Protein AF-A0A945IA53-F1 (afdb_monomer_lite)

Radius of gyration: 30.41 Å; chains: 1; bounding box: 84×56×76 Å

Foldseek 3Di:
DLQVLLQVLVVVLLVLLVVCLVVFVVLLVLLQPDFFKEKEAEPVQSWIKIWTRDRSDIDMDTGDDPRGQKYKYAPDSNLSNQQRPPPHDPLSVLVCVVVVRIDMDHDPVVSVSVVVSSVCSVPVPDDAADDPPPQWGWHWDAWQFGIWIFIDHPNAGPAIDWDADDPVDDAFDWFDAPNDIDTAHSTAFGAPVRRCVSCVVVPPPDDPADKDFPQDDLVDGRPPVCVVPTDIDGDHPVVVCCSVVVVLVVCCVPPNQAVAEDDDDPDDTDDLCPGCLAPVLLVCLVSFYAYADEDPQQFQLQQVAQCVFPNCNLVSNFDDQAQVLNLQRHFAQEEEAALAACQNCVLTSLHCSLVSSLVVCVVSNHAYEYEDLDCHPSCVSNPHHYDRWDQLLLLLLLLQLVLLCVVVVLFDPVLCVPPGDCVVVVNCVCCCVVPVDNSHLVVSCVSTVTHSVVSNVVSVVVSVTLYAYQYYHFQGGGGPCLNDPNNNSNSNSVVVSLSRHPEPPRSRHTGDSSDHPPDDPVDDDDDSQLSQANLECPRGSNDPVCSSVHSYDHGGRPDPHYHHNVCVVVCVPVVDDDDDD

Sequence (581 aa):
MGSLKFSIILFGLRLLIWMQALRYQAFRDRLKEKNFTAQMKTKDNSVGRWFTFKDGSVSSGNGVKADADIVLTFKTSEIAVRLLMPPIDQLEQINAMKDFLLSLEGPDELTSWFTQTVMQTQTVGWKYGVDMGGGVTRFCNMTNGGPVFLYVKDNKLIRITPIDFDDSDPETWTIKARGKTFTPPRKTTLAPHGMNWKSMLNSPDRLLYPMKRVDFDPNGDRNPQNRGSSGYERISWEEALDIVAGEIKRIKKEHGPGAIANSHGSHHTWGNVGYYLSADFKFINAVGMTRVLHNPDSWEGWYWGAAHHWGGSLRVGQTETYGTVEDLLKEAEMVVFWASNPEGTSGAYGSLEGTVRRKWLKDLDIDLVHIDPYYNDTAQFLGGKWLAPKPTSSPALAVAIANVWMNEDLYDKDFVENRTTGFDKWQAYVMGEEDGVPKTPEWAEEETGLQAKEIRALARKWGNKKVYLAAGGWGNGHGGACRNATGIQWARTLVCLMAMQGLGKPGVNMGNLQWGTPVDTNFYFPGYAEGGMSGDLHHTAMSVELYQRMPQLPSMNTVEQTIPRLWLPEAIMEGKAEGYA

pLDDT: mean 94.27, std 5.55, range [51.97, 98.94]

Structure (mmCIF, N/CA/C/O backbone):
data_AF-A0A945IA53-F1
#
_entry.id   AF-A0A945IA53-F1
#
loop_
_atom_site.group_PDB
_atom_site.id
_atom_site.type_symbol
_atom_site.label_atom_id
_atom_site.label_alt_id
_atom_site.label_comp_id
_atom_site.label_asym_id
_atom_site.label_entity_id
_atom_site.label_seq_id
_atom_site.pdbx_PDB_ins_code
_atom_site.Cartn_x
_atom_site.Cartn_y
_atom_site.Cartn_z
_atom_site.occupancy
_atom_site.B_iso_or_equiv
_atom_site.auth_seq_id
_atom_site.auth_comp_id
_atom_site.auth_asym_id
_atom_site.auth_atom_id
_atom_site.pdbx_PDB_model_num
ATOM 1 N N . MET A 1 1 ? 50.194 8.726 -13.595 1.00 70.38 1 MET A N 1
ATOM 2 C CA . MET A 1 1 ? 49.892 7.269 -13.586 1.00 70.38 1 MET A CA 1
ATOM 3 C C . MET A 1 1 ? 48.472 6.939 -14.055 1.00 70.38 1 MET A C 1
ATOM 5 O O . MET A 1 1 ? 48.291 5.834 -14.558 1.00 70.38 1 MET A O 1
ATOM 9 N N . GLY A 1 2 ? 47.485 7.843 -13.926 1.00 83.00 2 GLY A N 1
ATOM 10 C CA . GLY A 1 2 ? 46.100 7.588 -14.347 1.00 83.00 2 GLY A CA 1
ATOM 11 C C . GLY A 1 2 ? 45.960 7.195 -15.819 1.00 83.00 2 GLY A C 1
ATOM 12 O O . GLY A 1 2 ? 45.315 6.194 -16.106 1.00 83.00 2 GLY A O 1
ATOM 13 N N . SER A 1 3 ? 46.637 7.892 -16.737 1.00 90.06 3 SER A N 1
ATOM 14 C CA . SER A 1 3 ? 46.536 7.629 -18.184 1.00 90.06 3 SER A CA 1
ATOM 15 C C . SER A 1 3 ? 46.951 6.211 -18.591 1.00 90.06 3 SER A C 1
ATOM 17 O O . SER A 1 3 ? 46.249 5.548 -19.353 1.00 90.06 3 SER A O 1
ATOM 19 N N . LEU A 1 4 ? 48.063 5.709 -18.037 1.00 92.81 4 LEU A N 1
ATOM 20 C CA . LEU A 1 4 ? 48.524 4.339 -18.285 1.00 92.81 4 LEU A CA 1
ATOM 21 C C . LEU A 1 4 ? 47.528 3.316 -17.726 1.00 92.81 4 LEU A C 1
ATOM 23 O O . LEU A 1 4 ? 47.158 2.377 -18.425 1.00 92.81 4 LEU A O 1
ATOM 27 N N . LYS A 1 5 ? 47.059 3.520 -16.487 1.00 93.75 5 LYS A N 1
ATOM 28 C CA . LYS A 1 5 ? 46.063 2.642 -15.857 1.00 93.75 5 LYS A CA 1
ATOM 29 C C . LYS A 1 5 ? 44.769 2.598 -16.669 1.00 93.75 5 LYS A C 1
ATOM 31 O O . LYS A 1 5 ? 44.277 1.511 -16.946 1.00 93.75 5 LYS A O 1
ATOM 36 N N . PHE A 1 6 ? 44.255 3.748 -17.104 1.00 95.50 6 PHE A N 1
ATOM 37 C CA . PHE A 1 6 ? 43.035 3.804 -17.904 1.00 95.50 6 PHE A CA 1
ATOM 38 C C . PHE A 1 6 ? 43.204 3.094 -19.254 1.00 95.50 6 PHE A C 1
ATOM 40 O O . PHE A 1 6 ? 42.368 2.275 -19.625 1.00 95.50 6 PHE A O 1
ATOM 47 N N . SER A 1 7 ? 44.325 3.315 -19.947 1.00 94.81 7 SER A N 1
ATOM 48 C CA . SER A 1 7 ? 44.634 2.613 -21.201 1.00 94.81 7 SER A CA 1
ATOM 49 C C . SER A 1 7 ? 44.680 1.085 -21.027 1.00 94.81 7 SER A C 1
ATOM 51 O O . SER A 1 7 ? 44.111 0.348 -21.839 1.00 94.81 7 SER A O 1
ATOM 53 N N . ILE A 1 8 ? 45.275 0.604 -19.926 1.00 94.75 8 ILE A N 1
ATOM 54 C CA . ILE A 1 8 ? 45.297 -0.822 -19.566 1.00 94.75 8 ILE A CA 1
ATOM 55 C C . ILE A 1 8 ? 43.879 -1.348 -19.305 1.00 94.75 8 ILE A C 1
ATOM 57 O O . ILE A 1 8 ? 43.540 -2.411 -19.819 1.00 94.75 8 ILE A O 1
ATOM 61 N N . ILE A 1 9 ? 43.037 -0.612 -18.569 1.00 94.50 9 ILE A N 1
ATOM 62 C CA . ILE A 1 9 ? 41.635 -0.994 -18.312 1.00 94.50 9 ILE A CA 1
ATOM 63 C C . ILE A 1 9 ? 40.868 -1.153 -19.625 1.00 94.50 9 ILE A C 1
ATOM 65 O O . ILE A 1 9 ? 40.209 -2.169 -19.830 1.00 94.50 9 ILE A O 1
ATOM 69 N N . LEU A 1 10 ? 40.981 -0.189 -20.542 1.00 95.31 10 LEU A N 1
ATOM 70 C CA . LEU A 1 10 ? 40.284 -0.241 -21.830 1.00 95.31 10 LEU A CA 1
ATOM 71 C C . LEU A 1 10 ? 40.745 -1.428 -22.688 1.00 95.31 10 LEU A C 1
ATOM 73 O O . LEU A 1 10 ? 39.933 -2.088 -23.340 1.00 95.31 10 LEU A O 1
ATOM 77 N N . PHE A 1 11 ? 42.046 -1.726 -22.692 1.00 95.50 11 PHE A N 1
ATOM 78 C CA . PHE A 1 11 ? 42.560 -2.927 -23.350 1.00 95.50 11 PHE A CA 1
ATOM 79 C C . PHE A 1 11 ? 42.048 -4.208 -22.673 1.00 95.50 11 PHE A C 1
ATOM 81 O O . PHE A 1 11 ? 41.583 -5.124 -23.353 1.00 95.50 11 PHE A O 1
ATOM 88 N N . GLY A 1 12 ? 42.049 -4.239 -21.340 1.00 94.62 12 GLY A N 1
ATOM 89 C CA . GLY A 1 12 ? 41.492 -5.321 -20.536 1.00 94.62 12 GLY A CA 1
ATOM 90 C C . GLY A 1 12 ? 40.013 -5.569 -20.826 1.00 94.62 12 GLY A C 1
ATOM 91 O O . GLY A 1 12 ? 39.619 -6.720 -20.974 1.00 94.62 12 GLY A O 1
ATOM 92 N N . LEU A 1 13 ? 39.207 -4.519 -21.020 1.00 94.06 13 LEU A N 1
ATOM 93 C CA . LEU A 1 13 ? 37.796 -4.640 -21.393 1.00 94.06 13 LEU A CA 1
ATOM 94 C C . LEU A 1 13 ? 37.618 -5.367 -22.733 1.00 94.06 13 LEU A C 1
ATOM 96 O O . LEU A 1 13 ? 36.768 -6.248 -22.845 1.00 94.06 13 LEU A O 1
ATOM 100 N N . ARG A 1 14 ? 38.453 -5.072 -23.742 1.00 94.31 14 ARG A N 1
ATOM 101 C CA . ARG A 1 14 ? 38.428 -5.811 -25.019 1.00 94.31 14 ARG A CA 1
ATOM 102 C C . ARG A 1 14 ? 38.689 -7.300 -24.798 1.00 94.31 14 ARG A C 1
ATOM 104 O O . ARG A 1 14 ? 37.989 -8.124 -25.394 1.00 94.31 14 ARG A O 1
ATOM 111 N N . LEU A 1 15 ? 39.711 -7.627 -24.006 1.00 95.12 15 LEU A N 1
ATOM 112 C CA . LEU A 1 15 ? 40.065 -9.011 -23.687 1.00 95.12 15 LEU A CA 1
ATOM 113 C C . LEU A 1 15 ? 38.947 -9.693 -22.898 1.00 95.12 15 LEU A C 1
ATOM 115 O O . LEU A 1 15 ? 38.605 -10.830 -23.194 1.00 95.12 15 LEU A O 1
ATOM 119 N N . LEU A 1 16 ? 38.328 -8.992 -21.951 1.00 93.94 16 LEU A N 1
ATOM 120 C CA . LEU A 1 16 ? 37.206 -9.501 -21.174 1.00 93.94 16 LEU A CA 1
ATOM 121 C C . LEU A 1 16 ? 36.017 -9.840 -22.078 1.00 93.94 16 LEU A C 1
ATOM 123 O O . LEU A 1 16 ? 35.545 -10.970 -22.052 1.00 93.94 16 LEU A O 1
ATOM 127 N N . ILE A 1 17 ? 35.593 -8.913 -22.940 1.00 95.25 17 ILE A N 1
ATOM 128 C CA . ILE A 1 17 ? 34.518 -9.141 -23.920 1.00 95.25 17 ILE A CA 1
ATOM 129 C C . ILE A 1 17 ? 34.835 -10.356 -24.804 1.00 95.25 17 ILE A C 1
ATOM 131 O O . ILE A 1 17 ? 33.971 -11.200 -25.036 1.00 95.25 17 ILE A O 1
ATOM 135 N N . TRP A 1 18 ? 36.086 -10.484 -25.261 1.00 93.88 18 TRP A N 1
ATOM 136 C CA . TRP A 1 18 ? 36.530 -11.648 -26.030 1.00 93.88 18 TRP A CA 1
ATOM 137 C C . TRP A 1 18 ? 36.383 -12.955 -25.248 1.00 93.88 18 TRP A C 1
ATOM 139 O O . TRP A 1 18 ? 35.783 -13.907 -25.742 1.00 93.88 18 TRP A O 1
ATOM 149 N N . MET A 1 19 ? 36.923 -12.995 -24.027 1.00 94.56 19 MET A N 1
ATOM 150 C CA . MET A 1 19 ? 36.907 -14.179 -23.173 1.00 94.56 19 MET A CA 1
ATOM 151 C C . MET A 1 19 ? 35.474 -14.603 -22.848 1.00 94.56 19 MET A C 1
ATOM 153 O O . MET A 1 19 ? 35.163 -15.791 -22.912 1.00 94.56 19 MET A O 1
ATOM 157 N N . GLN A 1 20 ? 34.580 -13.648 -22.575 1.00 95.62 20 GLN A N 1
ATOM 158 C CA . GLN A 1 20 ? 33.176 -13.950 -22.305 1.00 95.62 20 GLN A CA 1
ATOM 159 C C . GLN A 1 20 ? 32.457 -14.498 -23.544 1.00 95.62 20 GLN A C 1
ATOM 161 O O . GLN A 1 20 ? 31.704 -15.459 -23.416 1.00 95.62 20 GLN A O 1
ATOM 166 N N . ALA A 1 21 ? 32.741 -13.987 -24.747 1.00 94.38 21 ALA A N 1
ATOM 167 C CA . ALA A 1 21 ? 32.186 -14.518 -26.000 1.00 94.38 21 ALA A CA 1
ATOM 168 C C . ALA A 1 21 ? 32.718 -15.918 -26.364 1.00 94.38 21 ALA A C 1
ATOM 170 O O . ALA A 1 21 ? 32.034 -16.714 -27.021 1.00 94.38 21 ALA A O 1
ATOM 171 N N . LEU A 1 22 ? 33.950 -16.234 -25.953 1.00 93.94 22 LEU A N 1
ATOM 172 C CA . LEU A 1 22 ? 34.499 -17.584 -26.066 1.00 93.94 22 LEU A CA 1
ATOM 173 C C . LEU A 1 22 ? 33.823 -18.544 -25.089 1.00 93.94 22 LEU A C 1
ATOM 175 O O . LEU A 1 22 ? 33.481 -19.659 -25.476 1.00 93.94 22 LEU A O 1
ATOM 179 N N . ARG A 1 23 ? 33.626 -18.105 -23.843 1.00 94.81 23 ARG A N 1
ATOM 180 C CA . ARG A 1 23 ? 33.145 -18.943 -22.743 1.00 94.81 23 ARG A CA 1
ATOM 181 C C . ARG A 1 23 ? 31.632 -19.153 -22.740 1.00 94.81 23 ARG A C 1
ATOM 183 O O . ARG A 1 23 ? 31.180 -20.223 -22.343 1.00 94.81 23 ARG A O 1
ATOM 190 N N . TYR A 1 24 ? 30.853 -18.155 -23.154 1.00 94.81 24 TYR A N 1
ATOM 191 C CA . TYR A 1 24 ? 29.397 -18.162 -23.037 1.00 94.81 24 TYR A CA 1
ATOM 192 C C . TYR A 1 24 ? 28.731 -17.904 -24.386 1.00 94.81 24 TYR A C 1
ATOM 194 O O . TYR A 1 24 ? 28.836 -16.817 -24.956 1.00 94.81 24 TYR A O 1
ATOM 202 N N . GLN A 1 25 ? 27.978 -18.896 -24.867 1.00 93.19 25 GLN A N 1
ATOM 203 C CA . GLN A 1 25 ? 27.239 -18.803 -26.128 1.00 93.19 25 GLN A CA 1
ATOM 204 C C . GLN A 1 25 ? 26.251 -17.626 -26.126 1.00 93.19 25 GLN A C 1
ATOM 206 O O . GLN A 1 25 ? 26.233 -16.852 -27.075 1.00 93.19 25 GLN A O 1
ATOM 211 N N . ALA A 1 26 ? 25.530 -17.414 -25.021 1.00 91.75 26 ALA A N 1
ATOM 212 C CA . ALA A 1 26 ? 24.612 -16.284 -24.873 1.00 91.75 26 ALA A CA 1
ATOM 213 C C . ALA A 1 26 ? 25.309 -14.920 -25.042 1.00 91.75 26 ALA A C 1
ATOM 215 O O . ALA A 1 26 ? 24.749 -14.013 -25.651 1.00 91.75 26 ALA A O 1
ATOM 216 N N . PHE A 1 27 ? 26.550 -14.777 -24.558 1.00 95.25 27 PHE A N 1
ATOM 217 C CA . PHE A 1 27 ? 27.318 -13.546 -24.757 1.00 95.25 27 PHE A CA 1
ATOM 218 C C . PHE A 1 27 ? 27.734 -13.376 -26.222 1.00 95.25 27 PHE A C 1
ATOM 220 O O . PHE A 1 27 ? 27.707 -12.274 -26.756 1.00 95.25 27 PHE A O 1
ATOM 227 N N . ARG A 1 28 ? 28.092 -14.469 -26.903 1.00 94.31 28 ARG A N 1
ATOM 228 C CA . ARG A 1 28 ? 28.399 -14.440 -28.339 1.00 94.31 28 ARG A CA 1
ATOM 229 C C . ARG A 1 28 ? 27.188 -14.037 -29.173 1.00 94.31 28 ARG A C 1
ATOM 231 O O . ARG A 1 28 ? 27.347 -13.281 -30.125 1.00 94.31 28 ARG A O 1
ATOM 238 N N . ASP A 1 29 ? 26.009 -14.542 -28.830 1.00 94.69 29 ASP A N 1
ATOM 239 C CA . ASP A 1 29 ? 24.774 -14.195 -29.528 1.00 94.69 29 ASP A CA 1
ATOM 240 C C . ASP A 1 29 ? 24.385 -12.738 -29.276 1.00 94.69 29 ASP A C 1
ATOM 242 O O . ASP A 1 29 ? 24.071 -12.047 -30.242 1.00 94.69 29 ASP A O 1
ATOM 246 N N . ARG A 1 30 ? 24.575 -12.228 -28.047 1.00 95.44 30 ARG A N 1
ATOM 247 C CA . ARG A 1 30 ? 24.459 -10.792 -27.751 1.00 95.44 30 ARG A CA 1
ATOM 248 C C . ARG A 1 30 ? 25.283 -9.957 -28.727 1.00 95.44 30 ARG A C 1
ATOM 250 O O . ARG A 1 30 ? 24.740 -9.058 -29.353 1.00 95.44 30 ARG A O 1
ATOM 257 N N . LEU A 1 31 ? 26.564 -10.282 -28.928 1.00 96.00 31 LEU A N 1
ATOM 258 C CA . LEU A 1 31 ? 27.464 -9.528 -29.819 1.00 96.00 31 LEU A CA 1
ATOM 259 C C . LEU A 1 31 ? 27.061 -9.535 -31.307 1.00 96.00 31 LEU A C 1
ATOM 261 O O . LEU A 1 31 ? 27.620 -8.753 -32.074 1.00 96.00 31 LEU A O 1
ATOM 265 N N . LYS A 1 32 ? 26.147 -10.411 -31.742 1.00 96.19 32 LYS A N 1
ATOM 266 C CA . LYS A 1 32 ? 25.641 -10.438 -33.128 1.00 96.19 32 LYS A CA 1
ATOM 267 C C . LYS A 1 32 ? 24.477 -9.478 -33.356 1.00 96.19 32 LYS A C 1
ATOM 269 O O . LYS A 1 32 ? 24.131 -9.224 -34.502 1.00 96.19 32 LYS A O 1
ATOM 274 N N . GLU A 1 33 ? 23.860 -8.975 -32.290 1.00 95.50 33 GLU A N 1
ATOM 275 C CA . GLU A 1 33 ? 22.641 -8.167 -32.382 1.00 95.50 33 GLU A CA 1
ATOM 276 C C . GLU A 1 33 ? 22.872 -6.808 -33.052 1.00 95.50 33 GLU A C 1
ATOM 278 O O . GLU A 1 33 ? 21.948 -6.262 -33.654 1.00 95.50 33 GLU A O 1
ATOM 283 N N . LYS A 1 34 ? 24.078 -6.235 -32.924 1.00 95.94 34 LYS A N 1
ATOM 284 C CA . LYS A 1 34 ? 24.383 -4.869 -33.363 1.00 95.94 34 LYS A CA 1
ATOM 285 C C . LYS A 1 34 ? 25.763 -4.768 -34.005 1.00 95.94 34 LYS A C 1
ATOM 287 O O . LYS A 1 34 ? 26.736 -5.328 -33.505 1.00 95.94 34 LYS A O 1
ATOM 292 N N . ASN A 1 35 ? 25.835 -3.967 -35.068 1.00 96.81 35 ASN A N 1
ATOM 293 C CA . ASN A 1 35 ? 27.060 -3.640 -35.791 1.00 96.81 35 ASN A CA 1
ATOM 294 C C . ASN A 1 35 ? 27.311 -2.129 -35.699 1.00 96.81 35 ASN A C 1
ATOM 296 O O . ASN A 1 35 ? 26.561 -1.357 -36.289 1.00 96.81 35 ASN A O 1
ATOM 300 N N . PHE A 1 36 ? 28.324 -1.712 -34.936 1.00 97.56 36 PHE A N 1
ATOM 301 C CA . PHE A 1 36 ? 28.663 -0.300 -34.702 1.00 97.56 36 PHE A CA 1
ATOM 302 C C . PHE A 1 36 ? 30.036 -0.171 -34.022 1.00 97.56 36 PHE A C 1
ATOM 304 O O . PHE A 1 36 ? 30.631 -1.159 -33.578 1.00 97.56 36 PHE A O 1
ATOM 311 N N . THR A 1 37 ? 30.544 1.053 -33.915 1.00 97.75 37 THR A N 1
ATOM 312 C CA . THR A 1 37 ? 31.776 1.380 -33.199 1.00 97.75 37 THR A CA 1
ATOM 313 C C . THR A 1 37 ? 31.491 2.210 -31.953 1.00 97.75 37 THR A C 1
ATOM 315 O O . THR A 1 37 ? 31.005 3.334 -32.025 1.00 97.75 37 THR A O 1
ATOM 318 N N . ALA A 1 38 ? 31.868 1.670 -30.797 1.00 97.62 38 ALA A N 1
ATOM 319 C CA . ALA A 1 38 ? 31.884 2.384 -29.531 1.00 97.62 38 ALA A CA 1
ATOM 320 C C . ALA A 1 38 ? 33.258 2.979 -29.241 1.00 97.62 38 ALA A C 1
ATOM 322 O O . ALA A 1 38 ? 34.282 2.439 -29.654 1.00 97.62 38 ALA A O 1
ATOM 323 N N . GLN A 1 39 ? 33.302 4.044 -28.453 1.00 96.94 39 GLN A N 1
ATOM 324 C CA . GLN A 1 39 ? 34.542 4.645 -27.991 1.00 96.94 39 GLN A CA 1
ATOM 325 C C . GLN A 1 39 ? 34.464 5.023 -26.521 1.00 96.94 39 GLN A C 1
ATOM 327 O O . GLN A 1 39 ? 33.473 5.583 -26.070 1.00 96.94 39 GLN A O 1
ATOM 332 N N . MET A 1 40 ? 35.546 4.771 -25.788 1.00 97.38 40 MET A N 1
ATOM 333 C CA . MET A 1 40 ? 35.747 5.280 -24.433 1.00 97.38 40 MET A CA 1
ATOM 334 C C . MET A 1 40 ? 36.995 6.157 -24.418 1.00 97.38 40 MET A C 1
ATOM 336 O O . MET A 1 40 ? 38.045 5.720 -24.897 1.00 97.38 40 MET A O 1
ATOM 340 N N . LYS A 1 41 ? 36.901 7.380 -23.889 1.00 97.00 41 LYS A N 1
ATOM 341 C CA . LYS A 1 41 ? 38.015 8.342 -23.907 1.00 97.00 41 LYS A CA 1
ATOM 342 C C . LYS A 1 41 ? 38.012 9.319 -22.736 1.00 97.00 41 LYS A C 1
ATOM 344 O O . LYS A 1 41 ? 37.019 9.449 -22.027 1.00 97.00 41 LYS A O 1
ATOM 349 N N . THR A 1 42 ? 39.110 10.044 -22.559 1.00 97.12 42 THR A N 1
ATOM 350 C CA . THR A 1 42 ? 39.153 11.253 -21.731 1.00 97.12 42 THR A CA 1
ATOM 351 C C . THR A 1 42 ? 38.699 12.487 -22.513 1.00 97.12 42 THR A C 1
ATOM 353 O O . THR A 1 42 ? 38.813 12.543 -23.739 1.00 97.12 42 THR A O 1
ATOM 356 N N . LYS A 1 43 ? 38.193 13.503 -21.805 1.00 95.56 43 LYS A N 1
ATOM 357 C CA . LYS A 1 43 ? 37.696 14.755 -22.401 1.00 95.56 43 LYS A CA 1
ATOM 358 C C . LYS A 1 43 ? 38.769 15.526 -23.179 1.00 95.56 43 LYS A C 1
ATOM 360 O O . LYS A 1 43 ? 38.462 16.136 -24.196 1.00 95.56 43 LYS A O 1
ATOM 365 N N . ASP A 1 44 ? 40.016 15.469 -22.722 1.00 95.19 44 ASP A N 1
ATOM 366 C CA . ASP A 1 44 ? 41.189 16.060 -23.380 1.00 95.19 44 ASP A CA 1
ATOM 367 C C . ASP A 1 44 ? 41.734 15.210 -24.548 1.00 95.19 44 ASP A C 1
ATOM 369 O O . ASP A 1 44 ? 42.731 15.579 -25.161 1.00 95.19 44 ASP A O 1
ATOM 373 N N . ASN A 1 45 ? 41.097 14.070 -24.854 1.00 94.88 45 ASN A N 1
ATOM 374 C CA . ASN A 1 45 ? 41.523 13.082 -25.848 1.00 94.88 45 ASN A CA 1
ATOM 375 C C . ASN A 1 45 ? 42.924 12.479 -25.607 1.00 94.88 45 ASN A C 1
ATOM 377 O O . ASN A 1 45 ? 43.464 11.836 -26.507 1.00 94.88 45 ASN A O 1
ATOM 381 N N . SER A 1 46 ? 43.514 12.646 -24.417 1.00 94.38 46 SER A N 1
ATOM 382 C CA . SER A 1 46 ? 44.850 12.114 -24.107 1.00 94.38 46 SER A CA 1
ATOM 383 C C . SER A 1 46 ? 44.883 10.586 -24.006 1.00 94.38 46 SER A C 1
ATOM 385 O O . SER A 1 46 ? 45.914 9.969 -24.278 1.00 94.38 46 SER A O 1
ATOM 387 N N . VAL A 1 47 ? 43.758 9.956 -23.652 1.00 96.62 47 VAL A N 1
ATOM 388 C CA . VAL A 1 47 ? 43.593 8.498 -23.629 1.00 96.62 47 VAL A CA 1
ATOM 389 C C . VAL A 1 47 ? 42.264 8.125 -24.265 1.00 96.62 47 VAL A C 1
ATOM 391 O O . VAL A 1 47 ? 41.225 8.693 -23.935 1.00 96.62 47 VAL A O 1
ATOM 394 N N . GLY A 1 48 ? 42.276 7.122 -25.140 1.00 96.56 48 GLY A N 1
ATOM 395 C CA . GLY A 1 48 ? 41.061 6.570 -25.721 1.00 96.56 48 GLY A CA 1
ATOM 396 C C . GLY A 1 48 ? 41.276 5.193 -26.331 1.00 96.56 48 GLY A C 1
ATOM 397 O O . GLY A 1 48 ? 42.402 4.805 -26.651 1.00 96.56 48 GLY A O 1
ATOM 398 N N . ARG A 1 49 ? 40.184 4.445 -26.467 1.00 97.69 49 ARG A N 1
ATOM 399 C CA . ARG A 1 49 ? 40.116 3.202 -27.235 1.00 97.69 49 ARG A CA 1
ATOM 400 C C . ARG A 1 49 ? 38.737 3.087 -27.859 1.00 97.69 49 ARG A C 1
ATOM 402 O O . ARG A 1 49 ? 37.727 3.338 -27.201 1.00 97.69 49 ARG A O 1
ATOM 409 N N . TRP A 1 50 ? 38.709 2.654 -29.108 1.00 97.50 50 TRP A N 1
ATOM 410 C CA . TRP A 1 50 ? 37.482 2.304 -29.812 1.00 97.50 50 TRP A CA 1
ATOM 411 C C . TRP A 1 50 ? 37.289 0.787 -29.845 1.00 97.50 50 TRP A C 1
ATOM 413 O O . TRP A 1 50 ? 38.261 0.033 -29.798 1.00 97.50 50 TRP A O 1
ATOM 423 N N . PHE A 1 51 ? 36.037 0.347 -29.920 1.00 97.25 51 PHE A N 1
ATOM 424 C CA . PHE A 1 51 ? 35.596 -1.041 -29.974 1.00 97.25 51 PHE A CA 1
ATOM 425 C C . PHE A 1 51 ? 34.590 -1.177 -31.118 1.00 97.25 51 PHE A C 1
ATOM 427 O O . PHE A 1 51 ? 33.505 -0.609 -31.043 1.00 97.25 51 PHE A O 1
ATOM 434 N N . THR A 1 52 ? 34.934 -1.910 -32.172 1.00 97.00 52 THR A N 1
ATOM 435 C CA . THR A 1 52 ? 34.018 -2.164 -33.291 1.00 97.00 52 THR A CA 1
ATOM 436 C C . THR A 1 52 ? 33.394 -3.536 -33.121 1.00 97.00 52 THR A C 1
ATOM 438 O O . THR A 1 52 ? 34.102 -4.544 -33.098 1.00 97.00 52 THR A O 1
ATOM 441 N N . PHE A 1 53 ? 32.072 -3.556 -33.000 1.00 96.12 53 PHE A N 1
ATOM 442 C CA . PHE A 1 53 ? 31.244 -4.751 -32.964 1.00 96.12 53 PHE A CA 1
ATOM 443 C C . PHE A 1 53 ? 30.783 -5.046 -34.385 1.00 96.12 53 PHE A C 1
ATOM 445 O O . PHE A 1 53 ? 30.229 -4.170 -35.052 1.00 96.12 53 PHE A O 1
ATOM 452 N N . LYS A 1 54 ? 31.070 -6.253 -34.871 1.00 95.38 54 LYS A N 1
ATOM 453 C CA . LYS A 1 54 ? 30.667 -6.681 -36.207 1.00 95.38 54 LYS A CA 1
ATOM 454 C C . LYS A 1 54 ? 30.449 -8.184 -36.256 1.00 95.38 54 LYS A C 1
ATOM 456 O O . LYS A 1 54 ? 31.390 -8.947 -36.024 1.00 95.38 54 LYS A O 1
ATOM 461 N N . ASP A 1 55 ? 29.226 -8.591 -36.573 1.00 92.81 55 ASP A N 1
ATOM 462 C CA . ASP A 1 55 ? 28.834 -9.977 -36.845 1.00 92.81 55 ASP A CA 1
ATOM 463 C C . ASP A 1 55 ? 29.265 -10.950 -35.722 1.00 92.81 55 ASP A C 1
ATOM 465 O O . ASP A 1 55 ? 29.768 -12.048 -35.963 1.00 92.81 55 ASP A O 1
ATOM 469 N N . GLY A 1 56 ? 29.118 -10.527 -34.458 1.00 90.25 56 GLY A N 1
ATOM 470 C CA . GLY A 1 56 ? 29.500 -11.317 -33.279 1.00 90.25 56 GLY A CA 1
ATOM 471 C C . GLY A 1 56 ? 30.976 -11.233 -32.881 1.00 90.25 56 GLY A C 1
ATOM 472 O O . GLY A 1 56 ? 31.379 -11.829 -31.880 1.00 90.25 56 GLY A O 1
ATOM 473 N N . SER A 1 57 ? 31.792 -10.497 -33.636 1.00 90.25 57 SER A N 1
ATOM 474 C CA . SER A 1 57 ? 33.198 -10.242 -33.333 1.00 90.25 57 SER A CA 1
ATOM 475 C C . SER A 1 57 ? 33.408 -8.830 -32.793 1.00 90.25 57 SER A C 1
ATOM 477 O O . SER A 1 57 ? 32.628 -7.917 -33.060 1.00 90.25 57 SER A O 1
ATOM 479 N N . VAL A 1 58 ? 34.484 -8.653 -32.025 1.00 94.44 58 VAL A N 1
ATOM 480 C CA . VAL A 1 58 ? 34.895 -7.339 -31.523 1.00 94.44 58 VAL A CA 1
ATOM 481 C C . VAL A 1 58 ? 36.328 -7.081 -31.951 1.00 94.44 58 VAL A C 1
ATOM 483 O O . VAL A 1 58 ? 37.196 -7.934 -31.777 1.00 94.44 58 VAL A O 1
ATOM 486 N N . SER A 1 59 ? 36.613 -5.907 -32.488 1.00 94.69 59 SER A N 1
ATOM 487 C CA . SER A 1 59 ? 37.975 -5.407 -32.687 1.00 94.69 59 SER A CA 1
ATOM 488 C C . SER A 1 59 ? 38.163 -4.132 -31.869 1.00 94.69 59 SER A C 1
ATOM 490 O O . SER A 1 59 ? 37.190 -3.500 -31.466 1.00 94.69 59 SER A O 1
ATOM 492 N N . SER A 1 60 ? 39.401 -3.782 -31.522 1.00 96.44 60 SER A N 1
ATOM 493 C CA . SER A 1 60 ? 39.670 -2.517 -30.835 1.00 96.44 60 SER A CA 1
ATOM 494 C C . SER A 1 60 ? 41.036 -1.963 -31.200 1.00 96.44 60 SER A C 1
ATOM 496 O O . SER A 1 60 ? 41.959 -2.720 -31.506 1.00 96.44 60 SER A O 1
ATOM 498 N N . GLY A 1 61 ? 41.184 -0.646 -31.104 1.00 95.81 61 GLY A N 1
ATOM 499 C CA . GLY A 1 61 ? 42.447 0.043 -31.347 1.00 95.81 61 GLY A CA 1
ATOM 500 C C . GLY A 1 61 ? 42.662 1.198 -30.383 1.00 95.81 61 GLY A C 1
ATOM 501 O O . GLY A 1 61 ? 41.718 1.736 -29.810 1.00 95.81 61 GLY A O 1
ATOM 502 N N . ASN A 1 62 ? 43.930 1.537 -30.164 1.00 94.56 62 ASN A N 1
ATOM 503 C CA . ASN A 1 62 ? 44.315 2.650 -29.302 1.00 94.56 62 ASN A CA 1
ATOM 504 C C . ASN A 1 62 ? 44.021 3.997 -29.983 1.00 94.56 62 ASN A C 1
ATOM 506 O O . ASN A 1 62 ? 44.098 4.100 -31.207 1.00 94.56 62 ASN A O 1
ATOM 510 N N . GLY A 1 63 ? 43.757 5.024 -29.180 1.00 92.75 63 GLY A N 1
ATOM 511 C CA . GLY A 1 63 ? 43.505 6.386 -29.635 1.00 92.75 63 GLY A CA 1
ATOM 512 C C . GLY A 1 63 ? 42.023 6.716 -29.789 1.00 92.75 63 GLY A C 1
ATOM 513 O O . GLY A 1 63 ? 41.139 5.931 -29.440 1.00 92.75 63 GLY A O 1
ATOM 514 N N . VAL A 1 64 ? 41.774 7.920 -30.297 1.00 93.44 64 VAL A N 1
ATOM 515 C CA . VAL A 1 64 ? 40.436 8.479 -30.497 1.00 93.44 64 VAL A CA 1
ATOM 516 C C . VAL A 1 64 ? 40.091 8.445 -31.986 1.00 93.44 64 VAL A C 1
ATOM 518 O O . VAL A 1 64 ? 40.851 8.915 -32.827 1.00 93.44 64 VAL A O 1
ATOM 521 N N . LYS A 1 65 ? 38.936 7.873 -32.299 1.00 91.38 65 LYS A N 1
ATOM 522 C CA . LYS A 1 65 ? 38.308 7.753 -33.607 1.00 91.38 65 LYS A CA 1
ATOM 523 C C . LYS A 1 65 ? 37.205 8.811 -33.721 1.00 91.38 65 LYS A C 1
ATOM 525 O O . LYS A 1 65 ? 36.415 8.987 -32.790 1.00 91.38 65 LYS A O 1
ATOM 530 N N . ALA A 1 66 ? 37.205 9.551 -34.829 1.00 89.06 66 ALA A N 1
ATOM 531 C CA . ALA A 1 66 ? 36.269 10.653 -35.066 1.00 89.06 66 ALA A CA 1
ATOM 532 C C . ALA A 1 66 ? 34.871 10.163 -35.481 1.00 89.06 66 ALA A C 1
ATOM 534 O O . ALA A 1 66 ? 33.881 10.813 -35.181 1.00 89.06 66 ALA A O 1
ATOM 535 N N . ASP A 1 67 ? 34.801 9.004 -36.132 1.00 92.19 67 ASP A N 1
ATOM 536 C CA . ASP A 1 67 ? 33.599 8.361 -36.669 1.00 92.19 67 ASP A CA 1
ATOM 537 C C . ASP A 1 67 ? 33.088 7.224 -35.762 1.00 92.19 67 ASP A C 1
ATOM 539 O O . ASP A 1 67 ? 32.652 6.183 -36.245 1.00 92.19 67 ASP A O 1
ATOM 543 N N . ALA A 1 68 ? 33.207 7.367 -34.439 1.00 95.88 68 ALA A N 1
ATOM 544 C CA . ALA A 1 68 ? 32.583 6.428 -33.507 1.00 95.88 68 ALA A CA 1
ATOM 545 C C . ALA A 1 68 ? 31.084 6.741 -33.372 1.00 95.88 68 ALA A C 1
ATOM 547 O O . ALA A 1 68 ? 30.718 7.894 -33.154 1.00 95.88 68 ALA A O 1
ATOM 548 N N . ASP A 1 69 ? 30.235 5.718 -33.457 1.00 97.56 69 ASP A N 1
ATOM 549 C CA . ASP A 1 69 ? 28.777 5.859 -33.359 1.00 97.56 69 ASP A CA 1
ATOM 550 C C . ASP A 1 69 ? 28.328 6.234 -31.942 1.00 97.56 69 ASP A C 1
ATOM 552 O O . ASP A 1 69 ? 27.348 6.959 -31.765 1.00 97.56 69 ASP A O 1
ATOM 556 N N . ILE A 1 70 ? 29.050 5.737 -30.930 1.00 96.81 70 ILE A N 1
ATOM 557 C CA . ILE A 1 70 ? 28.846 6.120 -29.531 1.00 96.81 70 ILE A CA 1
ATOM 558 C C . ILE A 1 70 ? 30.163 6.498 -28.856 1.00 96.81 70 ILE A C 1
ATOM 560 O O . ILE A 1 70 ? 31.208 5.885 -29.101 1.00 96.81 70 ILE A O 1
ATOM 564 N N . VAL A 1 71 ? 30.110 7.474 -27.951 1.00 97.19 71 VAL A N 1
ATOM 565 C CA . VAL A 1 71 ? 31.286 7.989 -27.244 1.00 97.19 71 VAL A CA 1
ATOM 566 C C . VAL A 1 71 ? 30.986 8.156 -25.757 1.00 97.19 71 VAL A C 1
ATOM 568 O O . VAL A 1 71 ? 30.214 9.020 -25.357 1.00 97.19 71 VAL A O 1
ATOM 571 N N . LEU A 1 72 ? 31.642 7.345 -24.927 1.00 95.69 72 LEU A N 1
ATOM 572 C CA . LEU A 1 72 ? 31.678 7.486 -23.475 1.00 95.69 72 LEU A CA 1
ATOM 573 C C . LEU A 1 72 ? 32.922 8.291 -23.080 1.00 95.69 72 LEU A C 1
ATOM 575 O O . LEU A 1 72 ? 34.058 7.816 -23.190 1.00 95.69 72 LEU A O 1
ATOM 579 N N . THR A 1 73 ? 32.716 9.520 -22.626 1.00 96.31 73 THR A N 1
ATOM 580 C CA . THR A 1 73 ? 33.792 10.440 -22.252 1.00 96.31 73 THR A CA 1
ATOM 581 C C . THR A 1 73 ? 33.892 10.544 -20.739 1.00 96.31 73 THR A C 1
ATOM 583 O O . THR A 1 73 ? 32.900 10.800 -20.072 1.00 96.31 73 THR A O 1
ATOM 586 N N . PHE A 1 74 ? 35.099 10.419 -20.193 1.00 96.75 74 PHE A N 1
ATOM 587 C CA . PHE A 1 74 ? 35.409 10.691 -18.790 1.00 96.75 74 PHE A CA 1
ATOM 588 C C . PHE A 1 74 ? 36.149 12.022 -18.663 1.00 96.75 74 PHE A C 1
ATOM 590 O O . PHE A 1 74 ? 36.999 12.354 -19.491 1.00 96.75 74 PHE A O 1
ATOM 597 N N . LYS A 1 75 ? 35.880 12.786 -17.601 1.00 96.44 75 LYS A N 1
ATOM 598 C CA . LYS A 1 75 ? 36.529 14.085 -17.375 1.00 96.44 75 LYS A CA 1
ATOM 599 C C . LYS A 1 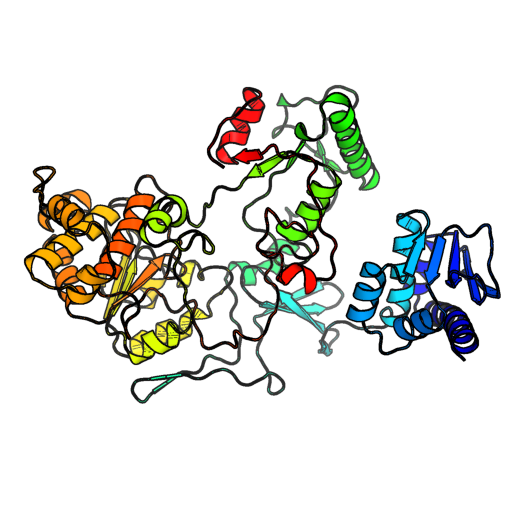75 ? 38.054 13.962 -17.269 1.00 96.44 75 LYS A C 1
ATOM 601 O O . LYS A 1 75 ? 38.756 14.773 -17.864 1.00 96.44 75 LYS A O 1
ATOM 606 N N . THR A 1 76 ? 38.557 12.947 -16.563 1.00 96.44 76 THR A N 1
ATOM 607 C CA . THR A 1 76 ? 39.994 12.632 -16.460 1.00 96.44 76 THR A CA 1
ATOM 608 C C . THR A 1 76 ? 40.234 11.122 -16.428 1.00 96.44 76 THR A C 1
ATOM 610 O O . THR A 1 76 ? 39.312 10.336 -16.197 1.00 96.44 76 THR A O 1
ATOM 613 N N . SER A 1 77 ? 41.490 10.708 -16.625 1.00 95.81 77 SER A N 1
ATOM 614 C CA . SER A 1 77 ? 41.878 9.297 -16.502 1.00 95.81 77 SER A CA 1
ATOM 615 C C . SER A 1 77 ? 41.727 8.780 -15.069 1.00 95.81 77 SER A C 1
ATOM 617 O O . SER A 1 77 ? 41.366 7.627 -14.871 1.00 95.81 77 SER A O 1
ATOM 619 N N . GLU A 1 78 ? 41.982 9.615 -14.060 1.00 95.19 78 GLU A N 1
ATOM 620 C CA . GLU A 1 78 ? 41.834 9.264 -12.643 1.00 95.19 78 GLU A CA 1
ATOM 621 C C . GLU A 1 78 ? 40.381 8.920 -12.308 1.00 95.19 78 GLU A C 1
ATOM 623 O O . GLU A 1 78 ? 40.128 7.902 -11.666 1.00 95.19 78 GLU A O 1
ATOM 628 N N . ILE A 1 79 ? 39.434 9.724 -12.804 1.00 94.25 79 ILE A N 1
ATOM 629 C CA . ILE A 1 79 ? 37.998 9.466 -12.657 1.00 94.25 79 ILE A CA 1
ATOM 630 C C . ILE A 1 79 ? 37.630 8.159 -13.361 1.00 94.25 79 ILE A C 1
ATOM 632 O O . ILE A 1 79 ? 36.981 7.309 -12.762 1.00 94.25 79 ILE A O 1
ATOM 636 N N . ALA A 1 80 ? 38.079 7.961 -14.603 1.00 93.81 80 ALA A N 1
ATOM 637 C CA . ALA A 1 80 ? 37.777 6.745 -15.353 1.00 93.81 80 ALA A CA 1
ATOM 638 C C . ALA A 1 80 ? 38.293 5.478 -14.651 1.00 93.81 80 ALA A C 1
ATOM 640 O O . ALA A 1 80 ? 37.572 4.490 -14.541 1.00 93.81 80 ALA A O 1
ATOM 641 N N . VAL A 1 81 ? 39.526 5.516 -14.135 1.00 93.94 81 VAL A N 1
ATOM 642 C CA . VAL A 1 81 ? 40.115 4.414 -13.360 1.00 93.94 81 VAL A CA 1
ATOM 643 C C . VAL A 1 81 ? 39.285 4.141 -12.115 1.00 93.94 81 VAL A C 1
ATOM 645 O O . VAL A 1 81 ? 38.938 2.994 -11.867 1.00 93.94 81 VAL A O 1
ATOM 648 N N . ARG A 1 82 ? 38.940 5.180 -11.352 1.00 92.56 82 ARG A N 1
ATOM 649 C CA . ARG A 1 82 ? 38.154 5.040 -10.124 1.00 92.56 82 ARG A CA 1
ATOM 650 C C . ARG A 1 82 ? 36.794 4.381 -10.379 1.00 92.56 82 ARG A C 1
ATOM 652 O O . ARG A 1 82 ? 36.431 3.465 -9.661 1.00 92.56 82 ARG A O 1
ATOM 659 N N . LEU A 1 83 ? 36.101 4.782 -11.446 1.00 91.19 83 LEU A N 1
ATOM 660 C CA . LEU A 1 83 ? 34.756 4.289 -11.766 1.00 91.19 83 LEU A CA 1
ATOM 661 C C . LEU A 1 83 ? 34.715 2.896 -12.411 1.00 91.19 83 LEU A C 1
ATOM 663 O O . LEU A 1 83 ? 33.677 2.237 -12.364 1.00 91.19 83 LEU A O 1
ATOM 667 N N . LEU A 1 84 ? 35.796 2.463 -13.067 1.00 89.50 84 LEU A N 1
ATOM 668 C CA . LEU A 1 84 ? 35.830 1.209 -13.834 1.00 89.50 84 LEU A CA 1
ATOM 669 C C . LEU A 1 84 ? 36.634 0.093 -13.155 1.00 89.50 84 LEU A C 1
ATOM 671 O O . LEU A 1 84 ? 36.538 -1.060 -13.578 1.00 89.50 84 LEU A O 1
ATOM 675 N N . MET A 1 85 ? 37.444 0.410 -12.142 1.00 86.81 85 MET A N 1
ATOM 676 C CA . MET A 1 85 ? 38.232 -0.588 -11.419 1.00 86.81 85 MET A CA 1
ATOM 677 C C . MET A 1 85 ? 37.369 -1.360 -10.411 1.00 86.81 85 MET A C 1
ATOM 679 O O . MET A 1 85 ? 36.715 -0.739 -9.581 1.00 86.81 85 MET A O 1
ATOM 683 N N . PRO A 1 86 ? 37.392 -2.706 -10.427 1.00 81.44 86 PRO A N 1
ATOM 684 C CA . PRO A 1 86 ? 36.715 -3.507 -9.410 1.00 81.44 86 PRO A CA 1
ATOM 685 C C . PRO A 1 86 ? 37.321 -3.348 -7.995 1.00 81.44 86 PRO A C 1
ATOM 687 O O . PRO A 1 86 ? 38.541 -3.192 -7.888 1.00 81.44 86 PRO A O 1
ATOM 690 N N . PRO A 1 87 ? 36.517 -3.494 -6.918 1.00 83.56 87 PRO A N 1
ATOM 691 C CA . PRO A 1 87 ? 35.062 -3.661 -6.947 1.00 83.56 87 PRO A CA 1
ATOM 692 C C . PRO A 1 87 ? 34.376 -2.362 -7.388 1.00 83.56 87 PRO A C 1
ATOM 694 O O . PRO A 1 87 ? 34.719 -1.286 -6.915 1.00 83.56 87 PRO A O 1
ATOM 697 N N . ILE A 1 88 ? 33.423 -2.471 -8.316 1.00 82.94 88 ILE A N 1
ATOM 698 C CA . ILE A 1 88 ? 32.716 -1.299 -8.837 1.00 82.94 88 ILE A CA 1
ATOM 699 C C . ILE A 1 88 ? 31.768 -0.770 -7.765 1.00 82.94 88 ILE A C 1
ATOM 701 O O . ILE A 1 88 ? 30.879 -1.497 -7.317 1.00 82.94 88 ILE A O 1
ATOM 705 N N . ASP A 1 89 ? 31.918 0.507 -7.428 1.00 84.94 89 ASP A N 1
ATOM 706 C CA . ASP A 1 89 ? 30.950 1.245 -6.627 1.00 84.94 89 ASP A CA 1
ATOM 707 C C . ASP A 1 89 ? 29.903 1.896 -7.544 1.00 84.94 89 ASP A C 1
ATOM 709 O O . ASP A 1 89 ? 30.176 2.842 -8.288 1.00 84.94 89 ASP A O 1
ATOM 713 N N . GLN A 1 90 ? 28.681 1.364 -7.500 1.00 81.00 90 GLN A N 1
ATOM 714 C CA . GLN A 1 90 ? 27.564 1.880 -8.290 1.00 81.00 90 GLN A CA 1
ATOM 715 C C . GLN A 1 90 ? 27.156 3.287 -7.843 1.00 81.00 90 GLN A C 1
ATOM 717 O O . GLN A 1 90 ? 26.869 4.135 -8.688 1.00 81.00 90 GLN A O 1
ATOM 722 N N . LEU A 1 91 ? 27.168 3.563 -6.534 1.00 81.06 91 LEU A N 1
ATOM 723 C CA . LEU A 1 91 ? 26.817 4.878 -6.002 1.00 81.06 91 LEU A CA 1
ATOM 724 C C . LEU A 1 91 ? 27.796 5.937 -6.513 1.00 81.06 91 LEU A C 1
ATOM 726 O O . LEU A 1 91 ? 27.387 7.038 -6.880 1.00 81.06 91 LEU A O 1
ATOM 730 N N . GLU A 1 92 ? 29.077 5.593 -6.614 1.00 85.44 92 GLU A N 1
ATOM 731 C CA . GLU A 1 92 ? 30.077 6.503 -7.162 1.00 85.44 92 GLU A CA 1
ATOM 732 C C . GLU A 1 92 ? 29.882 6.762 -8.665 1.00 85.44 92 GLU A C 1
ATOM 734 O O . GLU A 1 92 ? 30.020 7.904 -9.110 1.00 85.44 92 GLU A O 1
ATOM 739 N N . GLN A 1 93 ? 29.491 5.751 -9.451 1.00 84.31 93 GLN A N 1
ATOM 740 C CA . GLN A 1 93 ? 29.118 5.944 -10.860 1.00 84.31 93 GLN A CA 1
ATOM 741 C C . GLN A 1 93 ? 27.904 6.865 -11.006 1.00 84.31 93 GLN A C 1
ATOM 743 O O . GLN A 1 93 ? 27.907 7.767 -11.845 1.00 84.31 93 GLN A O 1
ATOM 748 N N . ILE A 1 94 ? 26.891 6.678 -10.159 1.00 78.56 94 ILE A N 1
ATOM 749 C CA . ILE A 1 94 ? 25.694 7.522 -10.113 1.00 78.56 94 ILE A CA 1
ATOM 750 C C . ILE A 1 94 ? 26.065 8.970 -9.789 1.00 78.56 94 ILE A C 1
ATOM 752 O O . ILE A 1 94 ? 25.656 9.881 -10.507 1.00 78.56 94 ILE A O 1
ATOM 756 N N . ASN A 1 95 ? 26.877 9.190 -8.755 1.00 83.56 95 ASN A N 1
ATOM 757 C CA . ASN A 1 95 ? 27.332 10.528 -8.378 1.00 83.56 95 ASN A CA 1
ATOM 758 C C . ASN A 1 95 ? 28.173 11.166 -9.487 1.00 83.56 95 ASN A C 1
ATOM 760 O O . ASN A 1 95 ? 27.968 12.324 -9.827 1.00 83.56 95 ASN A O 1
ATOM 764 N N . ALA A 1 96 ? 29.045 10.398 -10.139 1.00 86.75 96 ALA A N 1
ATOM 765 C CA . ALA A 1 96 ? 29.833 10.894 -11.257 1.00 86.75 96 ALA A CA 1
ATOM 766 C C . ALA A 1 96 ? 28.976 11.305 -12.467 1.00 86.75 96 ALA A C 1
ATOM 768 O O . ALA A 1 96 ? 29.330 12.263 -13.155 1.00 86.75 96 ALA A O 1
ATOM 769 N N . MET A 1 97 ? 27.854 10.624 -12.723 1.00 82.69 97 MET A N 1
ATOM 770 C CA . MET A 1 97 ? 26.878 11.057 -13.731 1.00 82.69 97 MET A CA 1
ATOM 771 C C . MET A 1 97 ? 26.173 12.351 -13.307 1.00 82.69 97 MET A C 1
ATOM 773 O O . MET A 1 97 ? 26.074 13.272 -14.115 1.00 82.69 97 MET A O 1
ATOM 777 N N . LYS A 1 98 ? 25.743 12.452 -12.039 1.00 79.44 98 LYS A N 1
ATOM 778 C CA . LYS A 1 98 ? 25.112 13.663 -11.475 1.00 79.44 98 LYS A CA 1
ATOM 779 C C . LYS A 1 98 ? 26.048 14.883 -11.524 1.00 79.44 98 LYS A C 1
ATOM 781 O O . LYS A 1 98 ? 25.600 15.983 -11.828 1.00 79.44 98 LYS A O 1
ATOM 786 N N . ASP A 1 99 ? 27.344 14.668 -11.312 1.00 86.56 99 ASP A N 1
ATOM 787 C CA . ASP A 1 99 ? 28.392 15.698 -11.318 1.00 86.56 99 ASP A CA 1
ATOM 788 C C . ASP A 1 99 ? 28.982 15.971 -12.717 1.00 86.56 99 ASP A C 1
ATOM 790 O O . ASP A 1 99 ? 29.976 16.694 -12.853 1.00 86.56 99 ASP A O 1
ATOM 794 N N . PHE A 1 100 ? 28.407 15.376 -13.771 1.00 88.00 100 PHE A N 1
ATOM 795 C CA . PHE A 1 100 ? 28.869 15.506 -15.159 1.00 88.00 100 PHE A CA 1
ATOM 796 C C . PHE A 1 100 ? 30.360 15.147 -15.342 1.00 88.00 100 PHE A C 1
ATOM 798 O O . PHE A 1 100 ? 31.086 15.738 -16.150 1.00 88.00 100 PHE A O 1
ATOM 805 N N . LEU A 1 101 ? 30.849 14.174 -14.566 1.00 92.12 101 LEU A N 1
ATOM 806 C CA . LEU A 1 101 ? 32.219 13.654 -14.636 1.00 92.12 101 LEU A CA 1
ATOM 807 C C . LEU A 1 101 ? 32.395 12.595 -15.730 1.00 92.12 101 LEU A C 1
ATOM 809 O O . LEU A 1 101 ? 33.533 12.273 -16.089 1.00 92.12 101 LEU A O 1
ATOM 813 N N . LEU A 1 102 ? 31.290 12.085 -16.272 1.00 90.94 102 LEU A N 1
ATOM 814 C CA . LEU A 1 102 ? 31.244 11.334 -17.518 1.00 90.94 102 LEU A CA 1
ATOM 815 C C . LEU A 1 102 ? 30.044 11.761 -18.373 1.00 90.94 102 LEU A C 1
ATOM 817 O O . LEU A 1 102 ? 29.045 12.245 -17.845 1.00 90.94 102 LEU A O 1
ATOM 821 N N . SER A 1 103 ? 30.140 11.558 -19.683 1.00 90.69 103 SER A N 1
ATOM 822 C CA . SER A 1 103 ? 29.045 11.739 -20.640 1.00 90.69 103 SER A CA 1
ATOM 823 C C . SER A 1 103 ? 28.994 10.570 -21.616 1.00 90.69 103 SER A C 1
ATOM 825 O O . SER A 1 103 ? 30.025 9.973 -21.925 1.00 90.69 103 SER A O 1
ATOM 827 N N . LEU A 1 104 ? 27.798 10.246 -22.102 1.00 91.62 104 LEU A N 1
ATOM 828 C CA . LEU A 1 104 ? 27.575 9.225 -23.118 1.00 91.62 104 LEU A CA 1
ATOM 829 C C . LEU A 1 104 ? 26.817 9.857 -24.282 1.00 91.62 104 LEU A C 1
ATOM 831 O O . LEU A 1 104 ? 25.717 10.367 -24.103 1.00 91.62 104 LEU A O 1
ATOM 835 N N . GLU A 1 105 ? 27.435 9.842 -25.455 1.00 93.94 105 GLU A N 1
ATOM 836 C CA . GLU A 1 105 ? 26.905 10.426 -26.685 1.00 93.94 105 GLU A CA 1
ATOM 837 C C . GLU A 1 105 ? 26.639 9.322 -27.711 1.00 93.94 105 GLU A C 1
ATOM 839 O O . GLU A 1 105 ? 27.378 8.336 -27.764 1.00 93.94 105 GLU A O 1
ATOM 844 N N . GLY A 1 106 ? 25.601 9.500 -28.529 1.00 95.12 106 GLY A N 1
ATOM 845 C CA . GLY A 1 106 ? 25.207 8.583 -29.600 1.00 95.12 106 GLY A CA 1
ATOM 846 C C . GLY A 1 106 ? 23.738 8.150 -29.501 1.00 95.12 106 GLY A C 1
ATOM 847 O O . GLY A 1 106 ? 23.034 8.587 -28.592 1.00 95.12 106 GLY A O 1
ATOM 848 N N . PRO A 1 107 ? 23.252 7.307 -30.431 1.00 95.50 107 PRO A N 1
ATOM 849 C CA . PRO A 1 107 ? 21.867 6.838 -30.422 1.00 95.50 107 PRO A CA 1
ATOM 850 C C . PRO A 1 107 ? 21.535 6.017 -29.166 1.00 95.50 107 PRO A C 1
ATOM 852 O O . PRO A 1 107 ? 22.266 5.078 -28.846 1.00 95.50 107 PRO A O 1
ATOM 855 N N . ASP A 1 108 ? 20.407 6.313 -28.510 1.00 88.56 108 ASP A N 1
ATOM 856 C CA . ASP A 1 108 ? 19.958 5.669 -27.258 1.00 88.56 108 ASP A CA 1
ATOM 857 C C . ASP A 1 108 ? 19.967 4.135 -27.311 1.00 88.56 108 ASP A C 1
ATOM 859 O O . ASP A 1 108 ? 20.347 3.458 -26.354 1.00 88.56 108 ASP A O 1
ATOM 863 N N . GLU A 1 109 ? 19.572 3.565 -28.451 1.00 91.31 109 GLU A N 1
ATOM 864 C CA . GLU A 1 109 ? 19.578 2.117 -28.645 1.00 91.31 109 GLU A CA 1
ATOM 865 C C . GLU A 1 109 ? 20.998 1.537 -28.533 1.00 91.31 109 GLU A C 1
ATOM 867 O O . GLU A 1 109 ? 21.214 0.538 -27.846 1.00 91.31 109 GLU A O 1
ATOM 872 N N . LEU A 1 110 ? 21.980 2.176 -29.176 1.00 95.88 110 LEU A N 1
ATOM 873 C CA . LEU A 1 110 ? 23.367 1.710 -29.193 1.00 95.88 110 LEU A CA 1
ATOM 874 C C . LEU A 1 110 ? 24.061 1.961 -27.855 1.00 95.88 110 LEU A C 1
ATOM 876 O O . LEU A 1 110 ? 24.810 1.107 -27.378 1.00 95.88 110 LEU A O 1
ATOM 880 N N . THR A 1 111 ? 23.799 3.106 -27.225 1.00 94.06 111 THR A N 1
ATOM 881 C CA . THR A 1 111 ? 24.366 3.456 -25.917 1.00 94.06 111 THR A CA 1
ATOM 882 C C . THR A 1 111 ? 23.848 2.513 -24.824 1.00 94.06 111 THR A C 1
ATOM 884 O O . THR A 1 111 ? 24.645 1.962 -24.055 1.00 94.06 111 THR A O 1
ATOM 887 N N . SER A 1 112 ? 22.541 2.234 -24.804 1.00 91.12 112 SER A N 1
ATOM 888 C CA . SER A 1 112 ? 21.914 1.257 -23.904 1.00 91.12 112 SER A CA 1
ATOM 889 C C . SER A 1 112 ? 22.425 -0.161 -24.164 1.00 91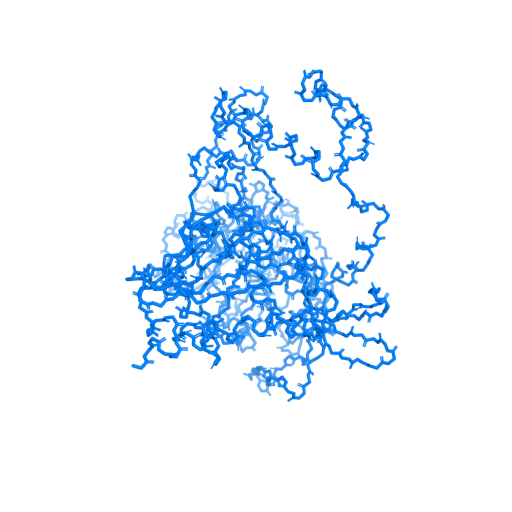.12 112 SER A C 1
ATOM 891 O O . SER A 1 112 ? 22.867 -0.851 -23.242 1.00 91.12 112 SER A O 1
ATOM 893 N N . TRP A 1 113 ? 22.468 -0.589 -25.431 1.00 95.12 113 TRP A N 1
ATOM 894 C CA . TRP A 1 113 ? 22.991 -1.905 -25.788 1.00 95.12 113 TRP A CA 1
ATOM 895 C C . TRP A 1 113 ? 24.447 -2.083 -25.337 1.00 95.12 113 TRP A C 1
ATOM 897 O O . TRP A 1 113 ? 24.784 -3.118 -24.752 1.00 95.12 113 TRP A O 1
ATOM 907 N N . PHE A 1 114 ? 25.306 -1.083 -25.567 1.00 95.50 114 PHE A N 1
ATOM 908 C CA . PHE A 1 114 ? 26.730 -1.141 -25.232 1.00 95.50 114 PHE A CA 1
ATOM 909 C C . PHE A 1 114 ? 26.953 -1.224 -23.727 1.00 95.50 114 PHE A C 1
ATOM 911 O O . PHE A 1 114 ? 27.649 -2.125 -23.260 1.00 95.50 114 PHE A O 1
ATOM 918 N N . THR A 1 115 ? 26.336 -0.322 -22.964 1.00 91.25 115 THR A N 1
ATOM 919 C CA . THR A 1 115 ? 26.458 -0.286 -21.499 1.00 91.25 115 THR A CA 1
ATOM 920 C C . THR A 1 115 ? 25.958 -1.581 -20.860 1.00 91.25 115 THR A C 1
ATOM 922 O O . THR A 1 115 ? 26.680 -2.178 -20.060 1.00 91.25 115 THR A O 1
ATOM 925 N N . GLN A 1 116 ? 24.803 -2.100 -21.291 1.00 92.81 116 GLN A N 1
ATOM 926 C CA . GLN A 1 116 ? 24.298 -3.403 -20.848 1.00 92.81 116 GLN A CA 1
ATOM 927 C C . GLN A 1 116 ? 25.250 -4.549 -21.203 1.00 92.81 116 GLN A C 1
ATOM 929 O O . GLN A 1 116 ? 25.477 -5.431 -20.380 1.00 92.81 116 GLN A O 1
ATOM 934 N N . THR A 1 117 ? 25.838 -4.539 -22.401 1.00 94.88 117 THR A N 1
ATOM 935 C CA . THR A 1 117 ? 26.785 -5.579 -22.836 1.00 94.88 117 THR A CA 1
ATOM 936 C C . THR A 1 117 ? 28.068 -5.541 -22.006 1.00 94.88 117 THR A C 1
ATOM 938 O O . THR A 1 117 ? 28.575 -6.589 -21.604 1.00 94.88 117 THR A O 1
ATOM 941 N N . VAL A 1 118 ? 28.573 -4.345 -21.680 1.00 92.06 118 VAL A N 1
ATOM 942 C CA . VAL A 1 118 ? 29.712 -4.169 -20.768 1.00 92.06 118 VAL A CA 1
ATOM 943 C C . VAL A 1 118 ? 29.368 -4.694 -19.374 1.00 92.06 118 VAL A C 1
ATOM 945 O O . VAL A 1 118 ? 30.134 -5.489 -18.836 1.00 92.06 118 VAL A O 1
ATOM 948 N N . MET A 1 119 ? 28.211 -4.345 -18.807 1.00 89.44 119 MET A N 1
ATOM 949 C CA . MET A 1 119 ? 27.770 -4.877 -17.508 1.00 89.44 119 MET A CA 1
ATOM 950 C C . MET A 1 119 ? 27.608 -6.403 -17.534 1.00 89.44 119 MET A C 1
ATOM 952 O O . MET A 1 119 ? 28.039 -7.099 -16.614 1.00 89.44 119 MET A O 1
ATOM 956 N N . GLN A 1 120 ? 27.064 -6.945 -18.624 1.00 91.94 120 GLN A N 1
ATOM 957 C CA . GLN A 1 120 ? 26.860 -8.377 -18.811 1.00 91.94 120 GLN A CA 1
ATOM 958 C C . GLN A 1 120 ? 28.181 -9.162 -18.816 1.00 91.94 120 GLN A C 1
ATOM 960 O O . GLN A 1 120 ? 28.190 -10.337 -18.442 1.00 91.94 120 GLN A O 1
ATOM 965 N N . THR A 1 121 ? 29.320 -8.534 -19.143 1.00 91.25 121 THR A N 1
ATOM 966 C CA . THR A 1 121 ? 30.632 -9.194 -18.999 1.00 91.25 121 THR A CA 1
ATOM 967 C C . THR A 1 121 ? 30.895 -9.678 -17.575 1.00 91.25 121 THR A C 1
ATOM 969 O O . THR A 1 121 ? 31.638 -10.638 -17.394 1.00 91.25 121 THR A O 1
ATOM 972 N N . GLN A 1 122 ? 30.275 -9.062 -16.568 1.00 86.75 122 GLN A N 1
ATOM 973 C CA . GLN A 1 122 ? 30.452 -9.425 -15.166 1.00 86.75 122 GLN A CA 1
ATOM 974 C C . GLN A 1 122 ? 29.458 -10.495 -14.710 1.00 86.75 122 GLN A C 1
ATOM 976 O O . GLN A 1 122 ? 29.771 -11.252 -13.795 1.00 86.75 122 GLN A O 1
ATOM 981 N N . THR A 1 123 ? 28.296 -10.595 -15.364 1.00 89.12 123 THR A N 1
ATOM 982 C CA . THR A 1 123 ? 27.147 -11.371 -14.873 1.00 89.12 123 THR A CA 1
ATOM 983 C C . THR A 1 123 ? 26.729 -12.538 -15.764 1.00 89.12 123 THR A C 1
ATOM 985 O O . THR A 1 123 ? 25.999 -13.406 -15.303 1.00 89.12 123 THR A O 1
ATOM 988 N N . VAL A 1 124 ? 27.199 -12.643 -17.014 1.00 89.31 124 VAL A N 1
ATOM 989 C CA . VAL A 1 124 ? 26.719 -13.671 -17.968 1.00 89.31 124 VAL A CA 1
ATOM 990 C C . VAL A 1 124 ? 26.920 -15.120 -17.507 1.00 89.31 124 VAL A C 1
ATOM 992 O O . VAL A 1 124 ? 26.195 -16.015 -17.931 1.00 89.31 124 VAL A O 1
ATOM 995 N N . GLY A 1 125 ? 27.897 -15.361 -16.632 1.00 85.12 125 GLY A N 1
ATOM 996 C CA . GLY A 1 125 ? 28.147 -16.674 -16.038 1.00 85.12 125 GLY A CA 1
ATOM 997 C C . GLY A 1 125 ? 27.458 -16.912 -14.698 1.00 85.12 125 GLY A C 1
ATOM 998 O O . GLY A 1 125 ? 27.628 -17.987 -14.123 1.00 85.12 125 GLY A O 1
ATOM 999 N N . TRP A 1 126 ? 26.749 -15.919 -14.159 1.00 87.81 126 TRP A N 1
ATOM 1000 C CA . TRP A 1 126 ? 26.110 -16.040 -12.857 1.00 87.81 126 TRP A CA 1
ATOM 1001 C C . TRP A 1 126 ? 24.954 -17.025 -12.942 1.00 87.81 126 TRP A C 1
ATOM 1003 O O . TRP A 1 126 ? 24.088 -16.946 -13.812 1.00 87.81 126 TRP A O 1
ATOM 1013 N N . LYS A 1 127 ? 24.947 -17.965 -12.002 1.00 83.44 127 LYS A N 1
ATOM 1014 C CA . LYS A 1 127 ? 23.795 -18.819 -11.751 1.00 83.44 127 LYS A CA 1
ATOM 1015 C C . LYS A 1 127 ? 22.997 -18.168 -10.638 1.00 83.44 127 LYS A C 1
ATOM 1017 O O . LYS A 1 127 ? 23.508 -17.987 -9.538 1.00 83.44 127 LYS A O 1
ATOM 1022 N N . TYR A 1 128 ? 21.765 -17.797 -10.949 1.00 88.00 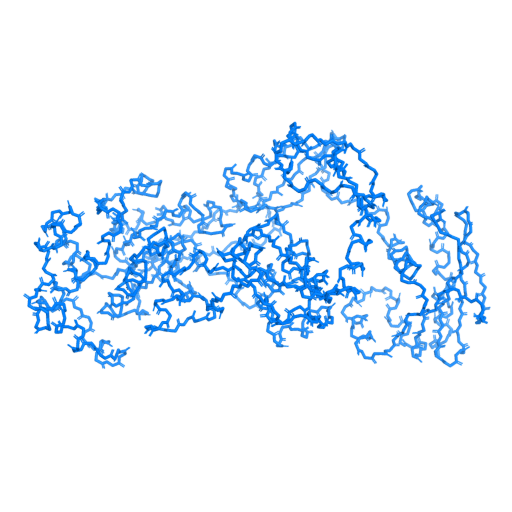128 TYR A N 1
ATOM 1023 C CA . TYR A 1 128 ? 20.833 -17.278 -9.960 1.00 88.00 128 TYR A CA 1
ATOM 1024 C C . TYR A 1 128 ? 20.077 -18.436 -9.310 1.00 88.00 128 TYR A C 1
ATOM 1026 O O . TYR A 1 128 ? 19.713 -19.400 -9.984 1.00 88.00 128 TYR A O 1
ATOM 1034 N N . GLY A 1 129 ? 19.817 -18.309 -8.010 1.00 92.69 129 GLY A N 1
ATOM 1035 C CA . GLY A 1 129 ? 19.109 -19.310 -7.218 1.00 92.69 129 GLY A CA 1
ATOM 1036 C C . GLY A 1 129 ? 20.029 -20.300 -6.499 1.00 92.69 129 GLY A C 1
ATOM 1037 O O . GLY A 1 129 ? 21.241 -20.330 -6.698 1.00 92.69 129 GLY A O 1
ATOM 1038 N N . VAL A 1 130 ? 19.423 -21.095 -5.625 1.00 94.25 130 VAL A N 1
ATOM 1039 C CA . VAL A 1 130 ? 20.078 -22.109 -4.796 1.00 94.25 130 VAL A CA 1
ATOM 1040 C C . VAL A 1 130 ? 19.807 -23.479 -5.406 1.00 94.25 130 VAL A C 1
ATOM 1042 O O . VAL A 1 130 ? 18.650 -23.833 -5.637 1.00 94.25 130 VAL A O 1
ATOM 1045 N N . ASP A 1 131 ? 20.859 -24.244 -5.690 1.00 95.06 131 ASP A N 1
ATOM 1046 C CA . ASP A 1 131 ? 20.720 -25.627 -6.152 1.00 95.06 131 ASP A CA 1
ATOM 1047 C C . ASP A 1 131 ? 20.192 -26.505 -5.010 1.00 95.06 131 ASP A C 1
ATOM 1049 O O . ASP A 1 131 ? 20.795 -26.580 -3.941 1.00 95.06 131 ASP A O 1
ATOM 1053 N N . MET A 1 132 ? 19.049 -27.151 -5.236 1.00 95.62 132 MET A N 1
ATOM 1054 C CA . MET A 1 132 ? 18.404 -28.051 -4.276 1.00 95.62 132 MET A CA 1
ATOM 1055 C C . MET A 1 132 ? 18.677 -29.530 -4.597 1.00 95.62 132 MET A C 1
ATOM 1057 O O . MET A 1 132 ? 18.088 -30.412 -3.971 1.00 95.62 132 MET A O 1
ATOM 1061 N N . GLY A 1 133 ? 19.527 -29.814 -5.589 1.00 95.75 133 GLY A N 1
ATOM 1062 C CA . GLY A 1 133 ? 19.771 -31.153 -6.109 1.00 95.75 133 GLY A CA 1
ATOM 1063 C C . GLY A 1 133 ? 18.670 -31.641 -7.059 1.00 95.75 133 GLY A C 1
ATOM 1064 O O . GLY A 1 133 ? 17.598 -31.050 -7.200 1.00 95.75 133 GLY A O 1
ATOM 1065 N N . GLY A 1 134 ? 18.943 -32.736 -7.777 1.00 94.56 134 GLY A N 1
ATOM 1066 C CA . GLY A 1 134 ? 17.960 -33.376 -8.667 1.00 94.56 134 GLY A CA 1
ATOM 1067 C C . GLY A 1 134 ? 17.471 -32.505 -9.837 1.00 94.56 134 GLY A C 1
ATOM 1068 O O . GLY A 1 134 ? 16.370 -32.739 -10.353 1.00 94.56 134 GLY A O 1
ATOM 1069 N N . GLY A 1 135 ? 18.265 -31.500 -10.230 1.00 95.00 135 GLY A N 1
ATOM 1070 C CA . GLY A 1 135 ? 17.938 -30.523 -11.275 1.00 95.00 135 GLY A CA 1
ATOM 1071 C C . GLY A 1 135 ? 16.969 -29.420 -10.832 1.00 95.00 135 GLY A C 1
ATOM 1072 O O . GLY A 1 135 ? 16.408 -28.737 -11.686 1.00 95.00 135 GLY A O 1
ATOM 1073 N N . VAL A 1 136 ? 16.726 -29.269 -9.525 1.00 97.88 136 VAL A N 1
ATOM 1074 C CA . VAL A 1 136 ? 15.827 -28.247 -8.977 1.00 97.88 136 VAL A CA 1
ATOM 1075 C C . VAL A 1 136 ? 16.629 -27.037 -8.513 1.00 97.88 136 VAL A C 1
ATOM 1077 O O . VAL A 1 136 ? 17.520 -27.156 -7.679 1.00 97.88 136 VAL A O 1
ATOM 1080 N N . THR A 1 137 ? 16.253 -25.852 -8.979 1.00 97.44 137 THR A N 1
ATOM 1081 C CA . THR A 1 137 ? 16.789 -24.578 -8.489 1.00 97.44 137 THR A CA 1
ATOM 1082 C C . THR A 1 137 ? 15.709 -23.820 -7.727 1.00 97.44 137 THR A C 1
ATOM 1084 O O . THR A 1 137 ? 14.585 -23.659 -8.212 1.00 97.44 137 THR A O 1
ATOM 1087 N N . ARG A 1 138 ? 16.041 -23.362 -6.519 1.00 96.81 138 ARG A N 1
ATOM 1088 C CA . ARG A 1 138 ? 15.184 -22.525 -5.678 1.00 96.81 138 ARG A CA 1
ATOM 1089 C C . ARG A 1 138 ? 15.517 -21.050 -5.881 1.00 96.81 138 ARG A C 1
ATOM 1091 O O . ARG A 1 138 ? 16.664 -20.647 -5.726 1.00 96.81 138 ARG A O 1
ATOM 1098 N N . PHE A 1 139 ? 14.509 -20.233 -6.145 1.00 95.81 139 PHE A N 1
ATOM 1099 C CA . PHE A 1 139 ? 14.605 -18.777 -6.229 1.00 95.81 139 PHE A CA 1
ATOM 1100 C C . PHE A 1 139 ? 13.804 -18.128 -5.104 1.00 95.81 139 PHE A C 1
ATOM 1102 O O . PHE A 1 139 ? 12.882 -18.740 -4.568 1.00 95.81 139 PHE A O 1
ATOM 1109 N N . CYS A 1 140 ? 14.130 -16.880 -4.783 1.00 94.94 140 CYS A N 1
ATOM 1110 C CA . CYS A 1 140 ? 13.306 -16.021 -3.942 1.00 94.94 140 CYS A CA 1
ATOM 1111 C C . CYS A 1 140 ? 12.525 -15.052 -4.836 1.00 94.94 140 CYS A C 1
ATOM 1113 O O . CYS A 1 140 ? 13.074 -14.524 -5.805 1.00 94.94 140 CYS A O 1
ATOM 1115 N N . ASN A 1 141 ? 11.246 -14.850 -4.540 1.00 93.88 141 ASN A N 1
ATOM 1116 C CA . ASN A 1 141 ? 10.408 -13.859 -5.202 1.00 93.88 141 ASN A CA 1
ATOM 1117 C C . ASN A 1 141 ? 9.366 -13.321 -4.210 1.00 93.88 141 ASN A C 1
ATOM 1119 O O . ASN A 1 141 ? 9.277 -13.780 -3.072 1.00 93.88 141 ASN A O 1
ATOM 1123 N N . MET A 1 142 ? 8.570 -12.349 -4.635 1.00 93.50 142 MET A N 1
ATOM 1124 C CA . MET A 1 142 ? 7.568 -11.697 -3.806 1.00 93.50 142 MET A CA 1
ATOM 1125 C C . MET A 1 142 ? 6.237 -11.606 -4.544 1.00 93.50 142 MET A C 1
ATOM 1127 O O . MET A 1 142 ? 6.175 -11.552 -5.771 1.00 93.50 142 MET A O 1
ATOM 1131 N N . THR A 1 143 ? 5.158 -11.602 -3.773 1.00 94.56 143 THR A N 1
ATOM 1132 C CA . THR A 1 143 ? 3.793 -11.461 -4.266 1.00 94.56 143 THR A CA 1
ATOM 1133 C C . THR A 1 143 ? 3.039 -10.473 -3.386 1.00 94.56 143 THR A C 1
ATOM 1135 O O . THR A 1 143 ? 3.458 -10.199 -2.265 1.00 94.56 143 THR A O 1
ATOM 1138 N N . ASN A 1 144 ? 1.864 -10.020 -3.826 1.00 93.56 144 ASN A N 1
ATOM 1139 C CA . ASN A 1 144 ? 0.969 -9.239 -2.962 1.00 93.56 144 ASN A CA 1
ATOM 1140 C C . ASN A 1 144 ? 0.455 -10.054 -1.752 1.00 93.56 144 ASN A C 1
ATOM 1142 O O . ASN A 1 144 ? -0.111 -9.491 -0.823 1.00 93.56 144 ASN A O 1
ATOM 1146 N N . GLY A 1 145 ? 0.652 -11.374 -1.743 1.00 94.12 145 GLY A N 1
ATOM 1147 C CA . GLY A 1 145 ? 0.298 -12.236 -0.621 1.00 94.12 145 GLY A CA 1
ATOM 1148 C C . GLY A 1 145 ? 1.445 -12.505 0.352 1.00 94.12 145 GLY A C 1
ATOM 1149 O O . GLY A 1 145 ? 1.215 -13.220 1.321 1.00 94.12 145 GLY A O 1
ATOM 1150 N N . GLY A 1 146 ? 2.655 -12.004 0.089 1.00 95.12 146 GLY A N 1
ATOM 1151 C CA . GLY A 1 146 ? 3.864 -12.289 0.867 1.00 95.12 146 GLY A CA 1
ATOM 1152 C C . GLY A 1 146 ? 5.009 -12.894 0.038 1.00 95.12 146 GLY A C 1
ATOM 1153 O O . GLY A 1 146 ? 4.826 -13.211 -1.150 1.00 95.12 146 GLY A O 1
ATOM 1154 N N . PRO A 1 147 ? 6.202 -13.029 0.645 1.00 96.25 147 PRO A N 1
ATOM 1155 C CA . PRO A 1 147 ? 7.398 -13.550 -0.008 1.00 96.25 147 PRO A CA 1
ATOM 1156 C C . PRO A 1 147 ? 7.333 -15.063 -0.185 1.00 96.25 147 PRO A C 1
ATOM 1158 O O . PRO A 1 147 ? 6.697 -15.779 0.590 1.00 96.25 147 PRO A O 1
ATOM 1161 N N . VAL A 1 148 ? 8.005 -15.557 -1.223 1.00 96.19 148 VAL A N 1
ATOM 1162 C CA . VAL A 1 148 ? 7.940 -16.964 -1.605 1.00 96.19 148 VAL A CA 1
ATOM 1163 C C . VAL A 1 148 ? 9.283 -17.519 -2.050 1.00 96.19 148 VAL A C 1
ATOM 1165 O O . VAL A 1 148 ? 10.056 -16.865 -2.753 1.00 96.19 148 VAL A O 1
ATOM 1168 N N . PHE A 1 149 ? 9.502 -18.794 -1.736 1.00 96.75 149 PHE A N 1
ATOM 1169 C CA . PHE A 1 149 ? 10.448 -19.612 -2.477 1.00 96.75 149 PHE A CA 1
ATOM 1170 C C . PHE A 1 149 ? 9.768 -20.257 -3.684 1.00 96.75 149 PHE A C 1
ATOM 1172 O O . PHE A 1 149 ? 8.725 -20.904 -3.569 1.00 96.75 149 PHE A O 1
ATOM 1179 N N . LEU A 1 150 ? 10.398 -20.110 -4.847 1.00 95.81 150 LEU A N 1
ATOM 1180 C CA . LEU A 1 150 ? 9.999 -20.725 -6.108 1.00 95.81 150 LEU A CA 1
ATOM 1181 C C . LEU A 1 150 ? 10.941 -21.879 -6.422 1.00 95.81 150 LEU A C 1
ATOM 1183 O O . LEU A 1 150 ? 12.150 -21.689 -6.446 1.00 95.81 150 LEU A O 1
ATOM 1187 N N . TYR A 1 151 ? 10.407 -23.056 -6.716 1.00 96.69 151 TYR A N 1
ATOM 1188 C CA . TYR A 1 151 ? 11.198 -24.227 -7.088 1.00 96.69 151 TYR A CA 1
ATOM 1189 C C . TYR A 1 151 ? 10.993 -24.489 -8.570 1.00 96.69 151 TYR A C 1
ATOM 1191 O O . TYR A 1 151 ? 9.859 -24.690 -9.010 1.00 96.69 151 TYR A O 1
ATOM 1199 N N . VAL A 1 152 ? 12.077 -24.478 -9.336 1.00 96.25 152 VAL A N 1
ATOM 1200 C CA . VAL A 1 152 ? 12.062 -24.616 -10.793 1.00 96.25 152 VAL A CA 1
ATOM 1201 C C . VAL A 1 152 ? 12.878 -25.834 -11.186 1.00 96.25 152 VAL A C 1
ATOM 1203 O O . VAL A 1 152 ? 13.977 -26.033 -10.680 1.00 96.25 152 VAL A O 1
ATOM 1206 N N . LYS A 1 153 ? 12.342 -26.638 -12.099 1.00 96.62 153 LYS A N 1
ATOM 1207 C CA . LYS A 1 153 ? 13.031 -27.773 -12.711 1.00 96.62 153 LYS A CA 1
ATOM 1208 C C . LYS A 1 153 ? 12.736 -27.770 -14.202 1.00 96.62 153 LYS A C 1
ATOM 1210 O O . LYS A 1 153 ? 11.586 -27.563 -14.579 1.00 96.62 153 LYS A O 1
ATOM 1215 N N . ASP A 1 154 ? 13.759 -27.952 -15.034 1.00 94.19 154 ASP A N 1
ATOM 1216 C CA . ASP A 1 154 ? 13.626 -27.978 -16.498 1.00 94.19 154 ASP A CA 1
ATOM 1217 C C . ASP A 1 154 ? 12.849 -26.758 -17.045 1.00 94.19 154 ASP A C 1
ATOM 1219 O O . ASP A 1 154 ? 11.929 -26.885 -17.854 1.00 94.19 154 ASP A O 1
ATOM 1223 N N . ASN A 1 155 ? 13.178 -25.560 -16.535 1.00 89.44 155 ASN A N 1
ATOM 1224 C CA . ASN A 1 155 ? 12.509 -24.280 -16.827 1.00 89.44 155 ASN A CA 1
ATOM 1225 C C . ASN A 1 155 ? 11.002 -24.228 -16.509 1.00 89.44 155 ASN A C 1
ATOM 1227 O O . ASN A 1 155 ? 10.291 -23.349 -16.996 1.00 89.44 155 ASN A O 1
ATOM 1231 N N . LYS A 1 156 ? 10.498 -25.131 -15.663 1.00 92.94 156 LYS A N 1
ATOM 1232 C CA . LYS A 1 156 ? 9.108 -25.137 -15.199 1.00 92.94 156 LYS A CA 1
ATOM 1233 C C . LYS A 1 156 ? 9.033 -24.901 -13.701 1.00 92.94 156 LYS A C 1
ATOM 1235 O O . LYS A 1 156 ? 9.702 -25.569 -12.914 1.00 92.94 156 LYS A O 1
ATOM 1240 N N . LEU A 1 157 ? 8.166 -23.975 -13.301 1.00 94.44 157 LEU A N 1
ATOM 1241 C CA . LEU A 1 157 ? 7.827 -23.760 -11.899 1.00 94.44 157 LEU A CA 1
ATOM 1242 C C . LEU A 1 157 ? 7.069 -24.982 -11.368 1.00 94.44 157 LEU A C 1
ATOM 1244 O O . LEU A 1 157 ? 5.921 -25.227 -11.743 1.00 94.44 157 LEU A O 1
ATOM 1248 N N . ILE A 1 158 ? 7.694 -25.749 -10.479 1.00 94.56 158 ILE A N 1
ATOM 1249 C CA . ILE A 1 158 ? 7.083 -26.949 -9.902 1.00 94.56 158 ILE A CA 1
ATOM 1250 C C . ILE A 1 158 ? 6.302 -26.629 -8.627 1.00 94.56 158 ILE A C 1
ATOM 1252 O O . ILE A 1 158 ? 5.240 -27.220 -8.421 1.00 94.56 158 ILE A O 1
ATOM 1256 N N . ARG A 1 159 ? 6.758 -25.667 -7.814 1.00 93.38 159 ARG A N 1
ATOM 1257 C CA . ARG A 1 159 ? 6.168 -25.351 -6.502 1.00 93.38 159 ARG A CA 1
ATOM 1258 C C . ARG A 1 159 ? 6.493 -23.928 -6.039 1.00 93.38 159 ARG A C 1
ATOM 1260 O O . ARG A 1 159 ? 7.565 -23.411 -6.341 1.00 93.38 159 ARG A O 1
ATOM 1267 N N . ILE A 1 160 ? 5.576 -23.364 -5.256 1.00 95.12 160 ILE A N 1
ATOM 1268 C CA . ILE A 1 160 ? 5.731 -22.130 -4.479 1.00 95.12 160 ILE A CA 1
ATOM 1269 C C . ILE A 1 160 ? 5.546 -22.491 -2.999 1.00 95.12 160 ILE A C 1
ATOM 1271 O O . ILE A 1 160 ? 4.641 -23.261 -2.679 1.00 95.12 160 ILE A O 1
ATOM 1275 N N . THR A 1 161 ? 6.393 -21.980 -2.107 1.00 95.81 161 THR A N 1
ATOM 1276 C CA . THR A 1 161 ? 6.223 -22.127 -0.649 1.00 95.81 161 THR A CA 1
ATOM 1277 C C . THR A 1 161 ? 6.465 -20.798 0.058 1.00 95.81 161 THR A C 1
ATOM 1279 O O . THR A 1 161 ? 7.190 -19.961 -0.485 1.00 95.81 161 THR A O 1
ATOM 1282 N N . PRO A 1 162 ? 5.953 -20.615 1.289 1.00 96.56 162 PRO A N 1
ATOM 1283 C CA . PRO A 1 162 ? 6.516 -19.623 2.196 1.00 96.56 162 PRO A CA 1
ATOM 1284 C C . PRO A 1 162 ? 8.020 -19.860 2.414 1.00 96.56 162 PRO A C 1
ATOM 1286 O O . PRO A 1 162 ? 8.546 -20.940 2.109 1.00 96.56 162 PRO A O 1
ATOM 1289 N N . ILE A 1 163 ? 8.698 -18.844 2.934 1.00 96.88 163 ILE A N 1
ATOM 1290 C CA . ILE A 1 163 ? 10.122 -18.872 3.281 1.00 96.88 163 ILE A CA 1
ATOM 1291 C C . ILE A 1 163 ? 10.284 -19.310 4.736 1.00 96.88 163 ILE A C 1
ATOM 1293 O O . ILE A 1 163 ? 9.732 -18.669 5.631 1.00 96.88 163 ILE A O 1
ATOM 1297 N N . ASP A 1 164 ? 11.041 -20.384 4.943 1.00 95.81 164 ASP A N 1
ATOM 1298 C CA . ASP A 1 164 ? 11.603 -20.787 6.234 1.00 95.81 164 ASP A CA 1
ATOM 1299 C C . ASP A 1 164 ? 13.000 -20.164 6.357 1.00 95.81 164 ASP A C 1
ATOM 1301 O O . ASP A 1 164 ? 13.794 -20.284 5.418 1.00 95.81 164 ASP A O 1
ATOM 1305 N N . PHE A 1 165 ? 13.266 -19.479 7.473 1.00 96.31 165 PHE A N 1
ATOM 1306 C CA . PHE A 1 165 ? 14.575 -18.887 7.758 1.00 96.31 165 PHE A CA 1
ATOM 1307 C C . PHE A 1 165 ? 15.505 -19.935 8.365 1.00 96.31 165 PHE A C 1
ATOM 1309 O O . PHE A 1 165 ? 15.057 -20.780 9.145 1.00 96.31 165 PHE A O 1
ATOM 1316 N N . ASP A 1 166 ? 16.787 -19.877 8.018 1.00 93.62 166 ASP A N 1
ATOM 1317 C CA . ASP A 1 166 ? 17.811 -20.771 8.565 1.00 93.62 166 ASP A CA 1
ATOM 1318 C C . ASP A 1 166 ? 18.716 -20.049 9.580 1.00 93.62 166 ASP A C 1
ATOM 1320 O O . ASP A 1 166 ? 18.457 -18.903 9.962 1.00 93.62 166 ASP A O 1
ATOM 1324 N N . ASP A 1 167 ? 19.737 -20.743 10.084 1.00 94.62 167 ASP A N 1
ATOM 1325 C CA . ASP A 1 167 ? 20.646 -20.221 11.115 1.00 94.62 167 ASP A CA 1
ATOM 1326 C C . ASP A 1 167 ? 21.582 -19.114 10.588 1.00 94.62 167 ASP A C 1
ATOM 1328 O O . ASP A 1 167 ? 22.276 -18.469 11.373 1.00 94.62 167 ASP A O 1
ATOM 1332 N N . SER A 1 168 ? 21.631 -18.889 9.266 1.00 95.19 168 SER A N 1
ATOM 1333 C CA . SER A 1 168 ? 22.370 -17.772 8.667 1.00 95.19 168 SER A CA 1
ATOM 1334 C C . SER A 1 168 ? 21.570 -16.466 8.649 1.00 95.19 168 SER A C 1
ATOM 1336 O O . SER A 1 168 ? 22.161 -15.390 8.525 1.00 95.19 168 SER A O 1
ATOM 1338 N N . ASP A 1 169 ? 20.247 -16.542 8.819 1.00 96.44 169 ASP A N 1
ATOM 1339 C CA . ASP A 1 169 ? 19.382 -15.373 8.937 1.00 96.44 169 ASP A CA 1
ATOM 1340 C C . ASP A 1 169 ? 19.439 -14.792 10.369 1.00 96.44 169 ASP A C 1
ATOM 1342 O O . ASP A 1 169 ? 19.463 -15.551 11.343 1.00 96.44 169 ASP A O 1
ATOM 1346 N N . PRO A 1 170 ? 19.394 -13.458 10.554 1.00 94.31 170 PRO A N 1
ATOM 1347 C CA . PRO A 1 170 ? 19.415 -12.837 11.881 1.00 94.31 170 PRO A CA 1
ATOM 1348 C C . PRO A 1 170 ? 18.320 -13.334 12.836 1.00 94.31 170 PRO A C 1
ATOM 1350 O O . PRO A 1 170 ? 17.263 -13.816 12.418 1.00 94.31 170 PRO A O 1
ATOM 1353 N N . GLU A 1 171 ? 18.550 -13.191 14.144 1.00 93.81 171 GLU A N 1
ATOM 1354 C CA . GLU A 1 171 ? 17.540 -13.526 15.148 1.00 93.81 171 GLU A CA 1
ATOM 1355 C C . GLU A 1 171 ? 16.316 -12.616 15.098 1.00 93.81 171 GLU A C 1
ATOM 1357 O O . GLU A 1 171 ? 16.398 -11.432 14.769 1.00 93.81 171 GLU A O 1
ATOM 1362 N N . THR A 1 172 ? 15.162 -13.190 15.433 1.00 94.56 172 THR A N 1
ATOM 1363 C CA . THR A 1 172 ? 13.910 -12.439 15.449 1.00 94.56 172 THR A CA 1
ATOM 1364 C C . THR A 1 172 ? 13.758 -11.622 16.734 1.00 94.56 172 THR A C 1
ATOM 1366 O O . THR A 1 172 ? 14.312 -11.950 17.787 1.00 94.56 172 THR A O 1
ATOM 1369 N N . TRP A 1 173 ? 12.982 -10.544 16.666 1.00 96.12 173 TRP A N 1
ATOM 1370 C CA . TRP A 1 173 ? 12.685 -9.708 17.825 1.00 96.12 173 TRP A CA 1
ATOM 1371 C C . TRP A 1 173 ? 11.865 -10.475 18.875 1.00 96.12 173 TRP A C 1
ATOM 1373 O O . TRP A 1 173 ? 11.175 -11.451 18.583 1.00 96.12 173 TRP A O 1
ATOM 1383 N N . THR A 1 174 ? 11.927 -10.028 20.129 1.00 97.19 174 THR A N 1
ATOM 1384 C CA . THR A 1 174 ? 11.208 -10.652 21.248 1.00 97.19 174 THR A CA 1
ATOM 1385 C C . THR A 1 174 ? 10.629 -9.587 22.170 1.00 97.19 174 THR A C 1
ATOM 1387 O O . THR A 1 174 ? 11.326 -8.647 22.544 1.00 97.19 174 THR A O 1
ATOM 1390 N N . ILE A 1 175 ? 9.369 -9.758 22.578 1.00 98.19 175 ILE A N 1
ATOM 1391 C CA . ILE A 1 175 ? 8.674 -8.876 23.524 1.00 98.19 175 ILE A CA 1
ATOM 1392 C C . ILE A 1 175 ? 8.469 -9.614 24.845 1.00 98.19 175 ILE A C 1
ATOM 1394 O O . ILE A 1 175 ? 7.983 -10.745 24.868 1.00 98.19 175 ILE A O 1
ATOM 1398 N N . LYS A 1 176 ? 8.795 -8.959 25.962 1.00 97.94 176 LYS A N 1
ATOM 1399 C CA . LYS A 1 176 ? 8.453 -9.438 27.306 1.00 97.94 176 LYS A CA 1
ATOM 1400 C C . LYS A 1 176 ? 7.279 -8.631 27.843 1.00 97.94 176 LYS A C 1
ATOM 1402 O O . LYS A 1 176 ? 7.384 -7.414 27.990 1.00 97.94 176 LYS A O 1
ATOM 1407 N N . ALA A 1 177 ? 6.178 -9.306 28.148 1.00 97.31 177 ALA A N 1
ATOM 1408 C CA . ALA A 1 177 ? 4.973 -8.675 28.669 1.00 97.31 177 ALA A CA 1
ATOM 1409 C C . ALA A 1 177 ? 4.254 -9.614 29.641 1.00 97.31 177 ALA A C 1
ATOM 1411 O O . ALA A 1 177 ? 4.116 -10.806 29.374 1.00 97.31 177 ALA A O 1
ATOM 1412 N N . ARG A 1 178 ? 3.821 -9.079 30.790 1.00 97.00 178 ARG A N 1
ATOM 1413 C CA . ARG A 1 178 ? 3.049 -9.808 31.820 1.00 97.00 178 ARG A CA 1
ATOM 1414 C C . ARG A 1 178 ? 3.671 -11.146 32.244 1.00 97.00 178 ARG A C 1
ATOM 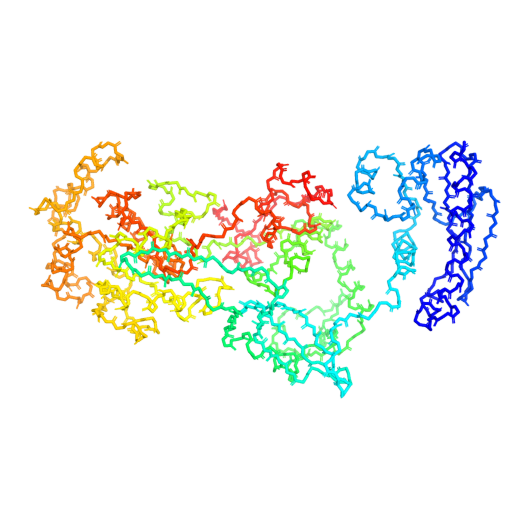1416 O O . ARG A 1 178 ? 2.987 -12.157 32.361 1.00 97.00 178 ARG A O 1
ATOM 1423 N N . GLY A 1 179 ? 4.995 -11.164 32.420 1.00 96.25 179 GLY A N 1
ATOM 1424 C CA . GLY A 1 179 ? 5.746 -12.369 32.799 1.00 96.25 179 GLY A CA 1
ATOM 1425 C C . GLY A 1 179 ? 5.877 -13.426 31.694 1.00 96.25 179 GLY A C 1
ATOM 1426 O O . GLY A 1 179 ? 6.405 -14.503 31.953 1.00 96.25 179 GLY A O 1
ATOM 1427 N N . LYS A 1 180 ? 5.427 -13.132 30.468 1.00 97.44 180 LYS A N 1
ATOM 1428 C CA . LYS A 1 180 ? 5.539 -14.000 29.292 1.00 97.44 180 LYS A CA 1
ATOM 1429 C C . LYS A 1 180 ? 6.525 -13.426 28.277 1.00 97.44 180 LYS A C 1
ATOM 1431 O O . LYS A 1 180 ? 6.796 -12.223 28.256 1.00 97.44 180 LYS A O 1
ATOM 1436 N N . THR A 1 181 ? 7.040 -14.309 27.430 1.00 97.69 181 THR A N 1
ATOM 1437 C CA . THR A 1 181 ? 7.955 -13.986 26.332 1.00 97.69 181 THR A CA 1
ATOM 1438 C C . THR A 1 181 ? 7.271 -14.320 25.014 1.00 97.69 181 THR A C 1
ATOM 1440 O O . THR A 1 181 ? 6.822 -15.448 24.821 1.00 97.69 181 THR A O 1
ATOM 1443 N N . PHE A 1 182 ? 7.201 -13.341 24.119 1.00 97.88 182 PHE A N 1
ATOM 1444 C CA . PHE A 1 182 ? 6.530 -13.434 22.832 1.00 97.88 182 PHE A CA 1
ATOM 1445 C C . PHE A 1 182 ? 7.534 -13.229 21.703 1.00 97.88 182 PHE A C 1
ATOM 1447 O O . PHE A 1 182 ? 8.118 -12.153 21.562 1.00 97.88 182 PHE A O 1
ATOM 1454 N N . THR A 1 183 ? 7.711 -14.267 20.895 1.00 96.88 183 THR A N 1
ATOM 1455 C CA . THR A 1 183 ? 8.679 -14.323 19.797 1.00 96.88 183 THR A CA 1
ATOM 1456 C C . THR A 1 183 ? 7.958 -14.903 18.578 1.00 96.88 183 THR A C 1
ATOM 1458 O O . THR A 1 183 ? 7.306 -15.946 18.712 1.00 96.88 183 THR A O 1
ATOM 1461 N N . PRO A 1 184 ? 7.983 -14.246 17.405 1.00 95.94 184 PRO A N 1
ATOM 1462 C CA . PRO A 1 184 ? 7.330 -14.777 16.215 1.00 95.94 184 PRO A CA 1
ATOM 1463 C C . PRO A 1 184 ? 8.107 -15.989 15.659 1.00 95.94 184 PRO A C 1
ATOM 1465 O O . PRO A 1 184 ? 9.297 -16.148 15.939 1.00 95.94 184 PRO A O 1
ATOM 1468 N N . PRO A 1 185 ? 7.469 -16.850 14.849 1.00 96.06 185 PRO A N 1
ATOM 1469 C CA . PRO A 1 185 ? 8.159 -17.954 14.185 1.00 96.06 185 PRO A CA 1
ATOM 1470 C C . PRO A 1 185 ? 9.276 -17.471 13.245 1.00 96.06 185 PRO A C 1
ATOM 1472 O O . PRO A 1 185 ? 9.137 -16.437 12.594 1.00 96.06 185 PRO A O 1
ATOM 1475 N N . ARG A 1 186 ? 10.346 -18.265 13.092 1.00 96.62 186 ARG A N 1
ATOM 1476 C CA . ARG A 1 186 ? 11.407 -18.056 12.082 1.00 96.62 186 ARG A CA 1
ATOM 1477 C C . ARG A 1 186 ? 10.952 -18.482 10.676 1.00 96.62 186 ARG A C 1
ATOM 1479 O O . ARG A 1 186 ? 11.567 -19.315 10.016 1.00 96.62 186 ARG A O 1
ATOM 1486 N N . LYS A 1 187 ? 9.803 -17.963 10.247 1.00 96.44 187 LYS A N 1
ATOM 1487 C CA . LYS A 1 187 ? 9.153 -18.305 8.983 1.00 96.44 187 LYS A CA 1
ATOM 1488 C C . LYS A 1 187 ? 8.211 -17.184 8.563 1.00 96.44 187 LYS A C 1
ATOM 1490 O O . LYS A 1 187 ? 7.487 -16.645 9.391 1.00 96.44 187 LYS A O 1
ATOM 1495 N N . THR A 1 188 ? 8.165 -16.914 7.268 1.00 96.50 188 THR A N 1
ATOM 1496 C CA . THR A 1 188 ? 7.144 -16.058 6.650 1.00 96.50 188 THR A CA 1
ATOM 1497 C C . THR A 1 188 ? 5.828 -16.810 6.429 1.00 96.50 188 THR A C 1
ATOM 1499 O O . THR A 1 188 ? 5.772 -18.043 6.373 1.00 96.50 188 THR A O 1
ATOM 1502 N N . THR A 1 189 ? 4.746 -16.072 6.233 1.00 95.75 189 THR A N 1
ATOM 1503 C CA . THR A 1 189 ? 3.433 -16.601 5.861 1.00 95.75 189 THR A CA 1
ATOM 1504 C C . THR A 1 189 ? 3.024 -16.148 4.463 1.00 95.75 189 THR A C 1
ATOM 1506 O O . THR A 1 189 ? 3.528 -15.162 3.927 1.00 95.75 189 THR A O 1
ATOM 1509 N N . LEU A 1 190 ? 2.053 -16.837 3.859 1.00 94.62 190 LEU A N 1
ATOM 1510 C CA . LEU A 1 190 ? 1.544 -16.511 2.525 1.00 94.62 190 LEU A CA 1
ATOM 1511 C C . LEU A 1 190 ? 0.012 -16.439 2.533 1.00 94.62 190 LEU A C 1
ATOM 1513 O O . LEU A 1 190 ? -0.646 -17.326 3.072 1.00 94.62 190 LEU A O 1
ATOM 1517 N N . ALA A 1 191 ? -0.556 -15.401 1.924 1.00 93.62 191 ALA A N 1
ATOM 1518 C CA . ALA A 1 191 ? -1.999 -15.285 1.758 1.00 93.62 191 ALA A CA 1
ATOM 1519 C C . ALA A 1 191 ? -2.506 -16.315 0.725 1.00 93.62 191 ALA A C 1
ATOM 1521 O O . ALA A 1 191 ? -1.753 -16.686 -0.184 1.00 93.62 191 ALA A O 1
ATOM 1522 N N . PRO A 1 192 ? -3.788 -16.731 0.771 1.00 92.06 192 PRO A N 1
ATOM 1523 C CA . PRO A 1 192 ? -4.323 -17.741 -0.149 1.00 92.06 192 PRO A CA 1
ATOM 1524 C C . PRO A 1 192 ? -4.125 -17.408 -1.636 1.00 92.06 192 PRO A C 1
ATOM 1526 O O . PRO A 1 192 ? -3.732 -18.261 -2.428 1.00 92.06 192 PRO A O 1
ATOM 1529 N N . HIS A 1 193 ? -4.317 -16.145 -2.027 1.00 90.56 193 HIS A N 1
ATOM 1530 C CA . HIS A 1 193 ? -4.075 -15.710 -3.406 1.00 90.56 193 HIS A CA 1
ATOM 1531 C C . HIS A 1 193 ? -2.580 -15.758 -3.784 1.00 90.56 193 HIS A C 1
ATOM 1533 O O . HIS A 1 193 ? -2.245 -16.026 -4.935 1.00 90.56 193 HIS A O 1
ATOM 1539 N N . GLY A 1 194 ? -1.681 -15.569 -2.811 1.00 90.19 194 GLY A N 1
ATOM 1540 C CA . GLY A 1 194 ? -0.236 -15.736 -2.970 1.00 90.19 194 GLY A CA 1
ATOM 1541 C C . GLY A 1 194 ? 0.164 -17.192 -3.249 1.00 90.19 194 GLY A C 1
ATOM 1542 O O . GLY A 1 194 ? 0.998 -17.462 -4.113 1.00 90.19 194 GLY A O 1
ATOM 1543 N N . MET A 1 195 ? -0.478 -18.148 -2.570 1.00 89.38 195 MET A N 1
ATOM 1544 C CA . MET A 1 195 ? -0.242 -19.588 -2.772 1.00 89.38 195 MET A CA 1
ATOM 1545 C C . MET A 1 195 ? -0.600 -20.046 -4.193 1.00 89.38 195 MET A C 1
ATOM 1547 O O . MET A 1 195 ? 0.038 -20.945 -4.744 1.00 89.38 195 MET A O 1
ATOM 1551 N N . ASN A 1 196 ? -1.585 -19.392 -4.810 1.00 89.81 196 ASN A N 1
ATOM 1552 C CA . ASN A 1 196 ? -2.148 -19.786 -6.099 1.00 89.81 196 ASN A CA 1
ATOM 1553 C C . ASN A 1 196 ? -1.454 -19.146 -7.315 1.00 89.81 196 ASN A C 1
ATOM 1555 O O . ASN A 1 196 ? -1.883 -19.354 -8.446 1.00 89.81 196 ASN A O 1
ATOM 1559 N N . TRP A 1 197 ? -0.338 -18.425 -7.154 1.00 90.94 197 TRP A N 1
ATOM 1560 C CA . TRP A 1 197 ? 0.330 -17.761 -8.288 1.00 90.94 197 TRP A CA 1
ATOM 1561 C C . TRP A 1 197 ? 0.747 -18.696 -9.429 1.00 90.94 197 TRP A C 1
ATOM 1563 O O . TRP A 1 197 ? 0.767 -18.285 -10.590 1.00 90.94 197 TRP A O 1
ATOM 1573 N N . LYS A 1 198 ? 1.039 -19.970 -9.136 1.00 91.94 198 LYS A N 1
ATOM 1574 C CA . LYS A 1 198 ? 1.366 -20.957 -10.174 1.00 91.94 198 LYS A CA 1
ATOM 1575 C C . LYS A 1 198 ? 0.191 -21.202 -11.133 1.00 91.94 198 LYS A C 1
ATOM 1577 O O . LYS A 1 198 ? 0.446 -21.429 -12.317 1.00 91.94 198 LYS A O 1
ATOM 1582 N N . SER A 1 199 ? -1.061 -21.170 -10.662 1.00 92.88 199 SER A N 1
ATOM 1583 C CA . SER A 1 199 ? -2.228 -21.330 -11.543 1.00 92.88 199 SER A CA 1
ATOM 1584 C C . SER A 1 199 ? -2.472 -20.074 -12.375 1.00 92.88 199 SER A C 1
ATOM 1586 O O . SER A 1 199 ? -2.764 -20.194 -13.557 1.00 92.88 199 SER A O 1
ATOM 1588 N N . MET A 1 200 ? -2.241 -18.883 -11.812 1.00 92.38 200 MET A N 1
ATOM 1589 C CA . MET A 1 200 ? -2.329 -17.617 -12.552 1.00 92.38 200 MET A CA 1
ATOM 1590 C C . MET A 1 200 ? -1.290 -17.527 -13.676 1.00 92.38 200 MET A C 1
ATOM 1592 O O . MET A 1 200 ? -1.606 -17.100 -14.785 1.00 92.38 200 MET A O 1
ATOM 1596 N N . LEU A 1 201 ? -0.052 -17.965 -13.418 1.00 90.31 201 LEU A N 1
ATOM 1597 C CA . LEU A 1 201 ? 1.014 -17.973 -14.424 1.00 90.31 201 LEU A CA 1
ATOM 1598 C C . LEU A 1 201 ? 0.672 -18.866 -15.624 1.00 90.31 201 LEU A C 1
ATOM 1600 O O . LEU A 1 201 ? 0.942 -18.482 -16.758 1.00 90.31 201 LEU A O 1
ATOM 1604 N N . ASN A 1 202 ? 0.085 -20.035 -15.354 1.00 91.19 202 ASN A N 1
ATOM 1605 C CA . ASN A 1 202 ? -0.250 -21.056 -16.348 1.00 91.19 202 ASN A CA 1
ATOM 1606 C C . ASN A 1 202 ? -1.734 -21.036 -16.750 1.00 91.19 202 ASN A C 1
ATOM 1608 O O . ASN A 1 202 ? -2.235 -22.039 -17.258 1.00 91.19 202 ASN A O 1
ATOM 1612 N N . SER A 1 203 ? -2.449 -19.943 -16.471 1.00 95.75 203 SER A N 1
ATOM 1613 C CA . SER A 1 203 ? -3.873 -19.848 -16.781 1.00 95.75 203 SER A CA 1
ATOM 1614 C C . SER A 1 203 ? -4.100 -20.000 -18.291 1.00 95.75 203 SER A C 1
ATOM 1616 O O . SER A 1 203 ? -3.350 -19.392 -19.063 1.00 95.75 203 SER A O 1
ATOM 1618 N N . PRO A 1 204 ? -5.126 -20.754 -18.733 1.00 96.25 204 PRO A N 1
ATOM 1619 C CA . PRO A 1 204 ? -5.509 -20.789 -20.144 1.00 96.25 204 PRO A CA 1
ATOM 1620 C C . PRO A 1 204 ? -5.925 -19.406 -20.671 1.00 96.25 204 PRO A C 1
ATOM 1622 O O . PRO A 1 204 ? -5.776 -19.146 -21.861 1.00 96.25 204 PRO A O 1
ATOM 1625 N N . ASP A 1 205 ? -6.352 -18.500 -19.786 1.00 96.25 205 ASP A N 1
ATOM 1626 C CA . ASP A 1 205 ? -6.773 -17.136 -20.131 1.00 96.25 205 ASP A CA 1
ATOM 1627 C C . ASP A 1 205 ? -5.601 -16.138 -20.179 1.00 96.25 205 ASP A C 1
ATOM 1629 O O . ASP A 1 205 ? -5.790 -14.928 -20.324 1.00 96.25 205 ASP A O 1
ATOM 1633 N N . ARG A 1 206 ? -4.357 -16.607 -20.013 1.00 96.31 206 ARG A N 1
ATOM 1634 C CA . ARG A 1 206 ? -3.183 -15.734 -20.035 1.00 96.31 206 ARG A CA 1
ATOM 1635 C C . ARG A 1 206 ? -2.978 -15.155 -21.436 1.00 96.31 206 ARG A C 1
ATOM 1637 O O . ARG A 1 206 ? -2.790 -15.885 -22.403 1.00 96.31 206 ARG A O 1
ATOM 1644 N N . LEU A 1 207 ? -2.879 -13.830 -21.527 1.00 96.62 207 LEU A N 1
ATOM 1645 C CA . LEU A 1 207 ? -2.442 -13.155 -22.751 1.00 96.62 207 LEU A CA 1
ATOM 1646 C C . LEU A 1 207 ? -0.968 -13.489 -23.038 1.00 96.62 207 LEU A C 1
ATOM 1648 O O . LEU A 1 207 ? -0.076 -13.094 -22.282 1.00 96.62 207 LEU A O 1
ATOM 1652 N N . LEU A 1 208 ? -0.730 -14.244 -24.115 1.00 96.06 208 LEU A N 1
ATOM 1653 C CA . LEU A 1 208 ? 0.600 -14.721 -24.526 1.00 96.06 208 LEU A CA 1
ATOM 1654 C C . LEU A 1 208 ? 1.253 -13.853 -25.609 1.00 96.06 208 LEU A C 1
ATOM 1656 O O . LEU A 1 208 ? 2.475 -13.865 -25.750 1.00 96.06 208 LEU A O 1
ATOM 1660 N N . TYR A 1 209 ? 0.447 -13.123 -26.378 1.00 97.56 209 TYR A N 1
ATOM 1661 C CA . TYR A 1 209 ? 0.889 -12.348 -27.534 1.00 97.56 209 TYR A CA 1
ATOM 1662 C C . TYR A 1 209 ? 0.153 -11.005 -27.587 1.00 97.56 209 TYR A C 1
ATOM 1664 O O . TYR A 1 209 ? -0.944 -10.899 -27.031 1.00 97.56 209 TYR A O 1
ATOM 1672 N N . PRO A 1 210 ? 0.713 -9.997 -28.273 1.00 98.44 210 PRO A N 1
ATOM 1673 C CA . PRO A 1 210 ? -0.043 -8.821 -28.677 1.00 98.44 210 PRO A CA 1
ATOM 1674 C C . PRO A 1 210 ? -1.265 -9.209 -29.516 1.00 98.44 210 PRO A C 1
ATOM 1676 O O . PRO A 1 210 ? -1.196 -10.088 -30.380 1.00 98.44 210 PRO A O 1
ATOM 1679 N N . MET A 1 211 ? -2.385 -8.544 -29.247 1.00 98.31 211 MET A N 1
ATOM 1680 C CA . MET A 1 211 ? -3.670 -8.794 -29.893 1.00 98.31 211 MET A CA 1
ATOM 1681 C C . MET A 1 211 ? -4.231 -7.476 -30.422 1.00 98.31 211 MET A C 1
ATOM 1683 O O . MET A 1 211 ? -4.189 -6.457 -29.730 1.00 98.31 211 MET A O 1
ATOM 1687 N N . LYS A 1 212 ? -4.799 -7.507 -31.625 1.00 98.25 212 LYS A N 1
ATOM 1688 C CA . LYS A 1 212 ? -5.490 -6.386 -32.266 1.00 98.25 212 LYS A CA 1
ATOM 1689 C C . LYS A 1 212 ? -6.923 -6.800 -32.557 1.00 98.25 212 LYS A C 1
ATOM 1691 O O . LYS A 1 212 ? -7.191 -7.949 -32.870 1.00 98.25 212 LYS A O 1
ATOM 1696 N N . ARG A 1 213 ? -7.875 -5.887 -32.399 1.00 98.25 213 ARG A N 1
ATOM 1697 C CA . ARG A 1 213 ? -9.275 -6.178 -32.732 1.00 98.25 213 ARG A CA 1
ATOM 1698 C C . ARG A 1 213 ? -9.422 -6.254 -34.251 1.00 98.25 213 ARG A C 1
ATOM 1700 O O . ARG A 1 213 ? -8.889 -5.389 -34.942 1.00 98.25 213 ARG A O 1
ATOM 1707 N N . VAL A 1 214 ? -10.158 -7.248 -34.738 1.00 98.06 214 VAL A N 1
ATOM 1708 C CA . VAL A 1 214 ? -10.226 -7.583 -36.176 1.00 98.06 214 VAL A CA 1
ATOM 1709 C C . VAL A 1 214 ? -10.788 -6.465 -37.058 1.00 98.06 214 VAL A C 1
ATOM 1711 O O . VAL A 1 214 ? -10.480 -6.399 -38.239 1.00 98.06 214 VAL A O 1
ATOM 1714 N N . ASP A 1 215 ? -11.595 -5.570 -36.490 1.00 97.69 215 ASP A N 1
ATOM 1715 C CA . ASP A 1 215 ? -12.262 -4.469 -37.193 1.00 97.69 215 ASP A CA 1
ATOM 1716 C C . ASP A 1 215 ? -11.678 -3.089 -36.848 1.00 97.69 215 ASP A C 1
ATOM 1718 O O . ASP A 1 215 ? -12.338 -2.062 -37.019 1.00 97.69 215 ASP A O 1
ATOM 1722 N N . PHE A 1 216 ? -10.457 -3.058 -36.308 1.00 98.25 216 PHE A N 1
ATOM 1723 C CA . PHE A 1 216 ? -9.728 -1.825 -36.039 1.00 98.25 216 PHE A CA 1
ATOM 1724 C C . PHE A 1 216 ? -8.730 -1.529 -37.152 1.00 98.25 216 PHE A C 1
ATOM 1726 O O . PHE A 1 216 ? -7.678 -2.168 -37.209 1.00 98.25 216 PHE A O 1
ATOM 1733 N N . ASP A 1 217 ? -9.003 -0.513 -37.965 1.00 97.31 217 ASP A N 1
ATOM 1734 C CA . ASP A 1 217 ? -8.006 0.062 -38.866 1.00 97.31 217 ASP A CA 1
ATOM 1735 C C . ASP A 1 217 ? -7.557 1.447 -38.354 1.00 97.31 217 ASP A C 1
ATOM 1737 O O . ASP A 1 217 ? -8.367 2.378 -38.322 1.00 97.31 217 ASP A O 1
ATOM 1741 N N . PRO A 1 218 ? -6.286 1.633 -37.934 1.00 95.81 218 PRO A N 1
ATOM 1742 C CA . PRO A 1 218 ? -5.790 2.947 -37.520 1.00 95.81 218 PRO A CA 1
ATOM 1743 C C . PRO A 1 218 ? -5.822 3.992 -38.650 1.00 95.81 218 PRO A C 1
ATOM 1745 O O . PRO A 1 218 ? -5.910 5.186 -38.351 1.00 95.81 218 PRO A O 1
ATOM 1748 N N . ASN A 1 219 ? -5.803 3.568 -39.917 1.00 95.94 219 ASN A N 1
ATOM 1749 C CA . ASN A 1 219 ? -5.813 4.439 -41.098 1.00 95.94 219 ASN A CA 1
ATOM 1750 C C . ASN A 1 219 ? -7.174 4.481 -41.815 1.00 95.94 219 ASN A C 1
ATOM 1752 O O . ASN A 1 219 ? -7.290 5.115 -42.864 1.00 95.94 219 ASN A O 1
ATOM 1756 N N . GLY A 1 220 ? -8.192 3.829 -41.257 1.00 96.00 220 GLY A N 1
ATOM 1757 C CA . GLY A 1 220 ? -9.512 3.696 -41.861 1.00 96.00 220 GLY A CA 1
ATOM 1758 C C . GLY A 1 220 ? -10.609 3.657 -40.805 1.00 96.00 220 GLY A C 1
ATOM 1759 O O . GLY A 1 220 ? -10.630 4.468 -39.872 1.00 96.00 220 GLY A O 1
ATOM 1760 N N . ASP A 1 221 ? -11.527 2.703 -40.947 1.00 96.56 221 ASP A N 1
ATOM 1761 C CA . ASP A 1 221 ? -12.640 2.542 -40.019 1.00 96.56 221 ASP A CA 1
ATOM 1762 C C . ASP A 1 221 ? -12.167 1.959 -38.682 1.00 96.56 221 ASP A C 1
ATOM 1764 O O . ASP A 1 221 ? -11.729 0.813 -38.561 1.00 96.56 221 ASP A O 1
ATOM 1768 N N . ARG A 1 222 ? -12.289 2.767 -37.626 1.00 97.38 222 ARG A N 1
ATOM 1769 C CA . ARG A 1 222 ? -11.841 2.401 -36.272 1.00 97.38 222 ARG A CA 1
ATOM 1770 C C . ARG A 1 222 ? -12.883 1.621 -35.469 1.00 97.38 222 ARG A C 1
ATOM 1772 O O . ARG A 1 222 ? -12.537 1.063 -34.426 1.00 97.38 222 ARG A O 1
ATOM 1779 N N . ASN A 1 223 ? -14.141 1.636 -35.911 1.00 97.25 223 ASN A N 1
ATOM 1780 C CA . ASN A 1 223 ? -15.297 0.949 -35.321 1.00 97.25 223 ASN A CA 1
ATOM 1781 C C . ASN A 1 223 ? -15.379 0.974 -33.773 1.00 97.25 223 ASN A C 1
ATOM 1783 O O . ASN A 1 223 ? -15.402 -0.089 -33.143 1.00 97.25 223 ASN A O 1
ATOM 1787 N N . PRO A 1 224 ? -15.409 2.153 -33.109 1.00 95.56 224 PRO A N 1
ATOM 1788 C CA . PRO A 1 224 ? -15.467 2.221 -31.644 1.00 95.56 224 PRO A CA 1
ATOM 1789 C C . PRO A 1 224 ? -16.686 1.515 -31.034 1.00 95.56 224 PRO A C 1
ATOM 1791 O O . PRO A 1 224 ? -16.571 0.944 -29.951 1.00 95.56 224 PRO A O 1
ATOM 1794 N N . GLN A 1 225 ? -17.820 1.519 -31.739 1.00 95.62 225 GLN A N 1
ATOM 1795 C CA . GLN A 1 225 ? -19.083 0.897 -31.333 1.00 95.62 225 GLN A CA 1
ATOM 1796 C C . GLN A 1 225 ? -18.998 -0.628 -31.169 1.00 95.62 225 GLN A C 1
ATOM 1798 O O . GLN A 1 225 ? -19.820 -1.213 -30.474 1.00 95.62 225 GLN A O 1
ATOM 1803 N N . ASN A 1 226 ? -17.988 -1.270 -31.763 1.00 97.12 226 ASN A N 1
ATOM 1804 C CA . ASN A 1 226 ? -17.807 -2.720 -31.703 1.00 97.12 226 ASN A CA 1
ATOM 1805 C C . ASN A 1 226 ? -16.866 -3.175 -30.566 1.00 97.12 226 ASN A C 1
ATOM 1807 O O . ASN A 1 226 ? -16.600 -4.373 -30.410 1.00 97.12 226 ASN A O 1
ATOM 1811 N N . ARG A 1 227 ? -16.329 -2.248 -29.756 1.00 95.44 227 ARG A N 1
ATOM 1812 C CA . ARG A 1 227 ? -15.483 -2.584 -28.595 1.00 95.44 227 ARG A CA 1
ATOM 1813 C C . ARG A 1 227 ? -16.275 -3.429 -27.589 1.00 95.44 227 ARG A C 1
ATOM 1815 O O . ARG A 1 227 ? -17.371 -3.058 -27.192 1.00 95.44 227 ARG A O 1
ATOM 1822 N N . GLY A 1 228 ? -15.708 -4.567 -27.184 1.00 96.38 228 GLY A N 1
ATOM 1823 C CA . GLY A 1 228 ? -16.372 -5.547 -26.314 1.00 96.38 228 GLY A CA 1
ATOM 1824 C C . GLY A 1 228 ? -17.247 -6.572 -27.048 1.00 96.38 228 GLY A C 1
ATOM 1825 O O . GLY A 1 228 ? -17.738 -7.490 -26.401 1.00 96.38 228 GLY A O 1
ATOM 1826 N N . SER A 1 229 ? -17.413 -6.449 -28.374 1.00 97.56 229 SER A N 1
ATOM 1827 C CA . SER A 1 229 ? -18.180 -7.395 -29.206 1.00 97.56 229 SER A CA 1
ATOM 1828 C C . SER A 1 229 ? -17.327 -8.078 -30.281 1.00 97.56 229 SER A C 1
ATOM 1830 O O . SER A 1 229 ? -17.406 -9.293 -30.447 1.00 97.56 229 SER A O 1
ATOM 1832 N N . SER A 1 230 ? -16.495 -7.322 -31.005 1.00 97.62 230 SER A N 1
ATOM 1833 C CA . SER A 1 230 ? -15.625 -7.883 -32.048 1.00 97.62 230 SER A CA 1
ATOM 1834 C C . SER A 1 230 ? -14.471 -8.707 -31.474 1.00 97.62 230 SER A C 1
ATOM 1836 O O . SER A 1 230 ? -13.932 -8.399 -30.410 1.00 97.62 230 SER A O 1
ATOM 1838 N N . GLY A 1 231 ? -14.067 -9.740 -32.217 1.00 97.81 231 GLY A N 1
ATOM 1839 C CA . GLY A 1 231 ? -12.941 -10.606 -31.868 1.00 97.81 231 GLY A CA 1
ATOM 1840 C C . GLY A 1 231 ? -11.568 -9.951 -32.047 1.00 97.81 231 GLY A C 1
ATOM 1841 O O . GLY A 1 231 ? -11.440 -8.798 -32.472 1.00 97.81 231 GLY A O 1
ATOM 1842 N N . TYR A 1 232 ? -10.524 -10.725 -31.753 1.00 98.38 232 TYR A N 1
ATOM 1843 C CA . TYR A 1 232 ? -9.132 -10.289 -31.830 1.00 98.38 232 TYR A CA 1
ATOM 1844 C C . TYR A 1 232 ? -8.299 -11.231 -32.698 1.00 98.38 232 TYR A C 1
ATOM 1846 O O . TYR A 1 232 ? -8.475 -12.447 -32.664 1.00 98.38 232 TYR A O 1
ATOM 1854 N N . GLU A 1 233 ? -7.350 -10.658 -33.421 1.00 97.88 233 GLU A N 1
ATOM 1855 C CA . GLU A 1 233 ? -6.289 -11.342 -34.145 1.00 97.88 233 GLU A CA 1
ATOM 1856 C C . GLU A 1 233 ? -4.947 -11.145 -33.431 1.00 97.88 233 GLU A C 1
ATOM 1858 O O . GLU A 1 233 ? -4.712 -10.135 -32.760 1.00 97.88 233 GLU A O 1
ATOM 1863 N N . ARG A 1 234 ? -4.054 -12.127 -33.565 1.00 98.44 234 ARG A N 1
ATOM 1864 C CA . ARG A 1 234 ? -2.682 -12.025 -33.066 1.00 98.44 234 ARG A CA 1
ATOM 1865 C C . ARG A 1 234 ? -1.866 -11.150 -34.011 1.00 98.44 234 ARG A C 1
ATOM 1867 O O . ARG A 1 234 ? -1.870 -11.400 -35.211 1.00 98.44 234 ARG A O 1
ATOM 1874 N N . ILE A 1 235 ? -1.078 -10.241 -33.446 1.00 98.50 235 ILE A N 1
ATOM 1875 C CA . ILE A 1 235 ? -0.111 -9.423 -34.188 1.00 98.50 235 ILE A CA 1
ATOM 1876 C C . ILE A 1 235 ? 1.294 -9.538 -33.585 1.00 98.50 235 ILE A C 1
ATOM 1878 O O . ILE A 1 235 ? 1.493 -10.151 -32.527 1.00 98.50 235 ILE A O 1
ATOM 1882 N N . SER A 1 236 ? 2.295 -9.002 -34.282 1.00 98.38 236 SER A N 1
ATOM 1883 C CA . SER A 1 236 ? 3.664 -8.940 -33.763 1.00 98.38 236 SER A CA 1
ATOM 1884 C C . SER A 1 236 ? 3.817 -7.808 -32.736 1.00 98.38 236 SER A C 1
ATOM 1886 O O . SER A 1 236 ? 2.994 -6.896 -32.652 1.00 98.38 236 SER A O 1
ATOM 1888 N N . TRP A 1 237 ? 4.886 -7.857 -31.936 1.00 97.94 237 TRP A N 1
ATOM 1889 C CA . TRP A 1 237 ? 5.240 -6.737 -31.058 1.00 97.94 237 TRP A CA 1
ATOM 1890 C C . TRP A 1 237 ? 5.614 -5.480 -31.844 1.00 97.94 237 TRP A C 1
ATOM 1892 O O . TRP A 1 237 ? 5.255 -4.392 -31.417 1.00 97.94 237 TRP A O 1
ATOM 1902 N N . GLU A 1 238 ? 6.298 -5.632 -32.978 1.00 97.81 238 GLU A N 1
ATOM 1903 C CA . GLU A 1 238 ? 6.679 -4.520 -33.854 1.00 97.81 238 GLU A CA 1
ATOM 1904 C C . GLU A 1 238 ? 5.438 -3.786 -34.370 1.00 97.81 238 GLU A C 1
ATOM 1906 O O . GLU A 1 238 ? 5.298 -2.590 -34.142 1.00 97.81 238 GLU A O 1
ATOM 1911 N N . GLU A 1 239 ? 4.465 -4.522 -34.915 1.00 98.00 239 GLU A N 1
ATOM 1912 C CA . GLU A 1 239 ? 3.203 -3.949 -35.390 1.00 98.00 239 GLU A CA 1
ATOM 1913 C C . GLU A 1 239 ? 2.421 -3.268 -34.255 1.00 98.00 239 GLU A C 1
ATOM 1915 O O . GLU A 1 239 ? 1.937 -2.147 -34.410 1.00 98.00 239 GLU A O 1
ATOM 1920 N N . ALA A 1 240 ? 2.319 -3.913 -33.087 1.00 98.31 240 ALA A N 1
ATOM 1921 C CA . ALA A 1 240 ? 1.615 -3.341 -31.942 1.00 98.31 240 ALA A CA 1
ATOM 1922 C C . ALA A 1 240 ? 2.257 -2.024 -31.473 1.00 98.31 240 ALA A C 1
ATOM 1924 O O . ALA A 1 240 ? 1.551 -1.051 -31.198 1.00 98.31 240 ALA A O 1
ATOM 1925 N N . LEU A 1 241 ? 3.590 -1.991 -31.386 1.00 97.94 241 LEU A N 1
ATOM 1926 C CA . LEU A 1 241 ? 4.344 -0.815 -30.964 1.00 97.94 241 LEU A CA 1
ATOM 1927 C C . LEU A 1 241 ? 4.276 0.304 -32.004 1.00 97.94 241 LEU A C 1
ATOM 1929 O O . LEU A 1 241 ? 4.097 1.454 -31.611 1.00 97.94 241 LEU A O 1
ATOM 1933 N N . ASP A 1 242 ? 4.339 -0.012 -33.297 1.00 98.00 242 ASP A N 1
ATOM 1934 C CA . ASP A 1 242 ? 4.214 0.975 -34.372 1.00 98.00 242 ASP A CA 1
ATOM 1935 C C . ASP A 1 242 ? 2.834 1.633 -34.382 1.00 98.00 242 ASP A C 1
ATOM 1937 O O . ASP A 1 242 ? 2.738 2.861 -34.456 1.00 98.00 242 ASP A O 1
ATOM 1941 N N . ILE A 1 243 ? 1.763 0.846 -34.226 1.00 98.50 243 ILE A N 1
ATOM 1942 C CA . ILE A 1 243 ? 0.394 1.370 -34.136 1.00 98.50 243 ILE A CA 1
ATOM 1943 C C . ILE A 1 243 ? 0.261 2.304 -32.927 1.00 98.50 243 ILE A C 1
ATOM 1945 O O . ILE A 1 243 ? -0.195 3.442 -33.064 1.00 98.50 243 ILE A O 1
ATOM 1949 N N . VAL A 1 244 ? 0.673 1.854 -31.737 1.00 98.00 244 VAL A N 1
ATOM 1950 C CA . VAL A 1 244 ? 0.527 2.640 -30.501 1.00 98.00 244 VAL A CA 1
ATOM 1951 C C . VAL A 1 244 ? 1.404 3.894 -30.531 1.00 98.00 244 VAL A C 1
ATOM 1953 O O . VAL A 1 244 ? 0.927 4.986 -30.221 1.00 98.00 244 VAL A O 1
ATOM 1956 N N . ALA A 1 245 ? 2.671 3.781 -30.935 1.00 97.81 245 ALA A N 1
ATOM 1957 C CA . ALA A 1 245 ? 3.580 4.920 -31.029 1.00 97.81 245 ALA A CA 1
ATOM 1958 C C . ALA A 1 245 ? 3.147 5.913 -32.118 1.00 97.81 245 ALA A C 1
ATOM 1960 O O . ALA A 1 245 ? 3.275 7.126 -31.924 1.00 97.81 245 ALA A O 1
ATOM 1961 N N . GLY A 1 246 ? 2.620 5.419 -33.242 1.00 98.19 246 GLY A N 1
ATOM 1962 C CA . GLY A 1 246 ? 2.025 6.231 -34.300 1.00 98.19 246 GLY A CA 1
ATOM 1963 C C . GLY A 1 246 ? 0.852 7.062 -33.785 1.00 98.19 246 GLY A C 1
ATOM 1964 O O . GLY A 1 246 ? 0.834 8.279 -33.974 1.00 98.19 246 GLY A O 1
ATOM 1965 N N . GLU A 1 247 ? -0.066 6.443 -33.041 1.00 98.31 247 GLU A N 1
ATOM 1966 C CA . GLU A 1 247 ? -1.211 7.135 -32.442 1.00 98.31 247 GLU A CA 1
ATOM 1967 C C . GLU A 1 247 ? -0.805 8.146 -31.365 1.00 98.31 247 GLU A C 1
ATOM 1969 O O . GLU A 1 247 ? -1.318 9.264 -31.364 1.00 98.31 247 GLU A O 1
ATOM 1974 N N . ILE A 1 248 ? 0.165 7.818 -30.501 1.00 98.12 248 ILE A N 1
ATOM 1975 C CA . ILE A 1 248 ? 0.717 8.774 -29.527 1.00 98.12 248 ILE A CA 1
ATOM 1976 C C . ILE A 1 248 ? 1.270 10.007 -30.251 1.00 98.12 248 ILE A C 1
ATOM 1978 O O . ILE A 1 248 ? 0.956 11.138 -29.881 1.00 98.12 248 ILE A O 1
ATOM 1982 N N . LYS A 1 249 ? 2.077 9.813 -31.302 1.00 97.88 249 LYS A N 1
ATOM 1983 C CA . LYS A 1 249 ? 2.649 10.920 -32.085 1.00 97.88 249 LYS A CA 1
ATOM 1984 C C . LYS A 1 249 ? 1.561 11.745 -32.772 1.00 97.88 249 LYS A C 1
ATOM 1986 O O . LYS A 1 249 ? 1.629 12.973 -32.727 1.00 97.88 249 LYS A O 1
ATOM 1991 N N . ARG A 1 250 ? 0.564 11.089 -33.376 1.00 98.00 250 ARG A N 1
ATOM 1992 C CA . ARG A 1 250 ? -0.558 11.747 -34.059 1.00 98.00 250 ARG A CA 1
ATOM 1993 C C . ARG A 1 250 ? -1.372 12.602 -33.090 1.00 98.00 250 ARG A C 1
ATOM 1995 O O . ARG A 1 250 ? -1.500 13.800 -33.316 1.00 98.00 250 ARG A O 1
ATOM 2002 N N . ILE A 1 251 ? -1.837 12.026 -31.978 1.00 97.50 251 ILE A N 1
ATOM 2003 C CA . ILE A 1 251 ? -2.638 12.744 -30.976 1.00 97.50 251 ILE A CA 1
ATOM 2004 C C . ILE A 1 251 ? -1.848 13.907 -30.372 1.00 97.50 251 ILE A C 1
ATOM 2006 O O . ILE A 1 251 ? -2.369 15.017 -30.300 1.00 97.50 251 ILE A O 1
ATOM 2010 N N . LYS A 1 252 ? -0.570 13.703 -30.017 1.00 96.81 252 LYS A N 1
ATOM 2011 C CA . LYS A 1 252 ? 0.282 14.794 -29.516 1.00 96.81 252 LYS A CA 1
ATOM 2012 C C . LYS A 1 252 ? 0.399 15.945 -30.512 1.00 96.81 252 LYS A C 1
ATOM 2014 O O . LYS A 1 252 ? 0.398 17.098 -30.094 1.00 96.81 252 LYS A O 1
ATOM 2019 N N . LYS A 1 253 ? 0.515 15.643 -31.808 1.00 97.56 253 LYS A N 1
ATOM 2020 C CA . LYS A 1 253 ? 0.632 16.648 -32.871 1.00 97.56 253 LYS A CA 1
ATOM 2021 C C . LYS A 1 253 ? -0.683 17.391 -33.120 1.00 97.56 253 LYS A C 1
ATOM 2023 O O . LYS A 1 253 ? -0.648 18.591 -33.359 1.00 97.56 253 LYS A O 1
ATOM 2028 N N . GLU A 1 254 ? -1.810 16.686 -33.102 1.00 97.75 254 GLU A N 1
ATOM 2029 C CA . GLU A 1 254 ? -3.117 17.227 -33.507 1.00 97.75 254 GLU A CA 1
ATOM 2030 C C . GLU A 1 254 ? -3.894 17.876 -32.354 1.00 97.75 254 GLU A C 1
ATOM 2032 O O . GLU A 1 254 ? -4.610 18.850 -32.573 1.00 97.75 254 GLU A O 1
ATOM 2037 N N . HIS A 1 255 ? -3.748 17.362 -31.130 1.00 95.62 255 HIS A N 1
ATOM 2038 C CA . HIS A 1 255 ? -4.553 17.766 -29.968 1.00 95.62 255 HIS A CA 1
ATOM 2039 C C . HIS A 1 255 ? -3.720 18.109 -28.726 1.00 95.62 255 HIS A C 1
ATOM 2041 O O . HIS A 1 255 ? -4.264 18.558 -27.719 1.00 95.62 255 HIS A O 1
ATOM 2047 N N . GLY A 1 256 ? -2.402 17.913 -28.782 1.00 95.88 256 GLY A N 1
ATOM 2048 C CA . GLY A 1 256 ? -1.518 18.064 -27.633 1.00 95.88 256 GLY A CA 1
ATOM 2049 C C . GLY A 1 256 ? -1.490 16.825 -26.723 1.00 95.88 256 GLY A C 1
ATOM 2050 O O . GLY A 1 256 ? -2.335 15.933 -26.818 1.00 95.88 256 GLY A O 1
ATOM 2051 N N . PRO A 1 257 ? -0.493 16.738 -25.825 1.00 95.62 257 PRO A N 1
ATOM 2052 C CA . PRO A 1 257 ? -0.306 15.575 -24.952 1.00 95.62 257 PRO A CA 1
ATOM 2053 C C . PRO A 1 257 ? -1.455 15.357 -23.950 1.00 95.62 257 PRO A C 1
ATOM 2055 O O . PRO A 1 257 ? -1.707 14.223 -23.551 1.00 95.62 257 PRO A O 1
ATOM 2058 N N . GLY A 1 258 ? -2.205 16.408 -23.593 1.00 93.94 258 GLY A N 1
ATOM 2059 C CA . GLY A 1 258 ? -3.350 16.315 -22.675 1.00 93.94 258 GLY A CA 1
ATOM 2060 C C . GLY A 1 258 ? -4.547 15.521 -23.213 1.00 93.94 258 GLY A C 1
ATOM 2061 O O . GLY A 1 258 ? -5.403 15.097 -22.440 1.00 93.94 258 GLY A O 1
ATOM 2062 N N . ALA A 1 259 ? -4.596 15.245 -24.518 1.00 93.94 259 ALA A N 1
ATOM 2063 C CA . ALA A 1 259 ? -5.641 14.417 -25.120 1.00 93.94 259 ALA A CA 1
ATOM 2064 C C . ALA A 1 259 ? -5.424 12.902 -24.915 1.00 93.94 259 ALA A C 1
ATOM 2066 O O . ALA A 1 259 ? -6.288 12.100 -25.267 1.00 93.94 259 ALA A O 1
ATOM 2067 N N . ILE A 1 260 ? -4.277 12.491 -24.361 1.00 95.75 260 ILE A N 1
ATOM 2068 C CA . ILE A 1 260 ? -3.966 11.089 -24.063 1.00 95.75 260 ILE A CA 1
ATOM 2069 C C . ILE A 1 260 ? -4.196 10.861 -22.573 1.00 95.75 260 ILE A C 1
ATOM 2071 O O . ILE A 1 260 ? -3.475 11.426 -21.758 1.00 95.75 260 ILE A O 1
ATOM 2075 N N . ALA A 1 261 ? -5.170 10.029 -22.210 1.00 94.25 261 ALA A N 1
ATOM 2076 C CA . ALA A 1 261 ? -5.409 9.650 -20.820 1.00 94.25 261 ALA A CA 1
ATOM 2077 C C . ALA A 1 261 ? -4.724 8.316 -20.486 1.00 94.25 261 ALA A C 1
ATOM 2079 O O . ALA A 1 261 ? -4.829 7.354 -21.249 1.00 94.25 261 ALA A O 1
ATOM 2080 N N . ASN A 1 262 ? -4.069 8.242 -19.326 1.00 94.19 262 ASN A N 1
ATOM 2081 C CA . ASN A 1 262 ? -3.572 6.990 -18.755 1.00 94.19 262 ASN A CA 1
ATOM 2082 C C . ASN A 1 262 ? -4.345 6.660 -17.470 1.00 94.19 262 ASN A C 1
ATOM 2084 O O . ASN A 1 262 ? -4.481 7.503 -16.580 1.00 94.19 262 ASN A O 1
ATOM 2088 N N . SER A 1 263 ? -4.846 5.426 -17.394 1.00 92.06 263 SER A N 1
ATOM 2089 C CA . SER A 1 263 ? -5.514 4.872 -16.219 1.00 92.06 263 SER A CA 1
ATOM 2090 C C . SER A 1 263 ? -4.984 3.474 -15.920 1.00 92.06 263 SER A C 1
ATOM 2092 O O . SER A 1 263 ? -4.692 2.696 -16.829 1.00 92.06 263 SER A O 1
ATOM 2094 N N . HIS A 1 264 ? -4.912 3.141 -14.637 1.00 92.31 264 HIS A N 1
ATOM 2095 C CA . HIS A 1 264 ? -4.499 1.840 -14.125 1.00 92.31 264 HIS A CA 1
ATOM 2096 C C . HIS A 1 264 ? -5.250 1.529 -12.818 1.00 92.31 264 HIS A C 1
ATOM 2098 O O . HIS A 1 264 ? -5.863 2.409 -12.207 1.00 92.31 264 HIS A O 1
ATOM 2104 N N . GLY A 1 265 ? -5.209 0.271 -12.367 1.00 91.75 265 GLY A N 1
ATOM 2105 C CA . GLY A 1 265 ? -5.759 -0.126 -11.064 1.00 91.75 265 GLY A CA 1
ATOM 2106 C C . GLY A 1 265 ? -4.934 0.401 -9.882 1.00 91.75 265 GLY A C 1
ATOM 2107 O O . GLY A 1 265 ? -3.766 0.755 -10.048 1.00 91.75 265 GLY A O 1
ATOM 2108 N N . SER A 1 266 ? -5.529 0.429 -8.682 1.00 93.31 266 SER A N 1
ATOM 2109 C CA . SER A 1 266 ? -4.868 0.865 -7.432 1.00 93.31 266 SER A CA 1
ATOM 2110 C C . SER A 1 266 ? -3.746 -0.090 -6.988 1.00 93.31 266 SER A C 1
ATOM 2112 O O . SER A 1 266 ? -2.781 0.313 -6.341 1.00 93.31 266 SER A O 1
ATOM 2114 N N . HIS A 1 267 ? -3.847 -1.367 -7.369 1.00 94.44 267 HIS A N 1
ATOM 2115 C CA . HIS A 1 267 ? -2.865 -2.408 -7.068 1.00 94.44 267 HIS A CA 1
ATOM 2116 C C . HIS A 1 267 ? -2.201 -2.932 -8.342 1.00 94.44 267 HIS A C 1
ATOM 2118 O O . HIS A 1 267 ? -2.797 -2.938 -9.418 1.00 94.44 267 HIS A O 1
ATOM 2124 N N . HIS A 1 268 ? -0.973 -3.425 -8.200 1.00 95.00 268 HIS A N 1
ATOM 2125 C CA . HIS A 1 268 ? -0.168 -3.970 -9.291 1.00 95.00 268 HIS A CA 1
ATOM 2126 C C . HIS A 1 268 ? 0.541 -5.254 -8.842 1.00 95.00 268 HIS A C 1
ATOM 2128 O O . HIS A 1 268 ? 0.582 -5.562 -7.650 1.00 95.00 268 HIS A O 1
ATOM 2134 N N . THR A 1 269 ? 1.092 -6.028 -9.780 1.00 93.19 269 THR A N 1
ATOM 2135 C CA . THR A 1 269 ? 2.000 -7.133 -9.441 1.00 93.19 269 THR A CA 1
ATOM 2136 C C . THR A 1 269 ? 3.198 -6.602 -8.654 1.00 93.19 269 THR A C 1
ATOM 2138 O O . THR A 1 269 ? 3.748 -5.552 -8.994 1.00 93.19 269 THR A O 1
ATOM 2141 N N . TRP A 1 270 ? 3.593 -7.323 -7.604 1.00 94.81 270 TRP A N 1
ATOM 2142 C CA . TRP A 1 270 ? 4.680 -6.889 -6.737 1.00 94.81 270 TRP A CA 1
ATOM 2143 C C . TRP A 1 270 ? 6.010 -6.738 -7.484 1.00 94.81 270 TRP A C 1
ATOM 2145 O O . TRP A 1 270 ? 6.366 -7.564 -8.323 1.00 94.81 270 TRP A O 1
ATOM 2155 N N . GLY A 1 271 ? 6.764 -5.702 -7.120 1.00 94.69 271 GLY A N 1
ATOM 2156 C CA . GLY A 1 271 ? 8.109 -5.434 -7.621 1.00 94.69 271 GLY A CA 1
ATOM 2157 C C . GLY A 1 271 ? 8.343 -3.940 -7.794 1.00 94.69 271 GLY A C 1
ATOM 2158 O O . GLY A 1 271 ? 7.802 -3.344 -8.717 1.00 94.69 271 GLY A O 1
ATOM 2159 N N . ASN A 1 272 ? 9.169 -3.336 -6.936 1.00 92.88 272 ASN A N 1
ATOM 2160 C CA . ASN A 1 272 ? 9.310 -1.876 -6.840 1.00 92.88 272 ASN A CA 1
ATOM 2161 C C . ASN A 1 272 ? 9.671 -1.202 -8.172 1.00 92.88 272 ASN A C 1
ATOM 2163 O O . ASN A 1 272 ? 9.124 -0.153 -8.490 1.00 92.88 272 ASN A O 1
ATOM 2167 N N . VAL A 1 273 ? 10.558 -1.811 -8.968 1.00 91.88 273 VAL A N 1
ATOM 2168 C CA . VAL A 1 273 ? 10.989 -1.253 -10.263 1.00 91.88 273 VAL A CA 1
ATOM 2169 C C . VAL A 1 273 ? 9.870 -1.317 -11.304 1.00 91.88 273 VAL A C 1
ATOM 2171 O O . VAL A 1 273 ? 9.648 -0.346 -12.022 1.00 91.88 273 VAL A O 1
ATOM 2174 N N . GLY A 1 274 ? 9.161 -2.447 -11.377 1.00 94.56 274 GLY A N 1
ATOM 2175 C CA . GLY A 1 274 ? 8.083 -2.679 -12.342 1.00 94.56 274 GLY A CA 1
ATOM 2176 C C . GLY A 1 274 ? 6.714 -2.160 -11.898 1.00 94.56 274 GLY A C 1
ATOM 2177 O O . GLY A 1 274 ? 5.763 -2.258 -12.664 1.00 94.56 274 GLY A O 1
ATOM 2178 N N . TYR A 1 275 ? 6.595 -1.639 -10.675 1.00 96.00 275 TYR A N 1
ATOM 2179 C CA . TYR A 1 275 ? 5.349 -1.092 -10.144 1.00 96.00 275 TYR A CA 1
ATOM 2180 C C . TYR A 1 275 ? 4.917 0.148 -10.941 1.00 96.00 275 TYR A C 1
ATOM 2182 O O . TYR A 1 275 ? 5.765 0.861 -11.479 1.00 96.00 275 TYR A O 1
ATOM 2190 N N . TYR A 1 276 ? 3.616 0.450 -10.987 1.00 95.19 276 TYR A N 1
ATOM 2191 C CA . TYR A 1 276 ? 3.103 1.560 -11.807 1.00 95.19 276 TYR A CA 1
ATOM 2192 C C . TYR A 1 276 ? 3.674 2.931 -11.387 1.00 95.19 276 TYR A C 1
ATOM 2194 O O . TYR A 1 276 ? 4.071 3.724 -12.237 1.00 95.19 276 TYR A O 1
ATOM 2202 N N . LEU A 1 277 ? 3.854 3.164 -10.079 1.00 94.38 277 LEU A N 1
ATOM 2203 C CA . LEU A 1 277 ? 4.491 4.379 -9.533 1.00 94.38 277 LEU A CA 1
ATOM 2204 C C . LEU A 1 277 ? 5.949 4.564 -9.992 1.00 94.38 277 LEU A C 1
ATOM 2206 O O . LEU A 1 277 ? 6.532 5.631 -9.806 1.00 94.38 277 LEU A O 1
ATOM 2210 N N . SER A 1 278 ? 6.533 3.517 -10.578 1.00 94.12 278 SER A N 1
ATOM 2211 C CA . SER A 1 278 ? 7.893 3.461 -11.090 1.00 94.12 278 SER A CA 1
ATOM 2212 C C . SER A 1 278 ? 7.925 3.410 -12.616 1.00 94.12 278 SER A C 1
ATOM 2214 O O . SER A 1 278 ? 8.221 4.415 -13.261 1.00 94.12 278 SER A O 1
ATOM 2216 N N . ALA A 1 279 ? 7.615 2.261 -13.217 1.00 94.50 279 ALA A N 1
ATOM 2217 C CA . ALA A 1 279 ? 7.794 2.060 -14.652 1.00 94.50 279 ALA A CA 1
ATOM 2218 C C . ALA A 1 279 ? 6.783 2.857 -15.491 1.00 94.50 279 ALA A C 1
ATOM 2220 O O . ALA A 1 279 ? 7.169 3.529 -16.447 1.00 94.50 279 ALA A O 1
ATOM 2221 N N . ASP A 1 280 ? 5.506 2.814 -15.112 1.00 95.31 280 ASP A N 1
ATOM 2222 C CA . ASP A 1 280 ? 4.438 3.507 -15.837 1.00 95.31 280 ASP A CA 1
ATOM 2223 C C . ASP A 1 280 ? 4.563 5.026 -15.667 1.00 95.31 280 ASP A C 1
ATOM 2225 O O . ASP A 1 280 ? 4.589 5.755 -16.652 1.00 95.31 280 ASP A O 1
ATOM 2229 N N . PHE A 1 281 ? 4.810 5.522 -14.452 1.00 94.00 281 PHE A N 1
ATOM 2230 C CA . PHE A 1 281 ? 5.012 6.960 -14.237 1.00 94.00 281 PHE A CA 1
ATOM 2231 C C . PHE A 1 281 ? 6.239 7.501 -14.973 1.00 94.00 281 PHE A C 1
ATOM 2233 O O . PHE A 1 281 ? 6.181 8.607 -15.512 1.00 94.00 281 PHE A O 1
ATOM 2240 N N . LYS A 1 282 ? 7.323 6.717 -15.085 1.00 93.44 282 LYS A N 1
ATOM 2241 C CA . LYS A 1 282 ? 8.464 7.100 -15.929 1.00 93.44 282 LYS A CA 1
ATOM 2242 C C . LYS A 1 282 ? 8.039 7.294 -17.386 1.00 93.44 282 LYS A C 1
ATOM 2244 O O . LYS A 1 282 ? 8.446 8.271 -18.014 1.00 93.44 282 LYS A O 1
ATOM 2249 N N . PHE A 1 283 ? 7.230 6.373 -17.907 1.00 94.62 283 PHE A N 1
ATOM 2250 C CA . PHE A 1 283 ? 6.729 6.408 -19.276 1.00 94.62 283 PHE A CA 1
ATOM 2251 C C . PHE A 1 283 ? 5.756 7.573 -19.507 1.00 94.62 283 PHE A C 1
ATOM 2253 O O . PHE A 1 283 ? 5.964 8.361 -20.429 1.00 94.62 283 PHE A O 1
ATOM 2260 N N . ILE A 1 284 ? 4.752 7.741 -18.642 1.00 94.62 284 ILE A N 1
ATOM 2261 C CA . ILE A 1 284 ? 3.773 8.839 -18.699 1.00 94.62 284 ILE A CA 1
ATOM 2262 C C . ILE A 1 284 ? 4.490 10.192 -18.676 1.00 94.62 284 ILE A C 1
ATOM 2264 O O . ILE A 1 284 ? 4.200 11.045 -19.514 1.00 94.62 284 ILE A O 1
ATOM 2268 N N . ASN A 1 285 ? 5.460 10.378 -17.774 1.00 94.56 285 ASN A N 1
ATOM 2269 C CA . ASN A 1 285 ? 6.205 11.633 -17.669 1.00 94.56 285 ASN A CA 1
ATOM 2270 C C . ASN A 1 285 ? 7.018 11.928 -18.935 1.00 94.56 285 ASN A C 1
ATOM 2272 O O . ASN A 1 285 ? 7.028 13.061 -19.408 1.00 94.56 285 ASN A O 1
ATOM 2276 N N . ALA A 1 286 ? 7.648 10.910 -19.528 1.00 93.19 286 ALA A N 1
ATOM 2277 C CA . ALA A 1 286 ? 8.397 11.070 -20.773 1.00 93.19 286 ALA A CA 1
ATOM 2278 C C . ALA A 1 286 ? 7.496 11.374 -21.985 1.00 93.19 286 ALA A C 1
ATOM 2280 O O . ALA A 1 286 ? 7.888 12.127 -22.879 1.00 93.19 286 ALA A O 1
ATOM 2281 N N . VAL A 1 287 ? 6.290 10.797 -22.039 1.00 95.50 287 VAL A N 1
ATOM 2282 C CA . VAL A 1 287 ? 5.372 10.995 -23.168 1.00 95.50 287 VAL A CA 1
ATOM 2283 C C . VAL A 1 287 ? 4.573 12.294 -23.046 1.00 95.50 287 VAL A C 1
ATOM 2285 O O . VAL A 1 287 ? 4.391 12.971 -24.060 1.00 95.50 287 VAL A O 1
ATOM 2288 N N . GLY A 1 288 ? 4.133 12.671 -21.848 1.00 95.69 288 GLY A N 1
ATOM 2289 C CA . GLY A 1 288 ? 3.136 13.719 -21.641 1.00 95.69 288 GLY A CA 1
ATOM 2290 C C . GLY A 1 288 ? 1.721 13.175 -21.836 1.00 95.69 288 GLY A C 1
ATOM 2291 O O . GLY A 1 288 ? 1.332 12.891 -22.969 1.00 95.69 288 GLY A O 1
ATOM 2292 N N . MET A 1 289 ? 0.970 13.005 -20.746 1.00 96.00 289 MET A N 1
ATOM 2293 C CA . MET A 1 289 ? -0.385 12.429 -20.755 1.00 96.00 289 MET A CA 1
ATOM 2294 C C . MET A 1 289 ? -1.230 12.977 -19.598 1.00 96.00 289 MET A C 1
ATOM 2296 O O . MET A 1 289 ? -0.707 13.209 -18.511 1.00 96.00 289 MET A O 1
ATOM 2300 N N . THR A 1 290 ? -2.539 13.104 -19.793 1.00 94.44 290 THR A N 1
ATOM 2301 C CA . THR A 1 290 ? -3.503 13.381 -18.720 1.00 94.44 290 THR A CA 1
ATOM 2302 C C . THR A 1 290 ? -3.593 12.194 -17.767 1.00 94.44 290 THR A C 1
ATOM 2304 O O . THR A 1 290 ? -3.826 11.053 -18.182 1.00 94.44 290 THR A O 1
ATOM 2307 N N . ARG A 1 291 ? -3.433 12.455 -16.468 1.00 91.81 291 ARG A N 1
ATOM 2308 C CA . ARG A 1 291 ? -3.523 11.416 -15.434 1.00 91.81 291 ARG A CA 1
ATOM 2309 C C . ARG A 1 291 ? -4.965 11.194 -15.011 1.00 91.81 291 ARG A C 1
ATOM 2311 O O . ARG A 1 291 ? -5.689 12.148 -14.735 1.00 91.81 291 ARG A O 1
ATOM 2318 N N . VAL A 1 292 ? -5.348 9.929 -14.880 1.00 93.12 292 VAL A N 1
ATOM 2319 C CA . VAL A 1 292 ? -6.617 9.550 -14.260 1.00 93.12 292 VAL A CA 1
ATOM 2320 C C . VAL A 1 292 ? -6.380 9.282 -12.773 1.00 93.12 292 VAL A C 1
ATOM 2322 O O . VAL A 1 292 ? -5.865 8.229 -12.399 1.00 93.12 292 VAL A O 1
ATOM 2325 N N . LEU A 1 293 ? -6.714 10.259 -11.927 1.00 89.81 293 LEU A N 1
ATOM 2326 C CA . LEU A 1 293 ? -6.406 10.247 -10.497 1.00 89.81 293 LEU A CA 1
ATOM 2327 C C . LEU A 1 293 ? -7.222 9.200 -9.752 1.00 89.81 293 LEU A C 1
ATOM 2329 O O . LEU A 1 293 ? -8.445 9.121 -9.879 1.00 89.81 293 LEU A O 1
ATOM 2333 N N . HIS A 1 294 ? -6.543 8.422 -8.916 1.00 91.06 294 HIS A N 1
ATOM 2334 C CA . HIS A 1 294 ? -7.215 7.543 -7.972 1.00 91.06 294 HIS A CA 1
ATOM 2335 C C . HIS A 1 294 ? -7.849 8.378 -6.868 1.00 91.06 294 HIS A C 1
ATOM 2337 O O . HIS A 1 294 ? -7.176 9.172 -6.218 1.00 91.06 294 HIS A O 1
ATOM 2343 N N . ASN A 1 295 ? -9.136 8.152 -6.619 1.00 90.62 295 ASN A N 1
ATOM 2344 C CA . ASN A 1 295 ? -9.711 8.476 -5.321 1.00 90.62 295 ASN A CA 1
ATOM 2345 C C . ASN A 1 295 ? -8.999 7.640 -4.236 1.00 90.62 295 ASN A C 1
ATOM 2347 O O . ASN A 1 295 ? -8.547 6.531 -4.549 1.00 90.62 295 ASN A O 1
ATOM 2351 N N . PRO A 1 296 ? -8.900 8.121 -2.982 1.00 92.75 296 PRO A N 1
ATOM 2352 C CA . PRO A 1 296 ? -8.282 7.385 -1.882 1.00 92.75 296 PRO A CA 1
ATOM 2353 C C . PRO A 1 296 ? -9.204 6.243 -1.415 1.00 92.75 296 PRO A C 1
ATOM 2355 O O . PRO A 1 296 ? -9.617 6.192 -0.259 1.00 92.75 296 PRO A O 1
ATOM 2358 N N . ASP A 1 297 ? -9.509 5.306 -2.317 1.00 93.81 297 ASP A N 1
ATOM 2359 C CA . ASP A 1 297 ? -10.491 4.221 -2.179 1.00 93.81 297 ASP A CA 1
ATOM 2360 C C . ASP A 1 297 ? -10.342 3.427 -0.882 1.00 93.81 297 ASP A C 1
ATOM 2362 O O . ASP A 1 297 ? -11.318 3.006 -0.247 1.00 93.81 297 ASP A O 1
ATOM 2366 N N . SER A 1 298 ? -9.098 3.253 -0.455 1.00 95.75 298 SER A N 1
ATOM 2367 C CA . SER A 1 298 ? -8.771 2.502 0.736 1.00 95.75 298 SER A CA 1
ATOM 2368 C C . SER A 1 298 ? -9.071 3.273 2.023 1.00 95.75 298 SER A C 1
ATOM 2370 O O . SER A 1 298 ? -9.347 2.632 3.039 1.00 95.75 298 SER A O 1
ATOM 2372 N N . TRP A 1 299 ? -9.116 4.607 1.959 1.00 96.81 299 TRP A N 1
ATOM 2373 C CA . TRP A 1 299 ? -9.114 5.533 3.093 1.00 96.81 299 TRP A CA 1
ATOM 2374 C C . TRP A 1 299 ? -10.257 6.541 3.127 1.00 96.81 299 TRP A C 1
ATOM 2376 O O . TRP A 1 299 ? -10.322 7.264 4.106 1.00 96.81 299 TRP A O 1
ATOM 2386 N N . GLU A 1 300 ? -11.145 6.596 2.136 1.00 95.69 300 GLU A N 1
ATOM 2387 C CA . GLU A 1 300 ? -12.198 7.614 1.950 1.00 95.69 300 GLU A CA 1
ATOM 2388 C C . GLU A 1 300 ? -12.599 8.413 3.207 1.00 95.69 300 GLU A C 1
ATOM 2390 O O . GLU A 1 300 ? -12.170 9.550 3.376 1.00 95.69 300 GLU A O 1
ATOM 2395 N N . GLY A 1 301 ? -13.359 7.828 4.140 1.00 97.56 301 GLY A N 1
ATOM 2396 C CA . GLY A 1 301 ? -13.795 8.516 5.362 1.00 97.56 301 GLY A CA 1
ATOM 2397 C C . GLY A 1 301 ? -12.674 9.006 6.291 1.00 97.56 301 GLY A C 1
ATOM 2398 O O . GLY A 1 301 ? -12.852 9.999 6.995 1.00 97.56 301 GLY A O 1
ATOM 2399 N N . TRP A 1 302 ? -11.512 8.352 6.291 1.00 98.25 302 TRP A N 1
ATOM 2400 C CA . TRP A 1 302 ? -10.323 8.826 7.002 1.00 98.25 302 TRP A CA 1
ATOM 2401 C C . TRP A 1 302 ? -9.727 10.053 6.318 1.00 98.25 302 TRP A C 1
ATOM 2403 O O . TRP A 1 302 ? -9.516 11.066 6.982 1.00 98.25 302 TRP A O 1
ATOM 2413 N N . TYR A 1 303 ? -9.512 9.984 5.003 1.00 96.25 303 TYR A N 1
ATOM 2414 C CA . TYR A 1 303 ? -8.904 11.062 4.226 1.00 96.25 303 TYR A CA 1
ATOM 2415 C C . TYR A 1 303 ? -9.801 12.308 4.174 1.00 96.25 303 TYR A C 1
ATOM 2417 O O . TYR A 1 303 ? -9.362 13.394 4.533 1.00 96.25 303 TYR A O 1
ATOM 2425 N N . TRP A 1 304 ? -11.079 12.144 3.821 1.00 95.69 304 TRP A N 1
ATOM 2426 C CA . TRP A 1 304 ? -12.047 13.242 3.672 1.00 95.69 304 TRP A CA 1
ATOM 2427 C C . TRP A 1 304 ? -12.750 13.642 4.979 1.00 95.69 304 TRP A C 1
ATOM 2429 O O . TRP A 1 304 ? -13.602 14.528 4.985 1.00 95.69 304 TRP A O 1
ATOM 2439 N N . GLY A 1 305 ? -12.462 12.961 6.092 1.00 96.56 305 GLY A N 1
ATOM 2440 C CA . GLY A 1 305 ? -13.180 13.137 7.355 1.00 96.56 305 GLY A CA 1
ATOM 2441 C C . GLY A 1 305 ? -12.258 13.242 8.558 1.00 96.56 305 GLY A C 1
ATOM 2442 O O . GLY A 1 305 ? -12.078 14.329 9.114 1.00 96.56 305 GLY A O 1
ATOM 2443 N N . ALA A 1 306 ? -11.690 12.110 8.978 1.00 97.12 306 ALA A N 1
ATOM 2444 C CA . ALA A 1 306 ? -10.829 12.048 10.162 1.00 97.12 306 ALA A CA 1
ATOM 2445 C C . ALA A 1 306 ? -9.608 12.973 10.055 1.00 97.12 306 ALA A C 1
ATOM 2447 O O . ALA A 1 306 ? -9.204 13.563 11.057 1.00 97.12 306 ALA A O 1
ATOM 2448 N N . ALA A 1 307 ? -9.068 13.179 8.849 1.00 97.06 307 ALA A N 1
ATOM 2449 C CA . ALA A 1 307 ? -7.928 14.063 8.640 1.00 97.06 307 ALA A CA 1
ATOM 2450 C C . ALA A 1 307 ? -8.187 15.505 9.108 1.00 97.06 307 ALA A C 1
ATOM 2452 O O . ALA A 1 307 ? -7.287 16.167 9.619 1.00 97.06 307 ALA A O 1
ATOM 2453 N N . HIS A 1 308 ? -9.437 15.966 9.034 1.00 96.12 308 HIS A N 1
ATOM 2454 C CA . HIS A 1 308 ? -9.842 17.282 9.531 1.00 96.12 308 HIS A CA 1
ATOM 2455 C C . HIS A 1 308 ? -10.000 17.347 11.061 1.00 96.12 308 HIS A C 1
ATOM 2457 O O . HIS A 1 308 ? -10.225 18.428 11.592 1.00 96.12 308 HIS A O 1
ATOM 2463 N N . HIS A 1 309 ? -9.914 16.214 11.770 1.00 94.94 309 HIS A N 1
ATOM 2464 C CA . HIS A 1 309 ? -10.052 16.138 13.234 1.00 94.94 309 HIS A CA 1
ATOM 2465 C C . HIS A 1 309 ? -8.703 15.994 13.937 1.00 94.94 309 HIS A C 1
ATOM 2467 O O . HIS A 1 309 ? -8.523 16.536 15.021 1.00 94.94 309 HIS A O 1
ATOM 2473 N N . TRP A 1 310 ? -7.751 15.285 13.324 1.00 95.25 310 TRP A N 1
ATOM 2474 C CA . TRP A 1 310 ? -6.447 15.008 13.944 1.00 95.25 310 TRP A CA 1
ATOM 2475 C C . TRP A 1 310 ? -5.233 15.163 13.013 1.00 95.25 310 TRP A C 1
ATOM 2477 O O . TRP A 1 310 ? -4.110 14.856 13.404 1.00 95.25 310 TRP A O 1
ATOM 2487 N N . GLY A 1 311 ? -5.423 15.614 11.770 1.00 95.12 311 GLY A N 1
ATOM 2488 C CA . GLY A 1 311 ? -4.355 15.649 10.771 1.00 95.12 311 GLY A CA 1
ATOM 2489 C C . GLY A 1 311 ? -4.049 14.269 10.180 1.00 95.12 311 GLY A C 1
ATOM 2490 O O . GLY A 1 311 ? -4.934 13.578 9.689 1.00 95.12 311 GLY A O 1
ATOM 2491 N N . GLY A 1 312 ? -2.776 13.871 10.143 1.00 90.94 312 GLY A N 1
ATOM 2492 C CA . GLY A 1 312 ? -2.379 12.597 9.526 1.00 90.94 312 GLY A CA 1
ATOM 2493 C C . GLY A 1 312 ? -2.502 12.579 7.996 1.00 90.94 312 GLY A C 1
ATOM 2494 O O . GLY A 1 312 ? -2.609 11.509 7.403 1.00 90.94 312 GLY A O 1
ATOM 2495 N N . SER A 1 313 ? -2.475 13.740 7.331 1.00 90.25 313 SER A N 1
ATOM 2496 C CA . SER A 1 313 ? -2.581 13.852 5.864 1.00 90.25 313 SER A CA 1
ATOM 2497 C C . SER A 1 313 ? -1.485 13.079 5.121 1.00 90.25 313 SER A C 1
ATOM 2499 O O . SER A 1 313 ? -1.778 12.409 4.135 1.00 90.25 313 SER A O 1
ATOM 2501 N N . LEU A 1 314 ? -0.254 13.058 5.652 1.00 89.38 314 LEU A N 1
ATOM 2502 C CA . LEU A 1 314 ? 0.854 12.234 5.134 1.00 89.38 314 LEU A CA 1
ATOM 2503 C C . LEU A 1 314 ? 0.567 10.722 5.186 1.00 89.38 314 LEU A C 1
ATOM 2505 O O . LEU A 1 314 ? 1.215 9.939 4.500 1.00 89.38 314 LEU A O 1
ATOM 2509 N N . ARG A 1 315 ? -0.402 10.308 6.005 1.00 92.31 315 ARG A N 1
ATOM 2510 C CA . ARG A 1 315 ? -0.891 8.932 6.149 1.00 92.31 315 ARG A CA 1
ATOM 2511 C C . ARG A 1 315 ? -2.363 8.831 5.769 1.00 92.31 315 ARG A C 1
ATOM 2513 O O . ARG A 1 315 ? -3.076 7.991 6.309 1.00 92.31 315 ARG A O 1
ATOM 2520 N N . VAL A 1 316 ? -2.824 9.712 4.880 1.00 94.31 316 VAL A N 1
ATOM 2521 C CA . VAL A 1 316 ? -4.184 9.714 4.328 1.00 94.31 316 VAL A CA 1
ATOM 2522 C C . VAL A 1 316 ? -5.290 9.625 5.396 1.00 94.31 316 VAL A C 1
ATOM 2524 O O . VAL A 1 316 ? -6.290 8.926 5.244 1.00 94.31 316 VAL A O 1
ATOM 2527 N N . GLY A 1 317 ? -5.094 10.348 6.502 1.00 95.56 317 GLY A N 1
ATOM 2528 C CA . GLY A 1 317 ? -6.039 10.456 7.615 1.00 95.56 317 GLY A CA 1
ATOM 2529 C C . GLY A 1 317 ? -5.909 9.375 8.690 1.00 95.56 317 GLY A C 1
ATOM 2530 O O . GLY A 1 317 ? -6.764 9.316 9.570 1.00 95.56 317 GLY A O 1
ATOM 2531 N N . GLN A 1 318 ? -4.873 8.531 8.642 1.00 94.81 318 GLN A N 1
ATOM 2532 C CA . GLN A 1 318 ? -4.576 7.512 9.659 1.00 94.81 318 GLN A CA 1
ATOM 2533 C C . GLN A 1 318 ? -3.572 8.007 10.718 1.00 94.81 318 GLN A C 1
ATOM 2535 O O . GLN A 1 318 ? -2.739 8.872 10.443 1.00 94.81 318 GLN A O 1
ATOM 2540 N N . THR A 1 319 ? -3.591 7.387 11.904 1.00 92.56 319 THR A N 1
ATOM 2541 C CA . THR A 1 319 ? -2.566 7.588 12.949 1.00 92.56 319 THR A CA 1
ATOM 2542 C C . THR A 1 319 ? -1.332 6.699 12.733 1.00 92.56 319 THR A C 1
ATOM 2544 O O . THR A 1 319 ? -1.340 5.779 11.913 1.00 92.56 319 THR A O 1
ATOM 2547 N N . GLU A 1 320 ? -0.243 6.962 13.446 1.00 91.75 320 GLU A N 1
ATOM 2548 C CA . GLU A 1 320 ? 0.955 6.122 13.448 1.00 91.75 320 GLU A CA 1
ATOM 2549 C C . GLU A 1 320 ? 0.774 4.816 14.239 1.00 91.75 320 GLU A C 1
ATOM 2551 O O . GLU A 1 320 ? -0.105 4.698 15.087 1.00 91.75 320 GLU A O 1
ATOM 2556 N N . THR A 1 321 ? 1.603 3.808 13.947 1.00 91.50 321 THR A N 1
ATOM 2557 C CA . THR A 1 321 ? 1.499 2.469 14.564 1.00 91.50 321 THR A CA 1
ATOM 2558 C C . THR A 1 321 ? 2.758 2.041 15.316 1.00 91.50 321 THR A C 1
ATOM 2560 O O . THR A 1 321 ? 2.847 0.887 15.732 1.00 91.50 321 THR A O 1
ATOM 2563 N N . TYR A 1 322 ? 3.773 2.898 15.440 1.00 93.31 322 TYR A N 1
ATOM 2564 C CA . TYR A 1 322 ? 5.073 2.516 16.001 1.00 93.31 322 TYR A CA 1
ATOM 2565 C C . TYR A 1 322 ? 4.941 2.047 17.457 1.00 93.31 322 TYR A C 1
ATOM 2567 O O . TYR A 1 322 ? 4.255 2.675 18.254 1.00 93.31 322 TYR A O 1
ATOM 2575 N N . GLY A 1 323 ? 5.552 0.907 17.794 1.00 94.25 323 GLY A N 1
ATOM 2576 C CA . GLY A 1 323 ? 5.542 0.349 19.155 1.00 94.25 323 GLY A CA 1
ATOM 2577 C C . GLY A 1 323 ? 4.197 -0.204 19.652 1.00 94.25 323 GLY A C 1
ATOM 2578 O O . GLY A 1 323 ? 4.147 -0.787 20.733 1.00 94.25 323 GLY A O 1
ATOM 2579 N N . THR A 1 324 ? 3.117 -0.088 18.871 1.00 96.50 324 THR A N 1
ATOM 2580 C CA . THR A 1 324 ? 1.759 -0.462 19.312 1.00 96.50 324 THR A CA 1
ATOM 2581 C C . THR A 1 324 ? 1.605 -1.941 19.667 1.00 96.50 324 THR A C 1
ATOM 2583 O O . THR A 1 324 ? 0.790 -2.269 20.521 1.00 96.50 324 THR A O 1
ATOM 2586 N N . VAL A 1 325 ? 2.389 -2.855 19.078 1.00 97.69 325 VAL A N 1
ATOM 2587 C CA . VAL A 1 325 ? 2.333 -4.282 19.455 1.00 97.69 325 VAL A CA 1
ATOM 2588 C C . VAL A 1 325 ? 2.858 -4.490 20.868 1.00 97.69 325 VAL A C 1
ATOM 2590 O O . VAL A 1 325 ? 2.249 -5.217 21.646 1.00 97.69 325 VAL A O 1
ATOM 2593 N N . GLU A 1 326 ? 3.987 -3.872 21.203 1.00 98.00 326 GLU A N 1
ATOM 2594 C CA . GLU A 1 326 ? 4.591 -4.022 22.524 1.00 98.00 326 GLU A CA 1
ATOM 2595 C C . GLU A 1 326 ? 3.743 -3.358 23.607 1.00 98.00 326 GLU A C 1
ATOM 2597 O O . GLU A 1 326 ? 3.492 -3.980 24.639 1.00 98.00 326 GLU A O 1
ATOM 2602 N N . ASP A 1 327 ? 3.261 -2.140 23.352 1.00 98.50 327 ASP A N 1
ATOM 2603 C CA . ASP A 1 327 ? 2.376 -1.435 24.280 1.00 98.50 327 ASP A CA 1
ATOM 2604 C C . ASP A 1 327 ? 1.069 -2.210 24.509 1.00 98.50 327 ASP A C 1
ATOM 2606 O O . ASP A 1 327 ? 0.709 -2.461 25.657 1.00 98.50 327 ASP A O 1
ATOM 2610 N N . LEU A 1 328 ? 0.417 -2.708 23.448 1.00 98.50 328 LEU A N 1
ATOM 2611 C CA . LEU A 1 328 ? -0.806 -3.506 23.579 1.00 98.50 328 LEU A CA 1
ATOM 2612 C C . LEU A 1 328 ? -0.573 -4.748 24.448 1.00 98.50 328 LEU A C 1
ATOM 2614 O O . LEU A 1 328 ? -1.309 -4.968 25.409 1.00 98.50 328 LEU A O 1
ATOM 2618 N N . LEU A 1 329 ? 0.463 -5.545 24.157 1.00 98.44 329 LEU A N 1
ATOM 2619 C CA . LEU A 1 329 ? 0.743 -6.775 24.911 1.00 98.44 329 LEU A CA 1
ATOM 2620 C C . LEU A 1 329 ? 1.057 -6.500 26.391 1.00 98.44 329 LEU A C 1
ATOM 2622 O O . LEU A 1 329 ? 0.775 -7.343 27.245 1.00 98.44 329 LEU A O 1
ATOM 2626 N N . LYS A 1 330 ? 1.640 -5.340 26.713 1.00 98.25 330 LYS A N 1
ATOM 2627 C CA . LYS A 1 330 ? 1.932 -4.941 28.095 1.00 98.25 330 LYS A CA 1
ATOM 2628 C C . LYS A 1 330 ? 0.696 -4.402 28.805 1.00 98.25 330 LYS A C 1
ATOM 2630 O O . LYS A 1 330 ? 0.377 -4.871 29.897 1.00 98.25 330 LYS A O 1
ATOM 2635 N N . GLU A 1 331 ? -0.044 -3.499 28.175 1.00 98.38 331 GLU A N 1
ATOM 2636 C CA . GLU A 1 331 ? -0.917 -2.551 28.875 1.00 98.38 331 GLU A CA 1
ATOM 2637 C C . GLU A 1 331 ? -2.409 -2.706 28.570 1.00 98.38 331 GLU A C 1
ATOM 2639 O O . GLU A 1 331 ? -3.226 -2.344 29.412 1.00 98.38 331 GLU A O 1
ATOM 2644 N N . ALA A 1 332 ? -2.792 -3.240 27.406 1.00 98.25 332 ALA A N 1
ATOM 2645 C CA . ALA A 1 332 ? -4.197 -3.266 26.990 1.00 98.25 332 ALA A CA 1
ATOM 2646 C C . ALA A 1 332 ? -5.037 -4.240 27.826 1.00 98.25 332 ALA A C 1
ATOM 2648 O O . ALA A 1 332 ? -4.599 -5.335 28.157 1.00 98.25 332 ALA A O 1
ATOM 2649 N N . GLU A 1 333 ? -6.278 -3.901 28.128 1.00 98.56 333 GLU A N 1
ATOM 2650 C CA . GLU A 1 333 ? -7.210 -4.787 28.842 1.00 98.56 333 GLU A CA 1
ATOM 2651 C C . GLU A 1 333 ? -8.326 -5.294 27.928 1.00 98.56 333 GLU A C 1
ATOM 2653 O O . GLU A 1 333 ? -8.982 -6.293 28.228 1.00 98.56 333 GLU A O 1
ATOM 2658 N N . MET A 1 334 ? -8.544 -4.605 26.808 1.00 98.75 334 MET A N 1
ATOM 2659 C CA . MET A 1 334 ? -9.575 -4.921 25.831 1.00 98.75 334 MET A CA 1
ATOM 2660 C C . MET A 1 334 ? -9.155 -4.465 24.431 1.00 98.75 334 MET A C 1
ATOM 2662 O O . MET A 1 334 ? -8.496 -3.437 24.271 1.00 98.75 334 MET A O 1
ATOM 2666 N N . VAL A 1 335 ? -9.574 -5.212 23.410 1.00 98.88 335 VAL A N 1
ATOM 2667 C CA . VAL A 1 335 ? -9.451 -4.828 22.001 1.00 98.88 335 VAL A CA 1
ATOM 2668 C C . VAL A 1 335 ? -10.835 -4.806 21.361 1.00 98.88 335 VAL A C 1
ATOM 2670 O O . VAL A 1 335 ? -11.584 -5.784 21.431 1.00 98.88 335 VAL A O 1
ATOM 2673 N N . VAL A 1 336 ? -11.166 -3.691 20.709 1.00 98.88 336 VAL A N 1
ATOM 2674 C CA . VAL A 1 336 ? -12.412 -3.520 19.950 1.00 98.88 336 VAL A CA 1
ATOM 2675 C C . VAL A 1 336 ? -12.093 -3.528 18.460 1.00 98.88 336 VAL A C 1
ATOM 2677 O O . VAL A 1 336 ? -11.601 -2.544 17.917 1.00 98.88 336 VAL A O 1
ATOM 2680 N N . PHE A 1 337 ? -12.378 -4.634 17.781 1.00 98.81 337 PHE A N 1
ATOM 2681 C CA . PHE A 1 337 ? -12.268 -4.766 16.330 1.00 98.81 337 PHE A CA 1
ATOM 2682 C C . PHE A 1 337 ? -13.496 -4.156 15.662 1.00 98.81 337 PHE A C 1
ATOM 2684 O O . PHE A 1 337 ? -14.556 -4.774 15.640 1.00 98.81 337 PHE A O 1
ATOM 2691 N N . TRP A 1 338 ? -13.365 -2.958 15.093 1.00 98.75 338 TRP A N 1
ATOM 2692 C CA . TRP A 1 338 ? -14.475 -2.249 14.453 1.00 98.75 338 TRP A CA 1
ATOM 2693 C C . TRP A 1 338 ? -14.265 -2.171 12.942 1.00 98.75 338 TRP A C 1
ATOM 2695 O O . TRP A 1 338 ? -13.320 -1.535 12.469 1.00 98.75 338 TRP A O 1
ATOM 2705 N N . ALA A 1 339 ? -15.134 -2.848 12.181 1.00 98.00 339 ALA A N 1
ATOM 2706 C CA . ALA A 1 339 ? -14.980 -3.065 10.738 1.00 98.00 339 ALA A CA 1
ATOM 2707 C C . ALA A 1 339 ? -13.578 -3.598 10.373 1.00 98.00 339 ALA A C 1
ATOM 2709 O O . ALA A 1 339 ? -12.974 -3.196 9.373 1.00 98.00 339 ALA A O 1
ATOM 2710 N N . SER A 1 340 ? -13.035 -4.463 11.236 1.00 98.12 340 SER A N 1
ATOM 2711 C CA . SER A 1 340 ? -11.660 -4.952 11.190 1.00 98.12 340 SER A CA 1
ATOM 2712 C C . SER A 1 340 ? -11.647 -6.465 11.043 1.00 98.12 340 SER A C 1
ATOM 2714 O O . SER A 1 340 ? -12.119 -7.190 11.919 1.00 98.12 340 SER A O 1
ATOM 2716 N N . ASN A 1 341 ? -11.091 -6.926 9.922 1.00 97.31 341 ASN A N 1
ATOM 2717 C CA . ASN A 1 341 ? -10.912 -8.340 9.617 1.00 97.31 341 ASN A CA 1
ATOM 2718 C C . ASN A 1 341 ? -9.465 -8.632 9.169 1.00 97.31 341 ASN A C 1
ATOM 2720 O O . ASN A 1 341 ? -9.242 -8.979 8.008 1.00 97.31 341 ASN A O 1
ATOM 2724 N N . PRO A 1 342 ? -8.454 -8.448 10.035 1.00 96.25 342 PRO A N 1
ATOM 2725 C CA . PRO A 1 342 ? -7.065 -8.662 9.650 1.00 96.25 342 PRO A CA 1
ATOM 2726 C C . PRO A 1 342 ? -6.734 -10.104 9.236 1.00 96.25 342 PRO A C 1
ATOM 2728 O O . PRO A 1 342 ? -5.772 -10.281 8.496 1.00 96.25 342 PRO A O 1
ATOM 2731 N N . GLU A 1 343 ? -7.505 -11.116 9.646 1.00 95.62 343 GLU A N 1
ATOM 2732 C CA . GLU A 1 343 ? -7.341 -12.490 9.135 1.00 95.62 343 GLU A CA 1
ATOM 2733 C C . GLU A 1 343 ? -7.764 -12.625 7.664 1.00 95.62 343 GLU A C 1
ATOM 2735 O O . GLU A 1 343 ? -7.080 -13.276 6.877 1.00 95.62 343 GLU A O 1
ATOM 2740 N N . GLY A 1 344 ? -8.853 -11.963 7.260 1.00 94.12 344 GLY A N 1
ATOM 2741 C CA . GLY A 1 344 ? -9.314 -11.976 5.869 1.00 94.12 344 GLY A CA 1
ATOM 2742 C C . GLY A 1 344 ? -8.583 -10.980 4.962 1.00 94.12 344 GLY A C 1
ATOM 2743 O O . GLY A 1 344 ? -8.383 -11.251 3.779 1.00 94.12 344 GLY A O 1
ATOM 2744 N N . THR A 1 345 ? -8.169 -9.821 5.490 1.00 93.19 345 THR A N 1
ATOM 2745 C CA . THR A 1 345 ? -7.588 -8.735 4.679 1.00 93.19 345 THR A CA 1
ATOM 2746 C C . THR A 1 345 ? -6.078 -8.592 4.811 1.00 93.19 345 THR A C 1
ATOM 2748 O O . THR A 1 345 ? -5.479 -7.890 3.999 1.00 93.19 345 THR A O 1
ATOM 2751 N N . SER A 1 346 ? -5.437 -9.217 5.805 1.00 91.31 346 SER A N 1
ATOM 2752 C CA . SER A 1 346 ? -3.988 -9.131 6.076 1.00 91.31 346 SER A CA 1
ATOM 2753 C C . SER A 1 346 ? -3.432 -7.717 6.321 1.00 91.31 346 SER A C 1
ATOM 2755 O O . SER A 1 346 ? -2.234 -7.461 6.171 1.00 91.31 346 SER A O 1
ATOM 2757 N N . GLY A 1 347 ? -4.300 -6.759 6.658 1.00 88.50 347 GLY A N 1
ATOM 2758 C CA . GLY A 1 347 ? -3.989 -5.334 6.535 1.00 88.50 347 GLY A CA 1
ATOM 2759 C C . GLY A 1 347 ? -3.811 -4.938 5.069 1.00 88.50 347 GLY A C 1
ATOM 2760 O O . GLY A 1 347 ? -4.789 -4.598 4.408 1.00 88.50 347 GLY A O 1
ATOM 2761 N N . ALA A 1 348 ? -2.571 -4.972 4.585 1.00 89.31 348 ALA A N 1
ATOM 2762 C CA . ALA A 1 348 ? -2.207 -4.924 3.170 1.00 89.31 348 ALA A CA 1
ATOM 2763 C C . ALA A 1 348 ? -0.844 -5.599 2.999 1.00 89.31 348 ALA A C 1
ATOM 2765 O O . ALA A 1 348 ? 0.119 -5.206 3.654 1.00 89.31 348 ALA A O 1
ATOM 2766 N N . TYR A 1 349 ? -0.771 -6.623 2.146 1.00 93.62 349 TYR A N 1
ATOM 2767 C CA . TYR A 1 349 ? 0.454 -7.380 1.840 1.00 93.62 349 TYR A CA 1
ATOM 2768 C C . TYR A 1 349 ? 1.155 -8.037 3.046 1.00 93.62 349 TYR A C 1
ATOM 2770 O O . TYR A 1 349 ? 2.217 -8.633 2.895 1.00 93.62 349 TYR A O 1
ATOM 2778 N N . GLY A 1 350 ? 0.559 -7.966 4.240 1.00 92.31 350 GLY A N 1
ATOM 2779 C CA . GLY A 1 350 ? 1.110 -8.491 5.487 1.00 92.31 350 GLY A CA 1
ATOM 2780 C C . GLY A 1 350 ? 0.765 -9.954 5.742 1.00 92.31 350 GLY A C 1
ATOM 2781 O O . GLY A 1 350 ? 1.067 -10.461 6.819 1.00 92.31 350 GLY A O 1
ATOM 2782 N N . SER A 1 351 ? 0.117 -10.621 4.780 1.00 93.38 351 SER A N 1
ATOM 2783 C CA . SER A 1 351 ? -0.227 -12.040 4.849 1.00 93.38 351 SER A CA 1
ATOM 2784 C C . SER A 1 351 ? -0.874 -12.435 6.196 1.00 93.38 351 SER A C 1
ATOM 2786 O O . SER A 1 351 ? -1.651 -11.676 6.775 1.00 93.38 351 SER A O 1
ATOM 2788 N N . LEU A 1 352 ? -0.543 -13.607 6.728 1.00 94.19 352 LEU A N 1
ATOM 2789 C CA . LEU A 1 352 ? -0.992 -14.094 8.030 1.00 94.19 352 LEU A CA 1
ATOM 2790 C C . LEU A 1 352 ? 0.016 -13.785 9.157 1.00 94.19 352 LEU A C 1
ATOM 2792 O O . LEU A 1 352 ? -0.059 -14.392 10.226 1.00 94.19 352 LEU A O 1
ATOM 2796 N N . GLU A 1 353 ? 0.923 -12.816 8.977 1.00 95.06 353 GLU A N 1
ATOM 2797 C CA . GLU A 1 353 ? 1.966 -12.457 9.959 1.00 95.06 353 GLU A CA 1
ATOM 2798 C C . GLU A 1 353 ? 1.386 -11.954 11.295 1.00 95.06 353 GLU A C 1
ATOM 2800 O O . GLU A 1 353 ? 1.993 -12.075 12.361 1.00 95.06 353 GLU A O 1
ATOM 2805 N N . GLY A 1 354 ? 0.204 -11.333 11.263 1.00 95.38 354 GLY A N 1
ATOM 2806 C CA . GLY A 1 354 ? -0.488 -10.845 12.461 1.00 95.38 354 GLY A CA 1
ATOM 2807 C C . GLY A 1 354 ? -1.175 -11.941 13.284 1.00 95.38 354 GLY A C 1
ATOM 2808 O O . GLY A 1 354 ? -1.468 -11.727 14.459 1.00 95.38 354 GLY A O 1
ATOM 2809 N N . THR A 1 355 ? -1.401 -13.122 12.704 1.00 96.06 355 THR A N 1
ATOM 2810 C CA . THR A 1 355 ? -2.224 -14.192 13.299 1.00 96.06 355 THR A CA 1
ATOM 2811 C C . THR A 1 355 ? -1.648 -14.687 14.619 1.00 96.06 355 THR A C 1
ATOM 2813 O O . THR A 1 355 ? -2.358 -14.801 15.619 1.00 96.06 355 THR A O 1
ATOM 2816 N N . VAL A 1 356 ? -0.333 -14.938 14.654 1.00 96.19 356 VAL A N 1
ATOM 2817 C CA . VAL A 1 356 ? 0.352 -15.404 15.869 1.00 96.19 356 VAL A CA 1
ATOM 2818 C C . VAL A 1 356 ? 0.269 -14.363 16.985 1.00 96.19 356 VAL A C 1
ATOM 2820 O O . VAL A 1 356 ? 0.005 -14.715 18.130 1.00 96.19 356 VAL A O 1
ATOM 2823 N N . ARG A 1 357 ? 0.391 -13.076 16.636 1.00 96.94 357 ARG A N 1
ATOM 2824 C CA . ARG A 1 357 ? 0.293 -11.968 17.590 1.00 96.94 357 ARG A CA 1
ATOM 2825 C C . ARG A 1 357 ? -1.112 -11.867 18.167 1.00 96.94 357 ARG A C 1
ATOM 2827 O O . ARG A 1 357 ? -1.273 -11.760 19.376 1.00 96.94 357 ARG A O 1
ATOM 2834 N N . ARG A 1 358 ? -2.143 -11.964 17.326 1.00 97.19 358 ARG A N 1
ATOM 2835 C CA . ARG A 1 358 ? -3.539 -11.955 17.787 1.00 97.19 358 ARG A CA 1
ATOM 2836 C C . ARG A 1 358 ? -3.886 -13.183 18.628 1.00 97.19 358 ARG A C 1
ATOM 2838 O O . ARG A 1 358 ? -4.670 -13.063 19.562 1.00 97.19 358 ARG A O 1
ATOM 2845 N N . LYS A 1 359 ? -3.259 -14.338 18.380 1.00 96.19 359 LYS A N 1
ATOM 2846 C CA . LYS A 1 359 ? -3.391 -15.509 19.260 1.00 96.19 359 LYS A CA 1
ATOM 2847 C C . LYS A 1 359 ? -2.871 -15.227 20.675 1.00 96.19 359 LYS A C 1
ATOM 2849 O O . LYS A 1 359 ? -3.510 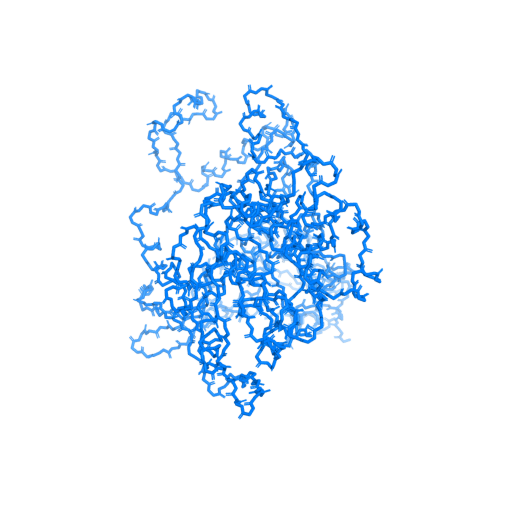-15.665 21.626 1.00 96.19 359 LYS A O 1
ATOM 2854 N N . TRP A 1 360 ? -1.799 -14.443 20.826 1.00 97.62 360 TRP A N 1
ATOM 2855 C CA . TRP A 1 360 ? -1.277 -14.054 22.145 1.00 97.62 360 TRP A CA 1
ATOM 2856 C C . TRP A 1 360 ? -2.283 -13.262 22.987 1.00 97.62 360 TRP A C 1
ATOM 2858 O O . TRP A 1 360 ? -2.206 -13.314 24.210 1.00 97.62 360 TRP A O 1
ATOM 2868 N N . LEU A 1 361 ? -3.266 -12.590 22.372 1.00 97.00 361 LEU A N 1
ATOM 2869 C CA . LEU A 1 361 ? -4.350 -11.933 23.113 1.00 97.00 361 LEU A CA 1
ATOM 2870 C C . LEU A 1 361 ? -5.151 -12.924 23.963 1.00 97.00 361 LEU A C 1
ATOM 2872 O O . LEU A 1 361 ? -5.506 -12.603 25.094 1.00 97.00 361 LEU A O 1
ATOM 2876 N N . LYS A 1 362 ? -5.385 -14.139 23.445 1.00 89.38 362 LYS A N 1
ATOM 2877 C CA . LYS A 1 362 ? -6.053 -15.214 24.195 1.00 89.38 362 LYS A CA 1
ATOM 2878 C C . LYS A 1 362 ? -5.204 -15.675 25.372 1.00 89.38 362 LYS A C 1
ATOM 2880 O O . LYS A 1 362 ? -5.728 -15.931 26.447 1.00 89.38 362 LYS A O 1
ATOM 2885 N N . ASP A 1 363 ? -3.889 -15.744 25.177 1.00 91.06 363 ASP A N 1
ATOM 2886 C CA . ASP A 1 363 ? -2.959 -16.132 26.235 1.00 91.06 363 ASP A CA 1
ATOM 2887 C C . ASP A 1 363 ? -2.863 -15.057 27.332 1.00 91.06 363 ASP A C 1
ATOM 2889 O O . ASP A 1 363 ? -2.472 -15.364 28.457 1.00 91.06 363 ASP A O 1
ATOM 2893 N N . LEU A 1 364 ? -3.176 -13.800 27.016 1.00 95.75 364 LEU A N 1
ATOM 2894 C CA . LEU A 1 364 ? -3.108 -12.654 27.926 1.00 95.75 364 LEU A CA 1
ATOM 2895 C C . LEU A 1 364 ? -4.450 -12.295 28.584 1.00 95.75 364 LEU A C 1
ATOM 2897 O O . LEU A 1 364 ? -4.493 -11.301 29.307 1.00 95.75 364 LEU A O 1
ATOM 2901 N N . ASP A 1 365 ? -5.499 -13.092 28.349 1.00 91.38 365 ASP A N 1
ATOM 2902 C CA . ASP A 1 365 ? -6.862 -12.878 28.863 1.00 91.38 365 ASP A CA 1
ATOM 2903 C C . ASP A 1 365 ? -7.417 -11.476 28.542 1.00 91.38 365 ASP A C 1
ATOM 2905 O O . ASP A 1 365 ? -8.011 -10.786 29.368 1.00 91.38 365 ASP A O 1
ATOM 2909 N N . ILE A 1 366 ? -7.156 -11.016 27.315 1.00 97.62 366 ILE A N 1
ATOM 2910 C CA . ILE A 1 366 ? -7.631 -9.724 26.814 1.00 97.62 366 ILE A CA 1
ATOM 2911 C C . ILE A 1 366 ? -9.090 -9.853 26.387 1.00 97.62 366 ILE A C 1
ATOM 2913 O O . ILE A 1 366 ? -9.445 -10.758 25.632 1.00 97.62 366 ILE A O 1
ATOM 2917 N N . ASP A 1 367 ? -9.931 -8.902 26.794 1.00 98.12 367 ASP A N 1
ATOM 2918 C CA . ASP A 1 367 ? -11.318 -8.857 26.342 1.00 98.12 367 ASP A CA 1
ATOM 2919 C C . ASP A 1 367 ? -11.415 -8.520 24.852 1.00 98.12 367 ASP A C 1
ATOM 2921 O O . ASP A 1 367 ? -10.874 -7.511 24.401 1.00 98.12 367 ASP A O 1
ATOM 2925 N N . LEU A 1 368 ? -12.160 -9.319 24.089 1.00 98.62 368 LEU A N 1
ATOM 2926 C CA . LEU A 1 368 ? -12.308 -9.134 22.643 1.00 98.62 368 LEU A CA 1
ATOM 2927 C C . LEU A 1 368 ? -13.755 -8.797 22.281 1.00 98.62 368 LEU A C 1
ATOM 2929 O O . LEU A 1 368 ? -14.692 -9.520 22.641 1.00 98.62 368 LEU A O 1
ATOM 2933 N N . VAL A 1 369 ? -13.927 -7.696 21.549 1.00 98.81 369 VAL A N 1
ATOM 2934 C CA . VAL A 1 369 ? -15.209 -7.286 20.967 1.00 98.81 369 VAL A CA 1
ATOM 2935 C C . VAL A 1 369 ? -15.046 -7.064 19.472 1.00 98.81 369 VAL A C 1
ATOM 2937 O O . VAL A 1 369 ? -14.084 -6.441 19.032 1.00 98.81 369 VAL A O 1
ATOM 2940 N N . HIS A 1 370 ? -16.011 -7.544 18.696 1.00 98.81 370 HIS A N 1
ATOM 2941 C CA . HIS A 1 370 ? -16.070 -7.401 17.248 1.00 98.81 370 HIS A CA 1
ATOM 2942 C C . HIS A 1 370 ? -17.335 -6.637 16.863 1.00 98.81 370 HIS A C 1
ATOM 2944 O O . HIS A 1 370 ? -18.436 -7.081 17.175 1.00 98.81 370 HIS A O 1
ATOM 2950 N N . ILE A 1 371 ? -17.182 -5.505 16.181 1.00 98.81 371 ILE A N 1
ATOM 2951 C CA . ILE A 1 371 ? -18.275 -4.676 15.670 1.00 98.81 371 ILE A CA 1
ATOM 2952 C C . ILE A 1 371 ? -18.208 -4.704 14.147 1.00 98.81 371 ILE A C 1
ATOM 2954 O O . ILE A 1 371 ? -17.394 -4.013 13.526 1.00 98.81 371 ILE A O 1
ATOM 2958 N N . ASP A 1 372 ? -19.048 -5.540 13.551 1.00 98.44 372 ASP A N 1
ATOM 2959 C CA . ASP A 1 372 ? -19.087 -5.776 12.110 1.00 98.44 372 ASP A CA 1
ATOM 2960 C C . ASP A 1 372 ? -20.462 -6.359 11.742 1.00 98.44 372 ASP A C 1
ATOM 2962 O O . ASP A 1 372 ? -20.888 -7.306 12.407 1.00 98.44 372 ASP A O 1
ATOM 2966 N N . PRO A 1 373 ? -21.176 -5.842 10.723 1.00 97.69 373 PRO A N 1
ATOM 2967 C CA . PRO A 1 373 ? -22.425 -6.451 10.260 1.00 97.69 373 PRO A CA 1
ATOM 2968 C C . PRO A 1 373 ? -22.275 -7.931 9.864 1.00 97.69 373 PRO A C 1
ATOM 2970 O O . PRO A 1 373 ? -23.242 -8.688 9.921 1.00 97.69 373 PRO A O 1
ATOM 2973 N N . TYR A 1 374 ? -21.070 -8.350 9.463 1.00 97.31 374 TYR A N 1
ATOM 2974 C CA . TYR A 1 374 ? -20.739 -9.726 9.108 1.00 97.31 374 TYR A CA 1
ATOM 2975 C C . TYR A 1 374 ? -19.879 -10.387 10.193 1.00 97.31 374 TYR A C 1
ATOM 2977 O O . TYR A 1 374 ? -18.924 -9.793 10.697 1.00 97.31 374 TYR A O 1
ATOM 2985 N N . TYR A 1 375 ? -20.168 -11.651 10.526 1.00 98.12 375 TYR A N 1
ATOM 2986 C CA . TYR A 1 375 ? -19.341 -12.432 11.451 1.00 98.12 375 TYR A CA 1
ATOM 2987 C C . TYR A 1 375 ? -18.040 -12.878 10.765 1.00 98.12 375 TYR A C 1
ATOM 2989 O O . TYR A 1 375 ? -17.913 -13.993 10.256 1.00 98.12 375 TYR A O 1
ATOM 2997 N N . ASN A 1 376 ? -17.091 -11.947 10.688 1.00 98.00 376 ASN A N 1
ATOM 2998 C CA . ASN A 1 376 ? -15.892 -12.053 9.865 1.00 98.00 376 ASN A CA 1
ATOM 2999 C C . ASN A 1 376 ? -14.857 -13.075 10.379 1.00 98.00 376 ASN A C 1
ATOM 3001 O O . ASN A 1 376 ? -14.952 -13.575 11.501 1.00 98.00 376 ASN A O 1
ATOM 3005 N N . ASP A 1 377 ? -13.850 -13.379 9.553 1.00 97.44 377 ASP A N 1
ATOM 3006 C CA . ASP A 1 377 ? -12.845 -14.421 9.825 1.00 97.44 377 ASP A CA 1
ATOM 3007 C C . ASP A 1 377 ? -12.085 -14.179 11.136 1.00 97.44 377 ASP A C 1
ATOM 3009 O O . ASP A 1 377 ? -11.789 -15.112 11.882 1.00 97.44 377 ASP A O 1
ATOM 3013 N N . THR A 1 378 ? -11.813 -12.913 11.462 1.00 97.69 378 THR A N 1
ATOM 3014 C CA . THR A 1 378 ? -11.130 -12.541 12.708 1.00 97.69 378 THR A CA 1
ATOM 3015 C C . THR A 1 378 ? -12.006 -12.807 13.929 1.00 97.69 378 THR A C 1
ATOM 3017 O O . THR A 1 378 ? -11.512 -13.329 14.927 1.00 97.69 378 THR A O 1
ATOM 3020 N N . ALA A 1 379 ? -13.302 -12.498 13.850 1.00 98.12 379 ALA A N 1
ATOM 3021 C CA . ALA A 1 379 ? -14.255 -12.776 14.922 1.00 98.12 379 ALA A CA 1
ATOM 3022 C C . ALA A 1 379 ? -14.462 -14.286 15.134 1.00 98.12 379 ALA A C 1
ATOM 3024 O O . ALA A 1 379 ? -14.564 -14.743 16.273 1.00 98.12 379 ALA A O 1
ATOM 3025 N N . GLN A 1 380 ? -14.460 -15.070 14.052 1.00 97.81 380 GLN A N 1
ATOM 3026 C CA . GLN A 1 380 ? -14.500 -16.535 14.110 1.00 97.81 380 GLN A CA 1
ATOM 3027 C C . GLN A 1 380 ? -13.223 -17.114 14.734 1.00 97.81 380 GLN A C 1
ATOM 3029 O O . GLN A 1 380 ? -13.284 -18.000 15.587 1.00 97.81 380 GLN A O 1
ATOM 3034 N N . PHE A 1 381 ? -12.056 -16.601 14.335 1.00 96.94 381 PHE A N 1
ATOM 3035 C CA . PHE A 1 381 ? -10.763 -17.069 14.828 1.00 96.94 381 PHE A CA 1
ATOM 3036 C C . PHE A 1 381 ? -10.544 -16.730 16.305 1.00 96.94 381 PHE A C 1
ATOM 3038 O O . PHE A 1 381 ? -10.100 -17.580 17.085 1.00 96.94 381 PHE A O 1
ATOM 3045 N N . LEU A 1 382 ? -10.830 -15.490 16.707 1.00 96.75 382 LEU A N 1
ATOM 3046 C CA . LEU A 1 382 ? -10.545 -15.001 18.053 1.00 96.75 382 LEU A CA 1
ATOM 3047 C C . LEU A 1 382 ? -11.663 -15.274 19.063 1.00 96.75 382 LEU A C 1
ATOM 3049 O O . LEU A 1 382 ? -11.359 -15.489 20.235 1.00 96.75 382 LEU A O 1
ATOM 3053 N N . GLY A 1 383 ? -12.918 -15.358 18.626 1.00 96.06 383 GLY A N 1
ATOM 3054 C CA . GLY A 1 383 ? -14.063 -15.413 19.532 1.00 96.06 383 GLY A CA 1
ATOM 3055 C C . GLY A 1 383 ? -14.298 -14.073 20.236 1.00 96.06 383 GLY A C 1
ATOM 3056 O O . GLY A 1 383 ? -13.902 -13.025 19.743 1.00 96.06 383 GLY A O 1
ATOM 3057 N N . GLY A 1 384 ? -14.956 -14.091 21.396 1.00 96.56 384 GLY A N 1
ATOM 3058 C CA . GLY A 1 384 ? -15.358 -12.871 22.105 1.00 96.56 384 GLY A CA 1
ATOM 3059 C C . GLY A 1 384 ? -16.764 -12.400 21.729 1.00 96.56 384 GLY A C 1
ATOM 3060 O O . GLY A 1 384 ? -17.553 -13.143 21.141 1.00 96.56 384 GLY A O 1
ATOM 3061 N N . LYS A 1 385 ? -17.118 -11.171 22.115 1.00 98.19 385 LYS A N 1
ATOM 3062 C CA . LYS A 1 385 ? -18.465 -10.635 21.877 1.00 98.19 385 LYS A CA 1
ATOM 3063 C C . LYS A 1 385 ? -18.550 -10.036 20.477 1.00 98.19 385 LYS A C 1
ATOM 3065 O O . LYS A 1 385 ? -17.873 -9.059 20.180 1.00 98.19 385 LYS A O 1
ATOM 3070 N N . TRP A 1 386 ? -19.430 -10.578 19.645 1.00 98.69 386 TRP A N 1
ATOM 3071 C CA . TRP A 1 386 ? -19.783 -9.987 18.356 1.00 98.69 386 TRP A CA 1
ATOM 3072 C C . TRP A 1 386 ? -21.048 -9.124 18.472 1.00 98.69 386 TRP A C 1
ATOM 3074 O O . TRP A 1 386 ? -22.023 -9.517 19.120 1.00 98.69 386 TRP A O 1
ATOM 3084 N N . LEU A 1 387 ? -20.999 -7.942 17.863 1.00 98.69 387 LEU A N 1
ATOM 3085 C CA . LEU A 1 387 ? -22.087 -6.986 17.702 1.00 98.69 387 LEU A CA 1
ATOM 3086 C C . LEU A 1 387 ? -22.255 -6.709 16.204 1.00 98.69 387 LEU A C 1
ATOM 3088 O O . LEU A 1 387 ? -21.309 -6.281 15.539 1.00 98.69 387 LEU A O 1
ATOM 3092 N N . ALA A 1 388 ? -23.461 -6.946 15.695 1.00 98.44 388 ALA A N 1
ATOM 3093 C CA . ALA A 1 388 ? -23.809 -6.839 14.283 1.00 98.44 388 ALA A CA 1
ATOM 3094 C C . ALA A 1 388 ? -24.734 -5.634 14.024 1.00 98.44 388 ALA A C 1
ATOM 3096 O O . ALA A 1 388 ? -25.947 -5.816 13.912 1.00 98.44 388 ALA A O 1
ATOM 3097 N N . PRO A 1 389 ? -24.210 -4.394 13.976 1.00 98.12 389 PRO A N 1
ATOM 3098 C CA . PRO A 1 389 ? -25.032 -3.252 13.599 1.00 98.12 389 PRO A CA 1
ATOM 3099 C C . PRO A 1 389 ? -25.490 -3.384 12.141 1.00 98.12 389 PRO A C 1
ATOM 3101 O O . PRO A 1 389 ? -24.810 -4.004 11.317 1.00 98.12 389 PRO A O 1
ATOM 3104 N N . LYS A 1 390 ? -26.613 -2.751 11.792 1.00 98.00 390 LYS A N 1
ATOM 3105 C CA . LYS A 1 390 ? -27.022 -2.566 10.396 1.00 98.00 390 LYS A CA 1
ATOM 3106 C C . LYS A 1 390 ? -25.866 -1.923 9.600 1.00 98.00 390 LYS A C 1
ATOM 3108 O O . LYS A 1 390 ? -25.149 -1.059 10.118 1.00 98.00 390 LYS A O 1
ATOM 3113 N N . PRO A 1 391 ? -25.643 -2.313 8.332 1.00 96.19 391 PRO A N 1
ATOM 3114 C CA . PRO A 1 391 ? -24.653 -1.648 7.492 1.00 96.19 391 PRO A CA 1
ATOM 3115 C C . PRO A 1 391 ? -24.859 -0.128 7.484 1.00 96.19 391 PRO A C 1
ATOM 3117 O O . PRO A 1 391 ? -25.991 0.341 7.422 1.00 96.19 391 PRO A O 1
ATOM 3120 N N . THR A 1 392 ? -23.765 0.637 7.527 1.00 95.25 392 THR A N 1
ATOM 3121 C CA . THR A 1 392 ? -23.749 2.119 7.524 1.00 95.25 392 THR A CA 1
ATOM 3122 C C . THR A 1 392 ? -24.309 2.820 8.775 1.00 95.25 392 THR A C 1
ATOM 3124 O O . THR A 1 392 ? -24.260 4.040 8.847 1.00 95.25 392 THR A O 1
ATOM 3127 N N . SER A 1 393 ? -24.728 2.097 9.822 1.00 97.69 393 SER A N 1
ATOM 3128 C CA . SER A 1 393 ? -25.223 2.715 11.069 1.00 97.69 393 SER A CA 1
ATOM 3129 C C . SER A 1 393 ? -24.153 2.879 12.166 1.00 97.69 393 SER A C 1
ATOM 3131 O O . SER A 1 393 ? -24.457 3.306 13.278 1.00 97.69 393 SER A O 1
ATOM 3133 N N . SER A 1 394 ? -22.888 2.528 11.900 1.00 95.81 394 SER A N 1
ATOM 3134 C CA . SER A 1 394 ? -21.797 2.611 12.890 1.00 95.81 394 SER A CA 1
ATOM 3135 C C . SER A 1 394 ? -21.613 3.992 13.546 1.00 95.81 394 SER A C 1
ATOM 3137 O O . SER A 1 394 ? -21.277 4.008 14.730 1.00 95.81 394 SER A O 1
ATOM 3139 N N . PRO A 1 395 ? -21.823 5.139 12.861 1.00 98.19 395 PRO A N 1
ATOM 3140 C CA . PRO A 1 395 ? -21.736 6.440 13.525 1.00 98.19 395 PRO A CA 1
ATOM 3141 C C . PRO A 1 395 ? -22.745 6.598 14.666 1.00 98.19 395 PRO A C 1
ATOM 3143 O O . PRO A 1 395 ? -22.391 7.168 15.693 1.00 98.19 395 PRO A O 1
ATOM 3146 N N . ALA A 1 396 ? -23.958 6.045 14.527 1.00 98.62 396 ALA A N 1
ATOM 3147 C CA . ALA A 1 396 ? -24.978 6.084 15.575 1.00 98.62 396 ALA A CA 1
ATOM 3148 C C . ALA A 1 396 ? -24.529 5.314 16.826 1.00 98.62 396 ALA A C 1
ATOM 3150 O O . ALA A 1 396 ? -24.622 5.824 17.941 1.00 98.62 396 ALA A O 1
ATOM 3151 N N . LEU A 1 397 ? -23.934 4.130 16.640 1.00 98.81 397 LEU A N 1
ATOM 3152 C CA . LEU A 1 397 ? -23.333 3.374 17.741 1.00 98.81 397 LEU A CA 1
ATOM 3153 C C . LEU A 1 397 ? -22.231 4.180 18.446 1.00 98.81 397 LEU A C 1
ATOM 3155 O O . LEU A 1 397 ? -22.187 4.216 19.673 1.00 98.81 397 LEU A O 1
ATOM 3159 N N . ALA A 1 398 ? -21.349 4.830 17.682 1.00 98.69 398 ALA A N 1
ATOM 3160 C CA . ALA A 1 398 ? -20.241 5.591 18.245 1.00 98.69 398 ALA A CA 1
ATOM 3161 C C . ALA A 1 398 ? -20.723 6.777 19.096 1.00 98.69 398 ALA A C 1
ATOM 3163 O O . ALA A 1 398 ? -20.281 6.928 20.233 1.00 98.69 398 ALA A O 1
ATOM 3164 N N . VAL A 1 399 ? -21.670 7.582 18.605 1.00 98.75 399 VAL A N 1
ATOM 3165 C CA . VAL A 1 399 ? -22.183 8.720 19.390 1.00 98.75 399 VAL A CA 1
ATOM 3166 C C . VAL A 1 399 ? -23.025 8.275 20.592 1.00 98.75 399 VAL A C 1
ATOM 3168 O O . VAL A 1 399 ? -23.012 8.957 21.612 1.00 98.75 399 VAL A O 1
ATOM 3171 N N . ALA A 1 400 ? -23.669 7.103 20.539 1.00 98.94 400 ALA A N 1
ATOM 3172 C CA . ALA A 1 400 ? -24.357 6.543 21.702 1.00 98.94 400 ALA A CA 1
ATOM 3173 C C . ALA A 1 400 ? -23.411 6.020 22.787 1.00 98.94 400 ALA A C 1
ATOM 3175 O O . ALA A 1 400 ? -23.708 6.138 23.976 1.00 98.94 400 ALA A O 1
ATOM 3176 N N . ILE A 1 401 ? -22.242 5.503 22.403 1.00 98.94 401 ILE A N 1
ATOM 3177 C CA . ILE A 1 401 ? -21.165 5.204 23.355 1.00 98.94 401 ILE A CA 1
ATOM 3178 C C . ILE A 1 401 ? -20.689 6.499 24.031 1.00 98.94 401 ILE A C 1
ATOM 3180 O O . ILE A 1 401 ? -20.605 6.545 25.259 1.00 98.94 401 ILE A O 1
ATOM 3184 N N . ALA A 1 402 ? -20.448 7.559 23.252 1.00 98.88 402 ALA A N 1
ATOM 3185 C CA . ALA A 1 402 ? -20.044 8.862 23.783 1.00 98.88 402 ALA A CA 1
ATOM 3186 C C . ALA A 1 402 ? -21.088 9.448 24.749 1.00 98.88 402 ALA A C 1
ATOM 3188 O O . ALA A 1 402 ? -20.722 9.932 25.816 1.00 98.88 402 ALA A O 1
ATOM 3189 N N . ASN A 1 403 ? -22.381 9.336 24.422 1.00 98.88 403 ASN A N 1
ATOM 3190 C CA . ASN A 1 403 ? -23.481 9.774 25.284 1.00 98.88 403 ASN A CA 1
ATOM 3191 C C . ASN A 1 403 ? -23.444 9.095 26.663 1.00 98.88 403 ASN A C 1
ATOM 3193 O O . ASN A 1 403 ? -23.605 9.759 27.686 1.00 98.88 403 ASN A O 1
ATOM 3197 N N . VAL A 1 404 ? -23.188 7.782 26.713 1.00 98.94 404 VAL A N 1
ATOM 3198 C CA . VAL A 1 404 ? -23.036 7.063 27.989 1.00 98.94 404 VAL A CA 1
ATOM 3199 C C . VAL A 1 404 ? -21.813 7.566 28.753 1.00 98.94 404 VAL A C 1
ATOM 3201 O O . VAL A 1 404 ? -21.913 7.808 29.951 1.00 98.94 404 VAL A O 1
ATOM 3204 N N . TRP A 1 405 ? -20.676 7.764 28.082 1.00 98.88 405 TRP A N 1
ATOM 3205 C CA . TRP A 1 405 ? -19.468 8.271 28.738 1.00 98.88 405 TRP A CA 1
ATOM 3206 C C . TRP A 1 405 ? -19.637 9.677 29.305 1.00 98.88 405 TRP A C 1
ATOM 3208 O O . TRP A 1 405 ? -19.149 9.935 30.399 1.00 98.88 405 TRP A O 1
ATOM 3218 N N . MET A 1 406 ? -20.340 10.562 28.596 1.00 98.62 406 MET A N 1
ATOM 3219 C CA . MET A 1 406 ? -20.633 11.921 29.058 1.00 98.62 406 MET A CA 1
ATOM 3220 C C . MET A 1 406 ? -21.578 11.924 30.265 1.00 98.62 406 MET A C 1
ATOM 3222 O O . MET A 1 406 ? -21.353 12.674 31.205 1.00 98.62 406 MET A O 1
ATOM 3226 N N . ASN A 1 407 ? -22.607 11.070 30.267 1.00 98.62 407 ASN A N 1
ATOM 3227 C CA . ASN A 1 407 ? -23.559 10.975 31.380 1.00 98.62 407 ASN A CA 1
ATOM 3228 C C . ASN A 1 407 ? -22.980 10.309 32.633 1.00 98.62 407 ASN A C 1
ATOM 3230 O O . ASN A 1 407 ? -23.409 10.610 33.743 1.00 98.62 407 ASN A O 1
ATOM 3234 N N . GLU A 1 408 ? -22.063 9.358 32.457 1.00 98.69 408 GLU A N 1
ATOM 3235 C CA . GLU A 1 408 ? -21.516 8.539 33.545 1.00 98.69 408 GLU A CA 1
ATOM 3236 C C . GLU A 1 408 ? -20.072 8.921 33.917 1.00 98.69 408 GLU A C 1
ATOM 3238 O O . GLU A 1 408 ? -19.441 8.215 34.698 1.00 98.69 408 GLU A O 1
ATOM 3243 N N . ASP A 1 409 ? -19.545 10.020 33.364 1.00 98.38 409 ASP A N 1
ATOM 3244 C CA . ASP A 1 409 ? -18.176 10.504 33.590 1.00 98.38 409 ASP A CA 1
ATOM 3245 C C . ASP A 1 409 ? -17.074 9.460 33.283 1.00 98.38 409 ASP A C 1
ATOM 3247 O O . ASP A 1 409 ? -16.042 9.401 33.950 1.00 98.38 409 ASP A O 1
ATOM 3251 N N . LEU A 1 410 ? -17.270 8.636 32.245 1.00 98.62 410 LEU A N 1
ATOM 3252 C CA . LEU A 1 410 ? -16.380 7.518 31.873 1.00 98.62 410 LEU A CA 1
ATOM 3253 C C . LEU A 1 410 ? -15.370 7.877 30.768 1.00 98.62 410 LEU A C 1
ATOM 3255 O O . LEU A 1 410 ? -15.126 7.090 29.846 1.00 98.62 410 LEU A O 1
ATOM 3259 N N . TYR A 1 411 ? -14.815 9.086 30.819 1.00 98.75 411 TYR A N 1
ATOM 3260 C CA . TYR A 1 411 ? -13.826 9.566 29.854 1.00 98.75 411 TYR A CA 1
ATOM 3261 C C . TYR A 1 411 ? -12.715 10.381 30.530 1.00 98.75 411 TYR A C 1
ATOM 3263 O O . TYR A 1 411 ? -12.861 10.873 31.647 1.00 98.75 411 TYR A O 1
ATOM 3271 N N . ASP A 1 412 ? -11.583 10.509 29.844 1.00 98.69 412 ASP A N 1
ATOM 3272 C CA . ASP A 1 412 ? -10.397 11.233 30.292 1.00 98.69 412 ASP A CA 1
ATOM 3273 C C . ASP A 1 412 ? -10.616 12.748 30.158 1.00 98.69 412 ASP A C 1
ATOM 3275 O O . ASP A 1 412 ? -10.378 13.349 29.105 1.00 98.69 412 ASP A O 1
ATOM 3279 N N . LYS A 1 413 ? -11.138 13.358 31.228 1.00 98.44 413 LYS A N 1
ATOM 3280 C CA . LYS A 1 413 ? -11.468 14.790 31.272 1.00 98.44 413 LYS A CA 1
ATOM 3281 C C . LYS A 1 413 ? -10.238 15.670 31.047 1.00 98.44 413 LYS A C 1
ATOM 3283 O O . LYS A 1 413 ? -10.327 16.619 30.272 1.00 98.44 413 LYS A O 1
ATOM 3288 N N . ASP A 1 414 ? -9.101 15.310 31.641 1.00 98.38 414 ASP A N 1
ATOM 3289 C CA . ASP A 1 414 ? -7.848 16.058 31.511 1.00 98.38 414 ASP A CA 1
ATOM 3290 C C . ASP A 1 414 ? -7.353 16.053 30.060 1.00 98.38 414 ASP A C 1
ATOM 3292 O O . ASP A 1 414 ? -6.942 17.090 29.532 1.00 98.38 414 ASP A O 1
ATOM 3296 N N . PHE A 1 415 ? -7.412 14.903 29.376 1.00 98.50 415 PHE A N 1
ATOM 3297 C CA . PHE A 1 415 ? -7.060 14.839 27.960 1.00 98.50 415 PHE A CA 1
ATOM 3298 C C . PHE A 1 415 ? -8.018 15.674 27.112 1.00 98.50 415 PHE A C 1
ATOM 3300 O O . PHE A 1 415 ? -7.566 16.448 26.270 1.00 98.50 415 PHE A O 1
ATOM 3307 N N . VAL A 1 416 ? -9.329 15.543 27.330 1.00 98.50 416 VAL A N 1
ATOM 3308 C CA . VAL A 1 416 ? -10.333 16.302 26.575 1.00 98.50 416 VAL A CA 1
ATOM 3309 C C . VAL A 1 416 ? -10.120 17.807 26.732 1.00 98.50 416 VAL A C 1
ATOM 3311 O O . VAL A 1 416 ? -10.055 18.509 25.724 1.00 98.50 416 VAL A O 1
ATOM 3314 N N . GLU A 1 417 ? -9.933 18.293 27.958 1.00 98.25 417 GLU A N 1
ATOM 3315 C CA . GLU A 1 417 ? -9.704 19.713 28.241 1.00 98.25 417 GLU A CA 1
ATOM 3316 C C . GLU A 1 417 ? -8.440 20.247 27.552 1.00 98.25 417 GLU A C 1
ATOM 3318 O O . GLU A 1 417 ? -8.453 21.332 26.975 1.00 98.25 417 GLU A O 1
ATOM 3323 N N . ASN A 1 418 ? -7.349 19.476 27.570 1.00 98.12 418 ASN A N 1
ATOM 3324 C CA . ASN A 1 418 ? -6.033 19.980 27.172 1.00 98.12 418 ASN A CA 1
ATOM 3325 C C . ASN A 1 418 ? -5.610 19.613 25.740 1.00 98.12 418 ASN A C 1
ATOM 3327 O O . ASN A 1 418 ? -4.616 20.147 25.240 1.00 98.12 418 ASN A O 1
ATOM 3331 N N . ARG A 1 419 ? -6.289 18.665 25.084 1.00 97.56 419 ARG A N 1
ATOM 3332 C CA . ARG A 1 419 ? -5.868 18.084 23.791 1.00 97.56 419 ARG A CA 1
ATOM 3333 C C . ARG A 1 419 ? -6.960 18.067 22.728 1.00 97.56 419 ARG A C 1
ATOM 3335 O O . ARG A 1 419 ? -6.735 17.511 21.654 1.00 97.56 419 ARG A O 1
ATOM 3342 N N . THR A 1 420 ? -8.118 18.668 22.988 1.00 97.69 420 THR A N 1
ATOM 3343 C CA . THR A 1 420 ? -9.211 18.747 22.011 1.00 97.69 420 THR A CA 1
ATOM 3344 C C . THR A 1 420 ? -9.716 20.177 21.840 1.00 97.69 420 THR A C 1
ATOM 3346 O O . THR A 1 420 ? -9.424 21.054 22.649 1.00 97.69 420 THR A O 1
ATOM 3349 N N . THR A 1 421 ? -10.478 20.412 20.771 1.00 97.44 421 THR A N 1
ATOM 3350 C CA . THR A 1 421 ? -11.120 21.700 20.484 1.00 97.44 421 THR A CA 1
ATOM 3351 C C . THR A 1 421 ? -12.571 21.454 20.085 1.00 97.44 421 THR A C 1
ATOM 3353 O O . THR A 1 421 ? -12.844 20.570 19.275 1.00 97.44 421 THR A O 1
ATOM 3356 N N . GLY A 1 422 ? -13.500 22.255 20.620 1.00 97.12 422 GLY A N 1
ATOM 3357 C CA . GLY A 1 422 ? -14.928 22.183 20.280 1.00 97.12 422 GLY A CA 1
ATOM 3358 C C . GLY A 1 422 ? -15.677 20.993 20.891 1.00 97.12 422 GLY A C 1
ATOM 3359 O O . GLY A 1 422 ? -16.732 20.616 20.380 1.00 97.12 422 GLY A O 1
ATOM 3360 N N . PHE A 1 423 ? -15.134 20.387 21.953 1.00 97.94 423 PHE A N 1
ATOM 3361 C CA . PHE A 1 423 ? -15.777 19.275 22.657 1.00 97.94 423 PHE A CA 1
ATOM 3362 C C . PHE A 1 423 ? -17.111 19.678 23.291 1.00 97.94 423 PHE A C 1
ATOM 3364 O O . PHE A 1 423 ? -18.059 18.909 23.225 1.00 97.94 423 PHE A O 1
ATOM 3371 N N . ASP A 1 424 ? -17.209 20.892 23.833 1.00 97.25 424 ASP A N 1
ATOM 3372 C CA . ASP A 1 424 ? -18.430 21.480 24.396 1.00 97.25 424 ASP A CA 1
ATOM 3373 C C . ASP A 1 424 ? -19.586 21.497 23.383 1.00 97.25 424 ASP A C 1
ATOM 3375 O O . ASP A 1 424 ? -20.689 21.037 23.675 1.00 97.25 424 ASP A O 1
ATOM 3379 N N . LYS A 1 425 ? -19.314 21.942 22.150 1.00 97.31 425 LYS A N 1
ATOM 3380 C CA . LYS A 1 425 ? -20.306 21.948 21.064 1.00 97.31 425 LYS A CA 1
ATOM 3381 C C . LYS A 1 425 ? -20.707 20.536 20.660 1.00 97.31 425 LYS A C 1
ATOM 3383 O O . LYS A 1 425 ? -21.884 20.252 20.462 1.00 97.31 425 LYS A O 1
ATOM 3388 N N . TRP A 1 426 ? -19.732 19.635 20.550 1.00 97.88 426 TRP A N 1
ATOM 3389 C CA . TRP A 1 426 ? -20.016 18.244 20.213 1.00 97.88 426 TRP A CA 1
ATOM 3390 C C . TRP A 1 426 ? -20.805 17.534 21.321 1.00 97.88 426 TRP A C 1
ATOM 3392 O O . TRP A 1 426 ? -21.717 16.768 21.021 1.00 97.88 426 TRP A O 1
ATOM 3402 N N . GLN A 1 427 ? -20.522 17.834 22.590 1.00 98.19 427 GLN A N 1
ATOM 3403 C CA . GLN A 1 427 ? -21.288 17.355 23.734 1.00 98.19 427 GLN A CA 1
ATOM 3404 C C . GLN A 1 427 ? -22.736 17.852 23.670 1.00 98.19 427 GLN A C 1
ATOM 3406 O O . GLN A 1 427 ? -23.637 17.026 23.769 1.00 98.19 427 GLN A O 1
ATOM 3411 N N . ALA A 1 428 ? -22.979 19.143 23.416 1.00 98.38 428 ALA A N 1
ATOM 3412 C CA . ALA A 1 428 ? -24.335 19.679 23.252 1.00 98.38 428 ALA A CA 1
ATOM 3413 C C . ALA A 1 428 ? -25.129 18.925 22.161 1.00 98.38 428 ALA A C 1
ATOM 3415 O O . ALA A 1 428 ? -26.283 18.547 22.370 1.00 98.38 428 ALA A O 1
ATOM 3416 N N . TYR A 1 429 ? -24.497 18.598 21.029 1.00 98.50 429 TYR A N 1
ATOM 3417 C CA . TYR A 1 429 ? -25.097 17.759 19.984 1.00 98.50 429 TYR A CA 1
ATOM 3418 C C . TYR A 1 429 ? -25.382 16.314 20.438 1.00 98.50 429 TYR A C 1
ATOM 3420 O O . TYR A 1 429 ? -26.466 15.774 20.195 1.00 98.50 429 TYR A O 1
ATOM 3428 N N . VAL A 1 430 ? -24.417 15.657 21.092 1.00 98.62 430 VAL A N 1
ATOM 3429 C CA . VAL A 1 430 ? -24.554 14.265 21.570 1.00 98.62 430 VAL A CA 1
ATOM 3430 C C . VAL A 1 430 ? -25.622 14.153 22.665 1.00 98.62 430 VAL A C 1
ATOM 3432 O O . VAL A 1 430 ? -26.342 13.152 22.744 1.00 98.62 430 VAL A O 1
ATOM 3435 N N . MET A 1 431 ? -25.759 15.191 23.486 1.00 98.56 431 MET A N 1
ATOM 3436 C CA . MET A 1 431 ? -26.753 15.290 24.552 1.00 98.56 431 MET A CA 1
ATOM 3437 C C . MET A 1 431 ? -28.135 15.739 24.053 1.00 98.56 431 MET A C 1
ATOM 3439 O O . MET A 1 431 ? -29.106 15.619 24.794 1.00 98.56 431 MET A O 1
ATOM 3443 N N . GLY A 1 432 ? -28.252 16.163 22.789 1.00 98.19 432 GLY A N 1
ATOM 3444 C CA . GL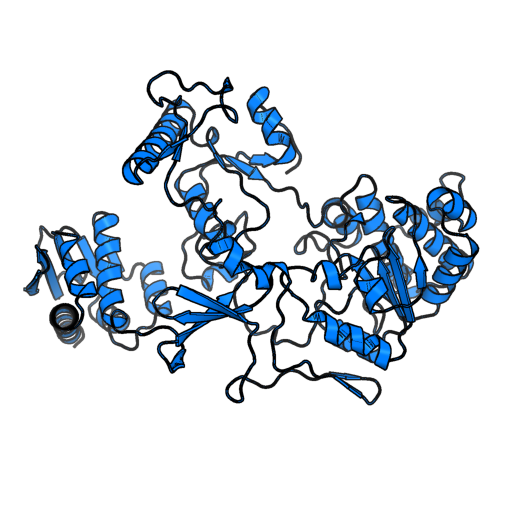Y A 1 432 ? -29.514 16.582 22.171 1.00 98.19 432 GLY A CA 1
ATOM 3445 C C . GLY A 1 432 ? -29.918 18.025 22.476 1.00 98.19 432 GLY A C 1
ATOM 3446 O O . GLY A 1 432 ? -31.058 18.401 22.225 1.00 98.19 432 GLY A O 1
ATOM 3447 N N . GLU A 1 433 ? -29.011 18.839 23.011 1.00 98.12 433 GLU A N 1
ATOM 3448 C CA . GLU A 1 433 ? -29.248 20.258 23.302 1.00 98.12 433 GLU A CA 1
ATOM 3449 C C . GLU A 1 433 ? -29.308 21.101 22.018 1.00 98.12 433 GLU A C 1
ATOM 3451 O O . GLU A 1 433 ? -30.029 22.094 21.967 1.00 98.12 433 GLU A O 1
ATOM 3456 N N . GLU A 1 434 ? -28.577 20.696 20.972 1.00 95.00 434 GLU A N 1
ATOM 3457 C CA . GLU A 1 434 ? -28.547 21.394 19.678 1.00 95.00 434 GLU A CA 1
ATOM 3458 C C . GLU A 1 434 ? -29.732 21.025 18.769 1.00 95.00 434 GLU A C 1
ATOM 3460 O O . GLU A 1 434 ? -30.316 21.899 18.130 1.00 95.00 434 GLU A O 1
ATOM 3465 N N . ASP A 1 435 ? -30.090 19.739 18.697 1.00 96.38 435 ASP A N 1
ATOM 3466 C CA . ASP A 1 435 ? -31.047 19.205 17.715 1.00 96.38 435 ASP A CA 1
ATOM 3467 C C . ASP A 1 435 ? -32.311 18.579 18.329 1.00 96.38 435 ASP A C 1
ATOM 3469 O O . ASP A 1 435 ? -33.178 18.095 17.600 1.00 96.38 435 ASP A O 1
ATOM 3473 N N . GLY A 1 436 ? -32.438 18.589 19.659 1.00 98.00 436 GLY A N 1
ATOM 3474 C CA . GLY A 1 436 ? -33.577 18.026 20.387 1.00 98.00 436 GLY A CA 1
ATOM 3475 C C . GLY A 1 436 ? -33.584 16.497 20.484 1.00 98.00 436 GLY A C 1
ATOM 3476 O O . GLY A 1 436 ? -34.550 15.940 21.007 1.00 98.00 436 GLY A O 1
ATOM 3477 N N . VAL A 1 437 ? -32.543 15.806 20.000 1.00 98.38 437 VAL A N 1
ATOM 3478 C CA . VAL A 1 437 ? -32.480 14.337 19.970 1.00 98.38 437 VAL A CA 1
ATOM 3479 C C . VAL A 1 437 ? -31.257 13.848 20.746 1.00 98.38 437 VAL A C 1
ATOM 3481 O O . VAL A 1 437 ? -30.160 13.765 20.189 1.00 98.38 437 VAL A O 1
ATOM 3484 N N . PRO A 1 438 ? -31.402 13.482 22.030 1.00 98.44 438 PRO A N 1
ATOM 3485 C CA . PRO A 1 438 ? -30.313 12.873 22.781 1.00 98.44 438 PRO A CA 1
ATOM 3486 C C . PRO A 1 438 ? -29.880 11.560 22.125 1.00 98.44 438 PRO A C 1
ATOM 3488 O O . PRO A 1 438 ? -30.707 10.686 21.861 1.00 98.44 438 PRO A O 1
ATOM 3491 N N . LYS A 1 439 ? -28.578 11.394 21.870 1.00 98.75 439 LYS A N 1
ATOM 3492 C CA . LYS A 1 439 ? -28.029 10.221 21.171 1.00 98.75 439 LYS A CA 1
ATOM 3493 C C . LYS A 1 439 ? -27.902 9.020 22.114 1.00 98.75 439 LYS A C 1
ATOM 3495 O O . LYS A 1 439 ? -26.812 8.515 22.340 1.00 98.75 439 LYS A O 1
ATOM 3500 N N . THR A 1 440 ? -28.996 8.597 22.740 1.00 98.88 440 THR A N 1
ATOM 3501 C CA . THR A 1 440 ? -28.993 7.533 23.758 1.00 98.88 440 THR A CA 1
ATOM 3502 C C . THR A 1 440 ? -28.780 6.140 23.149 1.00 98.88 440 THR A C 1
ATOM 3504 O O . THR A 1 440 ? -28.976 5.943 21.948 1.00 98.88 440 THR A O 1
ATOM 3507 N N . PRO A 1 441 ? -28.431 5.124 23.962 1.00 98.88 441 PRO A N 1
ATOM 3508 C CA . PRO A 1 441 ? -28.462 3.731 23.520 1.00 98.88 441 PRO A CA 1
ATOM 3509 C C . PRO A 1 441 ? -29.819 3.276 22.969 1.00 98.88 441 PRO A C 1
ATOM 3511 O O . PRO A 1 441 ? -29.844 2.465 22.053 1.00 98.88 441 PRO A O 1
ATOM 3514 N N . GLU A 1 442 ? -30.930 3.797 23.493 1.00 98.69 442 GLU A N 1
ATOM 3515 C CA . GLU A 1 442 ? -32.283 3.506 23.008 1.00 98.69 442 GLU A CA 1
ATOM 3516 C C . GLU A 1 442 ? -32.529 4.110 21.618 1.00 98.69 442 GLU A C 1
ATOM 3518 O O . GLU A 1 442 ? -33.046 3.428 20.742 1.00 98.69 442 GLU A O 1
ATOM 3523 N N . TRP A 1 443 ? -32.076 5.344 21.374 1.00 98.75 443 TRP A N 1
ATOM 3524 C CA . TRP A 1 443 ? -32.081 5.934 20.031 1.00 98.75 443 TRP A CA 1
ATOM 3525 C C . TRP A 1 443 ? -31.220 5.114 19.055 1.00 98.75 443 TRP A C 1
ATOM 3527 O O . TRP A 1 443 ? -31.644 4.786 17.947 1.00 98.75 443 TRP A O 1
ATOM 3537 N N . ALA A 1 444 ? -30.020 4.709 19.479 1.00 98.69 444 ALA A N 1
ATOM 3538 C CA . ALA A 1 444 ? -29.136 3.906 18.640 1.00 98.69 444 ALA A CA 1
ATOM 3539 C C . ALA A 1 444 ? -29.648 2.475 18.404 1.00 98.69 444 ALA A C 1
ATOM 3541 O O . ALA A 1 444 ? -29.227 1.847 17.432 1.00 98.69 444 ALA A O 1
ATOM 3542 N N . GLU A 1 445 ? -30.541 1.938 19.238 1.00 98.69 445 GLU A N 1
ATOM 3543 C CA . GLU A 1 445 ? -31.175 0.637 18.994 1.00 98.69 445 GLU A CA 1
ATOM 3544 C C . GLU A 1 445 ? -32.012 0.661 17.708 1.00 98.69 445 GLU A C 1
ATOM 3546 O O . GLU A 1 445 ? -31.904 -0.251 16.884 1.00 98.69 445 GLU A O 1
ATOM 3551 N N . GLU A 1 446 ? -32.758 1.740 17.466 1.00 98.31 446 GLU A N 1
ATOM 3552 C CA . GLU A 1 446 ? -33.555 1.906 16.246 1.00 98.31 446 GLU A CA 1
ATOM 3553 C C . GLU A 1 446 ? -32.659 2.031 14.999 1.00 98.31 446 GLU A C 1
ATOM 3555 O O . GLU A 1 446 ? -32.841 1.313 14.001 1.00 98.31 446 GLU A O 1
ATOM 3560 N N . GLU A 1 447 ? -31.626 2.873 15.095 1.00 98.38 447 GLU A N 1
ATOM 3561 C CA . GLU A 1 447 ? -30.665 3.137 14.018 1.00 98.38 447 GLU A CA 1
ATOM 3562 C C . GLU A 1 447 ? -29.839 1.899 13.659 1.00 98.38 447 GLU A C 1
ATOM 3564 O O . GLU A 1 447 ? -29.660 1.558 12.488 1.00 98.38 447 GLU A O 1
ATOM 3569 N N . THR A 1 448 ? -29.329 1.195 14.672 1.00 98.50 448 THR A N 1
ATOM 3570 C CA . THR A 1 448 ? -28.327 0.138 14.485 1.00 98.50 448 THR A CA 1
ATOM 3571 C C . THR A 1 448 ? -28.894 -1.269 14.514 1.00 98.50 448 THR A C 1
ATOM 3573 O O . THR A 1 448 ? -28.253 -2.181 14.000 1.00 98.50 448 THR A O 1
ATOM 3576 N N . GLY A 1 449 ? -30.074 -1.473 15.100 1.00 98.38 449 GLY A N 1
ATOM 3577 C CA . GLY A 1 449 ? -30.630 -2.798 15.375 1.00 98.38 449 GLY A CA 1
ATOM 3578 C C . GLY A 1 449 ? -29.946 -3.560 16.520 1.00 98.38 449 GLY A C 1
ATOM 3579 O O . GLY A 1 449 ? -30.330 -4.698 16.784 1.00 98.38 449 GLY A O 1
ATOM 3580 N N . LEU A 1 450 ? -28.945 -2.978 17.192 1.00 98.62 450 LEU A N 1
ATOM 3581 C CA . LEU A 1 450 ? -28.342 -3.548 18.402 1.00 98.62 450 LEU A CA 1
ATOM 3582 C C . LEU A 1 450 ? -29.190 -3.211 19.623 1.00 98.62 450 LEU A C 1
ATOM 3584 O O . LEU A 1 450 ? -29.682 -2.098 19.732 1.00 98.62 450 LEU A O 1
ATOM 3588 N N . GLN A 1 451 ? -29.288 -4.119 20.593 1.00 98.69 451 GLN A N 1
ATOM 3589 C CA . GLN A 1 451 ? -30.054 -3.826 21.805 1.00 98.69 451 GLN A CA 1
ATOM 3590 C C . GLN A 1 451 ? -29.363 -2.723 22.623 1.00 98.69 451 GLN A C 1
ATOM 3592 O O . GLN A 1 451 ? -28.160 -2.804 22.890 1.00 98.69 451 GLN A O 1
ATOM 3597 N N . ALA A 1 452 ? -30.122 -1.751 23.124 1.00 98.81 452 ALA A N 1
ATOM 3598 C CA . ALA A 1 452 ? -29.640 -0.623 23.919 1.00 98.81 452 ALA A CA 1
ATOM 3599 C C . ALA A 1 452 ? -28.809 -1.087 25.126 1.00 98.81 452 ALA A C 1
ATOM 3601 O O . ALA A 1 452 ? -27.783 -0.497 25.472 1.00 98.81 452 ALA A O 1
ATOM 3602 N N . LYS A 1 453 ? -29.198 -2.216 25.736 1.00 98.62 453 LYS A N 1
ATOM 3603 C CA . LYS A 1 453 ? -28.456 -2.839 26.843 1.00 98.62 453 LYS A CA 1
ATOM 3604 C C . LYS A 1 453 ? -27.049 -3.299 26.439 1.00 98.62 453 LYS A C 1
ATOM 3606 O O . LYS A 1 453 ? -26.136 -3.224 27.255 1.00 98.62 453 LYS A O 1
ATOM 3611 N N . GLU A 1 454 ? -26.861 -3.765 25.204 1.00 98.56 454 GLU A N 1
ATOM 3612 C CA . GLU A 1 454 ? -25.558 -4.196 24.684 1.00 98.56 454 GLU A CA 1
ATOM 3613 C C . GLU A 1 454 ? -24.669 -2.993 24.378 1.00 98.56 454 GLU A C 1
ATOM 3615 O O . GLU A 1 454 ? -23.494 -3.002 24.741 1.00 98.56 454 GLU A O 1
ATOM 3620 N N . ILE A 1 455 ? -25.246 -1.938 23.793 1.00 98.88 455 ILE A N 1
ATOM 3621 C CA . ILE A 1 455 ? -24.562 -0.661 23.548 1.00 98.88 455 ILE A CA 1
ATOM 3622 C C . ILE A 1 455 ? -24.072 -0.069 24.874 1.00 98.88 455 ILE A C 1
ATOM 3624 O O . ILE A 1 455 ? -22.892 0.250 25.022 1.00 98.88 455 ILE A O 1
ATOM 3628 N N . ARG A 1 456 ? -24.954 0.006 25.877 1.00 98.75 456 ARG A N 1
ATOM 3629 C CA . ARG A 1 456 ? -24.629 0.520 27.213 1.00 98.75 456 ARG A CA 1
ATOM 3630 C C . ARG A 1 456 ? -23.574 -0.328 27.921 1.00 98.75 456 ARG A C 1
ATOM 3632 O O . ARG A 1 456 ? -22.662 0.221 28.535 1.00 98.75 456 ARG A O 1
ATOM 3639 N N . ALA A 1 457 ? -23.670 -1.655 27.825 1.00 98.75 457 ALA A N 1
ATOM 3640 C CA . ALA A 1 457 ? -22.679 -2.562 28.398 1.00 98.75 457 ALA A CA 1
ATOM 3641 C C . ALA A 1 457 ? -21.299 -2.393 27.744 1.00 98.75 457 ALA A C 1
ATOM 3643 O O . ALA A 1 457 ? -20.297 -2.339 28.456 1.00 98.75 457 ALA A O 1
ATOM 3644 N N . LEU A 1 458 ? -21.244 -2.262 26.412 1.00 98.81 458 LEU A N 1
ATOM 3645 C CA . LEU A 1 458 ? -20.005 -1.968 25.694 1.00 98.81 458 LEU A CA 1
ATOM 3646 C C . LEU A 1 458 ? -19.421 -0.625 26.138 1.00 98.81 458 LEU A C 1
ATOM 3648 O O . LEU A 1 458 ? -18.245 -0.574 26.485 1.00 98.81 458 LEU A O 1
ATOM 3652 N N . ALA A 1 459 ? -20.233 0.434 26.162 1.00 98.88 459 ALA A N 1
ATOM 3653 C CA . ALA A 1 459 ? -19.783 1.766 26.546 1.00 98.88 459 ALA A CA 1
ATOM 3654 C C . ALA A 1 459 ? -19.190 1.768 27.961 1.00 98.88 459 ALA A C 1
ATOM 3656 O O . ALA A 1 459 ? -18.050 2.188 28.149 1.00 98.88 459 ALA A O 1
ATOM 3657 N N . ARG A 1 460 ? -19.902 1.204 28.944 1.00 98.88 460 ARG A N 1
ATOM 3658 C CA . ARG A 1 460 ? -19.411 1.100 30.327 1.00 98.88 460 ARG A CA 1
ATOM 3659 C C . ARG A 1 460 ? -18.133 0.281 30.437 1.00 98.88 460 ARG A C 1
ATOM 3661 O O . ARG A 1 460 ? -17.218 0.679 31.149 1.00 98.88 460 ARG A O 1
ATOM 3668 N N . LYS A 1 461 ? -18.054 -0.856 29.740 1.00 98.69 461 LYS A N 1
ATOM 3669 C CA . LYS A 1 461 ? -16.866 -1.715 29.775 1.00 98.69 461 LYS A CA 1
ATOM 3670 C C . LYS A 1 461 ? -15.655 -1.024 29.152 1.00 98.69 461 LYS A C 1
ATOM 3672 O O . LYS A 1 461 ? -14.577 -1.087 29.729 1.00 98.69 461 LYS A O 1
ATOM 3677 N N . TRP A 1 462 ? -15.840 -0.358 28.013 1.00 98.69 462 TRP A N 1
ATOM 3678 C CA . TRP A 1 462 ? -14.778 0.382 27.337 1.00 98.69 462 TRP A CA 1
ATOM 3679 C C . TRP A 1 462 ? -14.297 1.552 28.199 1.00 98.69 462 TRP A C 1
ATOM 3681 O O . TRP A 1 462 ? -13.106 1.638 28.467 1.00 98.69 462 TRP A O 1
ATOM 3691 N N . GLY A 1 463 ? -15.200 2.387 28.718 1.00 98.50 463 GLY A N 1
ATOM 3692 C CA . GLY A 1 463 ? -14.824 3.563 29.515 1.00 98.50 463 GLY A CA 1
ATOM 3693 C C . GLY A 1 463 ? -14.126 3.252 30.849 1.00 98.50 463 GLY A C 1
ATOM 3694 O O . GLY A 1 463 ? -13.554 4.146 31.458 1.00 98.50 463 GLY A O 1
ATOM 3695 N N . ASN A 1 464 ? -14.142 1.992 31.301 1.00 98.25 464 ASN A N 1
ATOM 3696 C CA . ASN A 1 464 ? -13.459 1.531 32.517 1.00 98.25 464 ASN A CA 1
ATOM 3697 C C . ASN A 1 464 ? -12.201 0.686 32.237 1.00 98.25 464 ASN A C 1
ATOM 3699 O O . ASN A 1 464 ? -11.673 0.067 33.161 1.00 98.25 464 ASN A O 1
ATOM 3703 N N . LYS A 1 465 ? -11.738 0.599 30.984 1.00 98.25 465 LYS A N 1
ATOM 3704 C CA . LYS A 1 465 ? -10.592 -0.235 30.592 1.00 98.25 465 LYS A CA 1
ATOM 3705 C C . LYS A 1 465 ? -9.611 0.508 29.696 1.00 98.25 465 LYS A C 1
ATOM 3707 O O . LYS A 1 465 ? -9.981 1.384 28.921 1.00 98.25 465 LYS A O 1
ATOM 3712 N N . LYS A 1 466 ? -8.351 0.081 29.724 1.00 98.50 466 LYS A N 1
ATOM 3713 C CA . LYS A 1 466 ? -7.353 0.433 28.711 1.00 98.50 466 LYS A CA 1
ATOM 3714 C C . LYS A 1 466 ? -7.675 -0.292 27.404 1.00 98.50 466 LYS A C 1
ATOM 3716 O O . LYS A 1 466 ? -7.456 -1.502 27.288 1.00 98.50 466 LYS A O 1
ATOM 3721 N N . VAL A 1 467 ? -8.251 0.424 26.441 1.00 98.75 467 VAL A N 1
ATOM 3722 C CA . VAL A 1 467 ? -8.749 -0.174 25.197 1.00 98.75 467 VAL A CA 1
ATOM 3723 C C . VAL A 1 467 ? -7.887 0.182 23.999 1.00 98.75 467 VAL A C 1
ATOM 3725 O O . VAL A 1 467 ? -7.643 1.352 23.706 1.00 98.75 467 VAL A O 1
ATOM 3728 N N . TYR A 1 468 ? -7.535 -0.852 23.239 1.00 98.50 468 TYR A N 1
ATOM 3729 C CA . TYR A 1 468 ? -7.062 -0.705 21.873 1.00 98.50 468 TYR A CA 1
ATOM 3730 C C . TYR A 1 468 ? -8.228 -0.762 20.885 1.00 98.50 468 TYR A C 1
ATOM 3732 O O . TYR A 1 468 ? -8.941 -1.765 20.793 1.00 98.50 468 TYR A O 1
ATOM 3740 N N . LEU A 1 469 ? -8.414 0.304 20.110 1.00 98.75 469 LEU A N 1
ATOM 3741 C CA . LEU A 1 469 ? -9.384 0.324 19.022 1.00 98.75 469 LEU A CA 1
ATOM 3742 C C . LEU A 1 469 ? -8.734 -0.198 17.740 1.00 98.75 469 LEU A C 1
ATOM 3744 O O . LEU A 1 469 ? -7.931 0.476 17.103 1.00 98.75 469 LEU A O 1
ATOM 3748 N N . ALA A 1 470 ? -9.124 -1.393 17.325 1.00 98.38 470 ALA A N 1
ATOM 3749 C CA . ALA A 1 470 ? -8.753 -1.982 16.050 1.00 98.38 470 ALA A CA 1
ATOM 3750 C C . ALA A 1 470 ? -9.717 -1.489 14.955 1.00 98.38 470 ALA A C 1
ATOM 3752 O O . ALA A 1 470 ? -10.614 -2.219 14.534 1.00 98.38 470 ALA A O 1
ATOM 3753 N N . ALA A 1 471 ? -9.556 -0.243 14.496 1.00 97.75 471 ALA A N 1
ATOM 3754 C CA . ALA A 1 471 ? -10.388 0.322 13.431 1.00 97.75 471 ALA A CA 1
ATOM 3755 C C . ALA A 1 471 ? -9.877 -0.091 12.044 1.00 97.75 471 ALA A C 1
ATOM 3757 O O . ALA A 1 471 ? -8.758 0.248 11.652 1.00 97.75 471 ALA A O 1
ATOM 3758 N N . GLY A 1 472 ? -10.711 -0.796 11.280 1.00 97.00 472 GLY A N 1
ATOM 3759 C CA . GLY A 1 472 ? -10.385 -1.202 9.915 1.00 97.00 472 GLY A CA 1
ATOM 3760 C C . GLY A 1 472 ? -9.291 -2.273 9.808 1.00 97.00 472 GLY A C 1
ATOM 3761 O O . GLY A 1 472 ? -8.740 -2.752 10.801 1.00 97.00 472 GLY A O 1
ATOM 3762 N N . GLY A 1 473 ? -8.981 -2.696 8.579 1.00 92.19 473 GLY A N 1
ATOM 3763 C CA . GLY A 1 473 ? -8.062 -3.816 8.312 1.00 92.19 473 GLY A CA 1
ATOM 3764 C C . GLY A 1 473 ? -6.625 -3.596 8.803 1.00 92.19 473 GLY A C 1
ATOM 3765 O O . GLY A 1 473 ? -5.938 -4.564 9.121 1.00 92.19 473 GLY A O 1
ATOM 3766 N N . TRP A 1 474 ? -6.175 -2.342 8.912 1.00 93.50 474 TRP A N 1
ATOM 3767 C CA . TRP A 1 474 ? -4.847 -1.999 9.445 1.00 93.50 474 TRP A CA 1
ATOM 3768 C C . TRP A 1 474 ? -4.854 -1.741 10.959 1.00 93.50 474 TRP A C 1
ATOM 3770 O O . TRP A 1 474 ? -3.793 -1.653 11.571 1.00 93.50 474 TRP A O 1
ATOM 3780 N N . GLY A 1 475 ? -6.038 -1.635 11.569 1.00 95.44 475 GLY A N 1
ATOM 3781 C CA . GLY A 1 475 ? -6.220 -1.363 12.994 1.00 95.44 475 GLY A CA 1
ATOM 3782 C C . GLY A 1 475 ? -6.196 0.120 13.364 1.00 95.44 475 GLY A C 1
ATOM 3783 O O . GLY A 1 475 ? -6.624 0.466 14.454 1.00 95.44 475 GLY A O 1
ATOM 3784 N N . ASN A 1 476 ? -5.754 0.988 12.461 1.00 95.25 476 ASN A N 1
ATOM 3785 C CA . ASN A 1 476 ? -5.671 2.443 12.612 1.00 95.25 476 ASN A CA 1
ATOM 3786 C C . ASN A 1 476 ? -6.303 3.190 11.417 1.00 95.25 476 ASN A C 1
ATOM 3788 O O . ASN A 1 476 ? -5.978 4.347 11.152 1.00 95.25 476 ASN A O 1
ATOM 3792 N N . GLY A 1 477 ? -7.114 2.493 10.618 1.00 94.88 477 GLY A N 1
ATOM 3793 C CA . GLY A 1 477 ? -7.738 3.003 9.403 1.00 94.88 477 GLY A CA 1
ATOM 3794 C C . GLY A 1 477 ? -8.055 1.908 8.385 1.00 94.88 477 GLY A C 1
ATOM 3795 O O . GLY A 1 477 ? -8.017 0.717 8.703 1.00 94.88 477 GLY A O 1
ATOM 3796 N N . HIS A 1 478 ? -8.375 2.298 7.147 1.00 94.44 478 HIS A N 1
ATOM 3797 C CA . HIS A 1 478 ? -9.117 1.457 6.194 1.00 94.44 478 HIS A CA 1
ATOM 3798 C C . HIS A 1 478 ? -10.504 1.071 6.750 1.00 94.44 478 HIS A C 1
ATOM 3800 O O . HIS A 1 478 ? -11.180 1.892 7.358 1.00 94.44 478 HIS A O 1
ATOM 3806 N N . GLY A 1 479 ? -10.928 -0.184 6.564 1.00 94.75 479 GLY A N 1
ATOM 3807 C CA . GLY A 1 479 ? -12.233 -0.695 6.974 1.00 94.75 479 GLY A CA 1
ATOM 3808 C C . GLY A 1 479 ? -13.301 -0.419 5.922 1.00 94.75 479 GLY A C 1
ATOM 3809 O O . GLY A 1 479 ? -13.410 0.686 5.402 1.00 94.75 479 GLY A O 1
ATOM 3810 N N . GLY A 1 480 ? -14.131 -1.419 5.617 1.00 95.94 480 GLY A N 1
ATOM 3811 C CA . GLY A 1 480 ? -15.246 -1.236 4.674 1.00 95.94 480 GLY A CA 1
ATOM 3812 C C . GLY A 1 480 ? -16.207 -0.119 5.106 1.00 95.94 480 GLY A C 1
ATOM 3813 O O . GLY A 1 480 ? -16.834 0.536 4.276 1.00 95.94 480 GLY A O 1
ATOM 3814 N N . ALA A 1 481 ? -16.253 0.167 6.410 1.00 97.31 481 ALA A N 1
ATOM 3815 C CA . ALA A 1 481 ? -17.055 1.235 6.976 1.00 97.31 481 ALA A CA 1
ATOM 3816 C C . ALA A 1 481 ? -16.592 2.657 6.591 1.00 97.31 481 ALA A C 1
ATOM 3818 O O . ALA A 1 481 ? -17.425 3.551 6.677 1.00 97.31 481 ALA A O 1
ATOM 3819 N N . CYS A 1 482 ? -15.356 2.902 6.116 1.00 97.62 482 CYS A N 1
ATOM 3820 C CA . CYS A 1 482 ? -14.961 4.253 5.668 1.00 97.62 482 CYS A CA 1
ATOM 3821 C C . CYS A 1 482 ? -15.413 4.599 4.249 1.00 97.62 482 CYS A C 1
ATOM 3823 O O . CYS A 1 482 ? -15.381 5.770 3.891 1.00 97.62 482 CYS A O 1
ATOM 3825 N N . ARG A 1 483 ? -15.796 3.614 3.429 1.00 95.81 483 ARG A N 1
ATOM 3826 C CA . ARG A 1 483 ? -16.027 3.774 1.980 1.00 95.81 483 ARG A CA 1
ATOM 3827 C C . ARG A 1 483 ? -17.499 3.604 1.603 1.00 95.81 483 ARG A C 1
ATOM 3829 O O . ARG A 1 483 ? -17.873 2.769 0.788 1.00 95.81 483 ARG A O 1
ATOM 3836 N N . ASN A 1 484 ? -18.345 4.373 2.274 1.00 94.62 484 ASN A N 1
ATOM 3837 C CA . ASN A 1 484 ? -19.788 4.444 2.047 1.00 94.62 484 ASN A CA 1
ATOM 3838 C C . ASN A 1 484 ? -20.298 5.846 2.419 1.00 94.62 484 ASN A C 1
ATOM 3840 O O . ASN A 1 484 ? -19.529 6.668 2.919 1.00 94.62 484 ASN A O 1
ATOM 3844 N N . ALA A 1 485 ? -21.597 6.097 2.234 1.00 94.88 485 ALA A N 1
ATOM 3845 C CA . ALA A 1 485 ? -22.227 7.399 2.472 1.00 94.88 485 ALA A CA 1
ATOM 3846 C C . ALA A 1 485 ? -22.006 7.967 3.890 1.00 94.88 485 ALA A C 1
ATOM 3848 O O . ALA A 1 485 ? -21.937 9.178 4.071 1.00 94.88 485 ALA A O 1
ATOM 3849 N N . THR A 1 486 ? -21.846 7.105 4.896 1.00 97.50 486 THR A N 1
ATOM 3850 C CA . THR A 1 486 ? -21.608 7.505 6.296 1.00 97.50 486 THR A CA 1
ATOM 3851 C C . THR A 1 486 ? -20.143 7.400 6.725 1.00 97.50 486 THR A C 1
ATOM 3853 O O . THR A 1 486 ? -19.809 7.648 7.884 1.00 97.50 486 THR A O 1
ATOM 3856 N N . GLY A 1 487 ? -19.247 7.029 5.806 1.00 97.81 487 GLY A N 1
ATOM 3857 C CA . GLY A 1 487 ? -17.878 6.644 6.136 1.00 97.81 487 GLY A CA 1
ATOM 3858 C C . GLY A 1 487 ? -17.041 7.764 6.746 1.00 97.81 487 GLY A C 1
ATOM 3859 O O . GLY A 1 487 ? -16.236 7.503 7.640 1.00 97.81 487 GLY A O 1
ATOM 3860 N N . ILE A 1 488 ? -17.295 9.011 6.335 1.00 98.06 488 ILE A N 1
ATOM 3861 C CA . ILE A 1 488 ? -16.727 10.213 6.961 1.00 98.06 488 ILE A CA 1
ATOM 3862 C C . ILE A 1 488 ? -17.090 10.259 8.448 1.00 98.06 488 ILE A C 1
ATOM 3864 O O . ILE A 1 488 ? -16.215 10.428 9.294 1.00 98.06 488 ILE A O 1
ATOM 3868 N N . GLN A 1 489 ? -18.369 10.074 8.783 1.00 98.25 489 GLN A N 1
ATOM 3869 C CA . GLN A 1 489 ? -18.829 10.138 10.170 1.00 98.25 489 GLN A CA 1
ATOM 3870 C C . GLN A 1 489 ? -18.317 8.960 10.994 1.00 98.25 489 GLN A C 1
ATOM 3872 O O . GLN A 1 489 ? -17.963 9.144 12.156 1.00 98.25 489 GLN A O 1
ATOM 3877 N N . TRP A 1 490 ? -18.202 7.770 10.397 1.00 98.44 490 TRP A N 1
ATOM 3878 C CA . TRP A 1 490 ? -17.611 6.618 11.076 1.00 98.44 490 TRP A CA 1
ATOM 3879 C C . TRP A 1 490 ? -16.170 6.913 11.495 1.00 98.44 490 TRP A C 1
ATOM 3881 O O . TRP A 1 490 ? -15.856 6.860 12.679 1.00 98.44 490 TRP A O 1
ATOM 3891 N N . ALA A 1 491 ? -15.313 7.307 10.554 1.00 98.44 491 ALA A N 1
ATOM 3892 C CA . ALA A 1 491 ? -13.915 7.597 10.855 1.00 98.44 491 ALA A CA 1
ATOM 3893 C C . ALA A 1 491 ? -13.765 8.746 11.874 1.00 98.44 491 ALA A C 1
ATOM 3895 O O . ALA A 1 491 ? -13.023 8.612 12.845 1.00 98.44 491 ALA A O 1
ATOM 3896 N N . ARG A 1 492 ? -14.518 9.846 11.707 1.00 97.75 492 ARG A N 1
ATOM 3897 C CA . ARG A 1 492 ? -14.498 10.997 12.630 1.00 97.75 492 ARG A CA 1
ATOM 3898 C C . ARG A 1 492 ? -14.891 10.617 14.054 1.00 97.75 492 ARG A C 1
ATOM 3900 O O . ARG A 1 492 ? -14.178 10.942 14.996 1.00 97.75 492 ARG A O 1
ATOM 3907 N N . THR A 1 493 ? -16.016 9.925 14.215 1.00 98.19 493 THR A N 1
ATOM 3908 C CA . THR A 1 493 ? -16.524 9.565 15.546 1.00 98.19 493 THR A CA 1
ATOM 3909 C C . THR A 1 493 ? -15.602 8.582 16.259 1.00 98.19 493 THR A C 1
ATOM 3911 O O . THR A 1 493 ? -15.422 8.715 17.464 1.00 98.19 493 THR A O 1
ATOM 3914 N N . LEU A 1 494 ? -14.929 7.671 15.545 1.00 98.56 494 LEU A N 1
ATOM 3915 C CA . LEU A 1 494 ? -13.894 6.821 16.145 1.00 98.56 494 LEU A CA 1
ATOM 3916 C C . LEU A 1 494 ? -12.700 7.626 16.679 1.00 98.56 494 LEU A C 1
ATOM 3918 O O . LEU A 1 494 ? -12.206 7.321 17.764 1.00 98.56 494 LEU A O 1
ATOM 3922 N N . VAL A 1 495 ? -12.264 8.668 15.960 1.00 98.06 495 VAL A N 1
ATOM 3923 C CA . VAL A 1 495 ? -11.238 9.598 16.462 1.00 98.06 495 VAL A CA 1
ATOM 3924 C C . VAL A 1 495 ? -11.730 10.313 17.720 1.00 98.06 495 VAL A C 1
ATOM 3926 O O . VAL A 1 495 ? -11.004 10.355 18.711 1.00 98.06 495 VAL A O 1
ATOM 3929 N N . CYS A 1 496 ? -12.972 10.809 17.726 1.00 98.44 496 CYS A N 1
ATOM 3930 C CA . CYS A 1 496 ? -13.568 11.449 18.902 1.00 98.44 496 CYS A CA 1
ATOM 3931 C C . CYS A 1 496 ? -13.628 10.500 20.109 1.00 98.44 496 CYS A C 1
ATOM 3933 O O . CYS A 1 496 ? -13.242 10.894 21.206 1.00 98.44 496 CYS A O 1
ATOM 3935 N N . LEU A 1 497 ? -14.039 9.241 19.917 1.00 98.75 497 LEU A N 1
ATOM 3936 C CA . LEU A 1 497 ? -14.064 8.244 20.991 1.00 98.75 497 LEU A CA 1
ATOM 3937 C C . LEU A 1 497 ? -12.667 7.984 21.565 1.00 98.75 497 LEU A C 1
ATOM 3939 O O . LEU A 1 497 ? -12.495 7.924 22.780 1.00 98.75 497 LEU A O 1
ATOM 3943 N N . MET A 1 498 ? -11.651 7.858 20.711 1.00 98.38 498 MET A N 1
ATOM 3944 C CA . MET A 1 498 ? -10.284 7.656 21.192 1.00 98.38 498 MET A CA 1
ATOM 3945 C C . MET A 1 498 ? -9.713 8.898 21.881 1.00 98.38 498 MET A C 1
ATOM 3947 O O . MET A 1 498 ? -8.993 8.757 22.867 1.00 98.38 498 MET A O 1
ATOM 3951 N N . ALA A 1 499 ? -10.062 10.104 21.426 1.00 98.31 499 ALA A N 1
ATOM 3952 C CA . ALA A 1 499 ? -9.712 11.339 22.122 1.00 98.31 499 ALA A CA 1
ATOM 3953 C C . ALA A 1 499 ? -10.354 11.395 23.518 1.00 98.31 499 ALA A C 1
ATOM 3955 O O . ALA A 1 499 ? -9.659 11.672 24.489 1.00 98.31 499 ALA A O 1
ATOM 3956 N N . MET A 1 500 ? -11.637 11.030 23.645 1.00 98.81 500 MET A N 1
ATOM 3957 C CA . MET A 1 500 ? -12.312 10.917 24.945 1.00 98.81 500 MET A CA 1
ATOM 3958 C C . MET A 1 500 ? -11.608 9.940 25.890 1.00 98.81 500 MET A C 1
ATOM 3960 O O . MET A 1 500 ? -11.586 10.165 27.090 1.00 98.81 500 MET A O 1
ATOM 3964 N N . GLN A 1 501 ? -11.020 8.859 25.379 1.00 98.75 501 GLN A N 1
ATOM 3965 C CA . GLN A 1 501 ? -10.328 7.868 26.211 1.00 98.75 501 GLN A CA 1
ATOM 3966 C C . GLN A 1 501 ? -8.857 8.211 26.490 1.00 98.75 501 GLN A C 1
ATOM 3968 O O . GLN A 1 501 ? -8.205 7.493 27.249 1.00 98.75 501 GLN A O 1
ATOM 3973 N N . GLY A 1 502 ? -8.328 9.299 25.926 1.00 97.94 502 GLY A N 1
ATOM 3974 C CA . GLY A 1 502 ? -6.940 9.722 26.108 1.00 97.94 502 GLY A CA 1
ATOM 3975 C C . GLY A 1 502 ? -5.951 8.989 25.201 1.00 97.94 502 GLY A C 1
ATOM 3976 O O . GLY A 1 502 ? -5.004 8.372 25.688 1.00 97.94 502 GLY A O 1
ATOM 3977 N N . LEU A 1 503 ? -6.185 9.032 23.885 1.00 96.81 503 LEU A N 1
ATOM 3978 C CA . LEU A 1 503 ? -5.332 8.427 22.855 1.00 96.81 503 LEU A CA 1
ATOM 3979 C C . LEU A 1 503 ? -3.833 8.707 23.081 1.00 96.81 503 LEU A C 1
ATOM 3981 O O . LEU A 1 503 ? -3.413 9.857 23.189 1.00 96.81 503 LEU A O 1
ATOM 3985 N N . GLY A 1 504 ? -3.022 7.646 23.068 1.00 95.00 504 GLY A N 1
ATOM 3986 C CA . GLY A 1 504 ? -1.558 7.711 23.121 1.00 95.00 504 GLY A CA 1
ATOM 3987 C C . GLY A 1 504 ? -0.953 7.378 24.486 1.00 95.00 504 GLY A C 1
ATOM 3988 O O . GLY A 1 504 ? 0.250 7.132 24.560 1.00 95.00 504 GLY A O 1
ATOM 3989 N N . LYS A 1 505 ? -1.753 7.318 25.560 1.00 96.38 505 LYS A N 1
ATOM 3990 C CA . LYS A 1 505 ? -1.277 6.819 26.862 1.00 96.38 505 LYS A CA 1
ATOM 3991 C C . LYS A 1 505 ? -1.122 5.286 26.851 1.00 96.38 505 LYS A C 1
ATOM 3993 O O . LYS A 1 505 ? -1.793 4.619 26.058 1.00 96.38 505 LYS A O 1
ATOM 3998 N N . PRO A 1 506 ? -0.293 4.706 27.742 1.00 98.25 506 PRO A N 1
ATOM 3999 C CA . PRO A 1 506 ? -0.039 3.266 27.758 1.00 98.25 506 PRO A CA 1
ATOM 4000 C C . PRO A 1 506 ? -1.329 2.437 27.850 1.00 98.25 506 PRO A C 1
ATOM 4002 O O . PRO A 1 506 ? -2.095 2.573 28.811 1.00 98.25 506 PRO A O 1
ATOM 4005 N N . GLY A 1 507 ? -1.572 1.580 26.854 1.00 97.94 507 GLY A N 1
ATOM 4006 C CA . GLY A 1 507 ? -2.763 0.730 26.770 1.00 97.94 507 GLY A CA 1
ATOM 4007 C C . GLY A 1 507 ? -3.984 1.343 26.072 1.00 97.94 507 GLY A C 1
ATOM 4008 O O . GLY A 1 507 ? -4.975 0.633 25.901 1.00 97.94 507 GLY A O 1
ATOM 4009 N N . VAL A 1 508 ? -3.939 2.617 25.655 1.00 98.44 508 VAL A N 1
ATOM 4010 C CA . VAL A 1 508 ? -5.034 3.289 24.930 1.00 98.44 508 VAL A CA 1
ATOM 4011 C C . VAL A 1 508 ? -4.532 3.829 23.597 1.00 98.44 508 VAL A C 1
ATOM 4013 O O . VAL A 1 508 ? -4.001 4.937 23.495 1.00 98.44 508 VAL A O 1
ATOM 4016 N N . ASN A 1 509 ? -4.706 3.034 22.545 1.00 98.00 509 ASN A N 1
ATOM 4017 C CA . ASN A 1 509 ? -4.269 3.400 21.203 1.00 98.00 509 ASN A CA 1
ATOM 4018 C C . ASN A 1 509 ? -5.140 2.758 20.117 1.00 98.00 509 ASN A C 1
ATOM 4020 O O . ASN A 1 509 ? -6.118 2.067 20.401 1.00 98.00 509 ASN A O 1
ATOM 4024 N N . MET A 1 510 ? -4.795 2.994 18.855 1.00 97.75 510 MET A N 1
ATOM 4025 C CA . MET A 1 510 ? -5.364 2.278 17.724 1.00 97.75 510 MET A CA 1
ATOM 4026 C C . MET A 1 510 ? -4.405 1.191 17.245 1.00 97.75 510 MET A C 1
ATOM 4028 O O . MET A 1 510 ? -3.198 1.404 17.147 1.00 97.75 510 MET A O 1
ATOM 4032 N N . GLY A 1 511 ? -4.934 0.013 16.931 1.00 96.94 511 GLY A N 1
ATOM 4033 C CA . GLY A 1 511 ? -4.124 -1.098 16.440 1.00 96.94 511 GLY A CA 1
ATOM 4034 C C . GLY A 1 511 ? -4.818 -2.448 16.553 1.00 96.94 511 GLY A C 1
ATOM 4035 O O . GLY A 1 511 ? -5.643 -2.673 17.430 1.00 96.94 511 GLY A O 1
ATOM 4036 N N . ASN A 1 512 ? -4.465 -3.365 15.652 1.00 96.56 512 ASN A N 1
ATOM 4037 C CA . ASN A 1 512 ? -5.035 -4.717 15.578 1.00 96.56 512 ASN A CA 1
ATOM 4038 C C . ASN A 1 512 ? -3.959 -5.818 15.514 1.00 96.56 512 ASN A C 1
ATOM 4040 O O . ASN A 1 512 ? -4.207 -6.920 15.010 1.00 96.56 512 ASN A O 1
ATOM 4044 N N . LEU A 1 513 ? -2.745 -5.491 15.975 1.00 96.69 513 LEU A N 1
ATOM 4045 C CA . LEU A 1 513 ? -1.556 -6.345 15.924 1.00 96.69 513 LEU A CA 1
ATOM 4046 C C . LEU A 1 513 ? -1.134 -6.777 14.511 1.00 96.69 513 LEU A C 1
ATOM 4048 O O . LEU A 1 513 ? -0.386 -7.741 14.377 1.00 96.69 513 LEU A O 1
ATOM 4052 N N . GLN A 1 514 ? -1.582 -6.098 13.452 1.00 94.31 514 GLN A N 1
ATOM 4053 C CA . GLN A 1 514 ? -1.046 -6.316 12.106 1.00 94.31 514 GLN A CA 1
ATOM 4054 C C . GLN A 1 514 ? 0.277 -5.564 11.904 1.00 94.31 514 GLN A C 1
ATOM 4056 O O . GLN A 1 514 ? 1.246 -6.138 11.404 1.00 94.31 514 GLN A O 1
ATOM 4061 N N . TRP A 1 515 ? 0.351 -4.324 12.384 1.00 92.62 515 TRP A N 1
ATOM 4062 C CA . TRP A 1 515 ? 1.509 -3.425 12.300 1.00 92.62 515 TRP A CA 1
ATOM 4063 C C . TRP A 1 515 ? 2.046 -3.084 13.691 1.00 92.62 515 TRP A C 1
ATOM 4065 O O . TRP A 1 515 ? 1.422 -3.447 14.682 1.00 92.62 515 TRP A O 1
ATOM 4075 N N . GLY A 1 516 ? 3.195 -2.403 13.759 1.00 94.12 516 GLY A N 1
ATOM 4076 C CA . GLY A 1 516 ? 3.741 -1.882 15.019 1.00 94.12 516 GLY A CA 1
ATOM 4077 C C . GLY A 1 516 ? 4.645 -2.829 15.801 1.00 94.12 516 GLY A C 1
ATOM 4078 O O . GLY A 1 516 ? 4.828 -2.641 17.002 1.00 94.12 516 GLY A O 1
ATOM 4079 N N . THR A 1 517 ? 5.193 -3.854 15.145 1.00 95.69 517 THR A N 1
ATOM 4080 C CA . THR A 1 517 ? 6.248 -4.709 15.712 1.00 95.69 517 THR A CA 1
ATOM 4081 C C . THR A 1 517 ? 7.545 -3.930 15.925 1.00 95.69 517 THR A C 1
ATOM 4083 O O . THR A 1 517 ? 7.793 -2.979 15.182 1.00 95.69 517 THR A O 1
ATOM 4086 N N . PRO A 1 518 ? 8.403 -4.356 16.867 1.00 94.94 518 PRO A N 1
ATOM 4087 C CA . PRO A 1 518 ? 9.687 -3.716 17.159 1.00 94.94 518 PRO A CA 1
ATOM 4088 C C . PRO A 1 518 ? 10.751 -4.077 16.103 1.00 94.94 518 PRO A C 1
ATOM 4090 O O . PRO A 1 518 ? 11.768 -4.698 16.401 1.00 94.94 518 PRO A O 1
ATOM 4093 N N . VAL A 1 519 ? 10.482 -3.735 14.841 1.00 93.19 519 VAL A N 1
ATOM 4094 C CA . VAL A 1 519 ? 11.454 -3.814 13.739 1.00 93.19 519 VAL A CA 1
ATOM 4095 C C . VAL A 1 519 ? 12.365 -2.585 13.758 1.00 93.19 519 VAL A C 1
ATOM 4097 O O . VAL A 1 519 ? 11.969 -1.535 14.263 1.00 93.19 519 VAL A O 1
ATOM 4100 N N . ASP A 1 520 ? 13.574 -2.696 13.204 1.00 92.75 520 ASP A N 1
ATOM 4101 C CA . ASP A 1 520 ? 14.507 -1.567 13.140 1.00 92.75 520 ASP A CA 1
ATOM 4102 C C . ASP A 1 520 ? 14.026 -0.506 12.140 1.00 92.75 520 ASP A C 1
ATOM 4104 O O . ASP A 1 520 ? 14.107 -0.686 10.926 1.00 92.75 520 ASP A O 1
ATOM 4108 N N . THR A 1 521 ? 13.533 0.617 12.658 1.00 90.50 521 THR A N 1
ATOM 4109 C CA . THR A 1 521 ? 13.075 1.756 11.854 1.00 90.50 521 THR A CA 1
ATOM 4110 C C . THR A 1 521 ? 14.210 2.673 11.392 1.00 90.50 521 THR A C 1
ATOM 4112 O O . THR A 1 521 ? 13.942 3.642 10.686 1.00 90.50 521 THR A O 1
ATOM 4115 N N . ASN A 1 522 ? 15.465 2.403 11.775 1.00 91.06 522 ASN A N 1
ATOM 4116 C CA . ASN A 1 522 ? 16.634 3.127 11.263 1.00 91.06 522 ASN A CA 1
ATOM 4117 C C . ASN A 1 522 ? 17.146 2.531 9.946 1.00 91.06 522 ASN A C 1
ATOM 4119 O O . ASN A 1 522 ? 17.808 3.225 9.170 1.00 91.06 522 ASN A O 1
ATOM 4123 N N . PHE A 1 523 ? 16.843 1.257 9.680 1.00 90.62 523 PHE A N 1
ATOM 4124 C CA . PHE A 1 523 ? 17.150 0.627 8.406 1.00 90.62 523 PHE A CA 1
ATOM 4125 C C . PHE A 1 523 ? 16.224 1.167 7.315 1.00 90.62 523 PHE A C 1
ATOM 4127 O O . PHE A 1 523 ? 15.000 1.059 7.392 1.00 90.62 523 PHE A O 1
ATOM 4134 N N . TYR A 1 524 ? 16.820 1.735 6.270 1.00 87.94 524 TYR A N 1
ATOM 4135 C CA . TYR A 1 524 ? 16.080 2.273 5.138 1.00 87.94 524 TYR A CA 1
ATOM 4136 C C . TYR A 1 524 ? 16.103 1.298 3.961 1.00 87.94 524 TYR A C 1
ATOM 4138 O O . TYR A 1 524 ? 17.161 0.995 3.407 1.00 87.94 524 TYR A O 1
ATOM 4146 N N . PHE A 1 525 ? 14.915 0.873 3.539 1.00 88.44 525 PHE A N 1
ATOM 4147 C CA . PHE A 1 525 ? 14.691 0.173 2.282 1.00 88.44 525 PHE A CA 1
ATOM 4148 C C . PHE A 1 525 ? 13.423 0.731 1.629 1.00 88.44 525 PHE A C 1
ATOM 4150 O O . PHE A 1 525 ? 12.377 0.730 2.283 1.00 88.44 525 PHE A O 1
ATOM 4157 N N . PRO A 1 526 ? 13.488 1.209 0.374 1.00 88.81 526 PRO A N 1
ATOM 4158 C CA . PRO A 1 526 ? 12.384 1.951 -0.216 1.00 88.81 526 PRO A CA 1
ATOM 4159 C C . PRO A 1 526 ? 11.156 1.062 -0.432 1.00 88.81 526 PRO A C 1
ATOM 4161 O O . PRO A 1 526 ? 11.255 -0.059 -0.946 1.00 88.81 526 PRO A O 1
ATOM 4164 N N . GLY A 1 527 ? 9.977 1.580 -0.095 1.00 92.06 527 GLY A N 1
ATOM 4165 C CA . GLY A 1 527 ? 8.698 0.982 -0.474 1.00 92.06 527 GLY A CA 1
ATOM 4166 C C . GLY A 1 527 ? 8.370 1.213 -1.955 1.00 92.06 527 GLY A C 1
ATOM 4167 O O . GLY A 1 527 ? 8.915 2.108 -2.597 1.00 92.06 527 GLY A O 1
ATOM 4168 N N . TYR A 1 528 ? 7.426 0.450 -2.522 1.00 93.81 528 TYR A N 1
ATOM 4169 C CA . TYR A 1 528 ? 6.974 0.688 -3.907 1.00 93.81 528 TYR A CA 1
ATOM 4170 C C . TYR A 1 528 ? 6.372 2.094 -4.088 1.00 93.81 528 TYR A C 1
ATOM 4172 O O . TYR A 1 528 ? 6.420 2.655 -5.182 1.00 93.81 528 TYR A O 1
ATOM 4180 N N . ALA A 1 529 ? 5.800 2.653 -3.012 1.00 93.75 529 ALA A N 1
ATOM 4181 C CA . ALA A 1 529 ? 5.143 3.954 -3.013 1.00 93.75 529 ALA A CA 1
ATOM 4182 C C . ALA A 1 529 ? 6.118 5.105 -3.272 1.00 93.75 529 ALA A C 1
ATOM 4184 O O . ALA A 1 529 ? 5.709 6.136 -3.788 1.00 93.75 529 ALA A O 1
ATOM 4185 N N . GLU A 1 530 ? 7.406 4.911 -2.985 1.00 92.31 530 GLU A N 1
ATOM 4186 C CA . GLU A 1 530 ? 8.471 5.886 -3.237 1.00 92.31 530 GLU A CA 1
ATOM 4187 C C . GLU A 1 530 ? 8.871 5.951 -4.717 1.00 92.31 530 GLU A C 1
ATOM 4189 O O . GLU A 1 530 ? 9.844 6.597 -5.077 1.00 92.31 530 GLU A O 1
ATOM 4194 N N . GLY A 1 531 ? 8.134 5.278 -5.602 1.00 90.38 531 GLY A N 1
ATOM 4195 C CA . GLY A 1 531 ? 8.204 5.538 -7.034 1.00 90.38 531 GLY A CA 1
ATOM 4196 C C . GLY A 1 531 ? 9.355 4.864 -7.769 1.00 90.38 531 GLY A C 1
ATOM 4197 O O . GLY A 1 531 ? 9.510 5.097 -8.962 1.00 90.38 531 GLY A O 1
ATOM 4198 N N . GLY A 1 532 ? 10.150 4.013 -7.111 1.00 88.44 532 GLY A N 1
ATOM 4199 C CA . GLY A 1 532 ? 11.202 3.230 -7.770 1.00 88.44 532 GLY A CA 1
ATOM 4200 C C . GLY A 1 532 ? 12.071 4.110 -8.669 1.00 88.44 532 GLY A C 1
ATOM 4201 O O . GLY A 1 532 ? 12.631 5.075 -8.175 1.00 88.44 532 GLY A O 1
ATOM 4202 N N . MET A 1 533 ? 12.131 3.813 -9.973 1.00 88.44 533 MET A N 1
ATOM 4203 C CA . MET A 1 533 ? 12.944 4.540 -10.964 1.00 88.44 533 MET A CA 1
ATOM 4204 C C . MET A 1 533 ? 12.230 5.709 -11.672 1.00 88.44 533 MET A C 1
ATOM 4206 O O . MET A 1 533 ? 12.794 6.281 -12.611 1.00 88.44 533 MET A O 1
ATOM 4210 N N . SER A 1 534 ? 10.994 6.064 -11.293 1.00 91.31 534 SER A N 1
ATOM 4211 C CA . SER A 1 534 ? 10.244 7.113 -12.003 1.00 91.31 534 SER A CA 1
ATOM 4212 C C . SER A 1 534 ? 10.918 8.478 -11.892 1.00 91.31 534 SER A C 1
ATOM 4214 O O . SER A 1 534 ? 11.024 9.200 -12.887 1.00 91.31 534 SER A O 1
ATOM 4216 N N . GLY A 1 535 ? 11.409 8.823 -10.700 1.00 88.69 535 GLY A N 1
ATOM 4217 C CA . GLY A 1 535 ? 11.839 10.183 -10.374 1.00 88.69 535 GLY A CA 1
ATOM 4218 C C . GLY A 1 535 ? 10.678 11.179 -10.274 1.00 88.69 535 GLY A C 1
ATOM 4219 O O . GLY A 1 535 ? 10.910 12.377 -10.391 1.00 88.69 535 GLY A O 1
ATOM 4220 N N . ASP A 1 536 ? 9.439 10.706 -10.115 1.00 90.31 536 ASP A N 1
ATOM 4221 C CA . ASP A 1 536 ? 8.255 11.559 -9.980 1.00 90.31 536 ASP A CA 1
ATOM 4222 C C . ASP A 1 536 ? 8.101 12.038 -8.530 1.00 90.31 536 ASP A C 1
ATOM 4224 O O . ASP A 1 536 ? 7.853 11.238 -7.629 1.00 90.31 536 ASP A O 1
ATOM 4228 N N . LEU A 1 537 ? 8.259 13.344 -8.308 1.00 88.38 537 LEU A N 1
ATOM 4229 C CA . LEU A 1 537 ? 8.197 13.965 -6.978 1.00 88.38 537 LEU A CA 1
ATOM 4230 C C . LEU A 1 537 ? 6.781 14.390 -6.563 1.00 88.38 537 LEU A C 1
ATOM 4232 O O . LEU A 1 537 ? 6.573 14.772 -5.416 1.00 88.38 537 LEU A O 1
ATOM 4236 N N . HIS A 1 538 ? 5.821 14.374 -7.488 1.00 86.38 538 HIS A N 1
ATOM 4237 C CA . HIS A 1 538 ? 4.485 14.922 -7.253 1.00 86.38 538 HIS A CA 1
ATOM 4238 C C . HIS A 1 538 ? 3.475 13.842 -6.873 1.00 86.38 538 HIS A C 1
ATOM 4240 O O . HIS A 1 538 ? 2.585 14.088 -6.065 1.00 86.38 538 HIS A O 1
ATOM 4246 N N . HIS A 1 539 ? 3.609 12.647 -7.450 1.00 88.94 539 HIS A N 1
ATOM 4247 C CA . HIS A 1 539 ? 2.594 11.594 -7.357 1.00 88.94 539 HIS A CA 1
ATOM 4248 C C . HIS A 1 539 ? 3.104 10.321 -6.673 1.00 88.94 539 HIS A C 1
ATOM 4250 O O . HIS A 1 539 ? 2.462 9.272 -6.742 1.00 88.94 539 HIS A O 1
ATOM 4256 N N . THR A 1 540 ? 4.267 10.386 -6.031 1.00 90.94 540 THR A N 1
ATOM 4257 C CA . THR A 1 540 ? 4.856 9.277 -5.275 1.00 90.94 540 THR A CA 1
ATOM 4258 C C . THR A 1 540 ? 5.173 9.739 -3.855 1.00 90.94 540 THR A C 1
ATOM 4260 O O . THR A 1 540 ? 5.155 10.930 -3.556 1.00 90.94 540 THR A O 1
ATOM 4263 N N . ALA A 1 541 ? 5.489 8.802 -2.966 1.00 89.62 541 ALA A N 1
ATOM 4264 C CA . ALA A 1 541 ? 5.951 9.101 -1.613 1.00 89.62 541 ALA A CA 1
ATOM 4265 C C . ALA A 1 541 ? 7.416 9.589 -1.568 1.00 89.62 541 ALA A C 1
ATOM 4267 O O . ALA A 1 541 ? 7.980 9.729 -0.484 1.00 89.62 541 ALA A O 1
ATOM 4268 N N . MET A 1 542 ? 8.055 9.821 -2.722 1.00 85.75 542 MET A N 1
ATOM 4269 C CA . MET A 1 542 ? 9.416 10.343 -2.783 1.00 85.75 542 MET A CA 1
ATOM 4270 C C . MET A 1 542 ? 9.456 11.802 -2.325 1.00 85.75 542 MET A C 1
ATOM 4272 O O . MET A 1 542 ? 9.050 12.709 -3.048 1.00 85.75 542 MET A O 1
ATOM 4276 N N . SER A 1 543 ? 10.008 12.044 -1.139 1.00 76.19 543 SER A N 1
ATOM 4277 C CA . SER A 1 543 ? 10.324 13.393 -0.674 1.00 76.19 543 SER A CA 1
ATOM 4278 C C . SER A 1 543 ? 11.637 13.906 -1.287 1.00 76.19 543 SER A C 1
ATOM 4280 O O . SER A 1 543 ? 12.512 13.135 -1.696 1.00 76.19 543 SER A O 1
ATOM 4282 N N . VAL A 1 544 ? 11.809 15.233 -1.322 1.00 72.25 544 VAL A N 1
ATOM 4283 C CA . VAL A 1 544 ? 13.020 15.895 -1.856 1.00 72.25 544 VAL A CA 1
ATOM 4284 C C . VAL A 1 544 ? 14.299 15.425 -1.146 1.00 72.25 544 VAL A C 1
ATOM 4286 O O . VAL A 1 544 ? 15.355 15.312 -1.765 1.00 72.25 544 VAL A O 1
ATOM 4289 N N . GLU A 1 545 ? 14.217 15.105 0.143 1.00 68.94 545 GLU A N 1
ATOM 4290 C CA . GLU A 1 545 ? 15.338 14.567 0.925 1.00 68.94 545 GLU A CA 1
ATOM 4291 C C . GLU A 1 545 ? 15.710 13.124 0.535 1.00 68.94 545 GLU A C 1
ATOM 4293 O O . GLU A 1 545 ? 16.891 12.769 0.541 1.00 68.94 545 GLU A O 1
ATOM 4298 N N . LEU A 1 546 ? 14.732 12.298 0.140 1.00 72.62 546 LEU A N 1
ATOM 4299 C CA . LEU A 1 546 ? 14.960 10.915 -0.292 1.00 72.62 546 LEU A CA 1
ATOM 4300 C C . LEU A 1 546 ? 15.486 10.835 -1.727 1.00 72.62 546 LEU A C 1
ATOM 4302 O O . LEU A 1 546 ? 16.210 9.897 -2.060 1.00 72.62 546 LEU A O 1
ATOM 4306 N N . TYR A 1 547 ? 15.218 11.847 -2.556 1.00 72.44 547 TYR A N 1
ATOM 4307 C CA . TYR A 1 547 ? 15.738 11.933 -3.923 1.00 72.44 547 TYR A CA 1
ATOM 4308 C C . TYR A 1 547 ? 17.269 11.782 -3.987 1.00 72.44 547 TYR A C 1
ATOM 4310 O O . TYR A 1 547 ? 17.794 11.088 -4.856 1.00 72.44 547 TYR A O 1
ATOM 4318 N N . GLN A 1 548 ? 18.005 12.364 -3.033 1.00 66.75 548 GLN A N 1
ATOM 4319 C CA . GLN A 1 548 ? 19.471 12.263 -3.005 1.00 66.75 548 GLN A CA 1
ATOM 4320 C C . GLN A 1 548 ? 19.970 10.839 -2.728 1.00 66.75 548 GLN A C 1
ATOM 4322 O O . GLN A 1 548 ? 21.078 10.487 -3.132 1.00 66.75 548 GLN A O 1
ATOM 4327 N N . ARG A 1 549 ? 19.144 10.007 -2.083 1.00 71.12 549 ARG A N 1
ATOM 4328 C CA . ARG A 1 549 ? 19.446 8.601 -1.783 1.00 71.12 549 ARG A CA 1
ATOM 4329 C C . ARG A 1 549 ? 19.136 7.668 -2.953 1.00 71.12 549 ARG A C 1
ATOM 4331 O O . ARG A 1 549 ? 19.609 6.535 -2.954 1.00 71.12 549 ARG A O 1
ATOM 4338 N N . MET A 1 550 ? 18.371 8.131 -3.942 1.00 70.19 550 MET A N 1
ATOM 4339 C CA . MET A 1 550 ? 17.946 7.330 -5.087 1.00 70.19 550 MET A CA 1
ATOM 4340 C C . MET A 1 550 ? 18.758 7.669 -6.354 1.00 70.19 550 MET A C 1
ATOM 4342 O O . MET A 1 550 ? 19.124 8.827 -6.602 1.00 70.19 550 MET A O 1
ATOM 4346 N N . PRO A 1 551 ? 19.077 6.668 -7.190 1.00 64.31 551 PRO A N 1
ATOM 4347 C CA . PRO A 1 551 ? 19.914 6.847 -8.370 1.00 64.31 551 PRO A CA 1
ATOM 4348 C C . PRO A 1 551 ? 19.116 7.282 -9.605 1.00 64.31 551 PRO A C 1
ATOM 4350 O O . PRO A 1 551 ? 19.190 6.651 -10.656 1.00 64.31 551 PRO A O 1
ATOM 4353 N N . GLN A 1 552 ? 18.338 8.356 -9.493 1.00 70.94 552 GLN A N 1
ATOM 4354 C CA . GLN A 1 552 ? 17.478 8.834 -10.578 1.00 70.94 552 GLN A CA 1
ATOM 4355 C C . GLN A 1 552 ? 17.491 10.346 -10.722 1.00 70.94 552 GLN A C 1
ATOM 4357 O O . GLN A 1 552 ? 17.810 11.060 -9.778 1.00 70.94 552 GLN A O 1
ATOM 4362 N N . LEU A 1 553 ? 17.135 10.806 -11.922 1.00 74.31 553 LEU A N 1
ATOM 4363 C CA . LEU A 1 553 ? 16.836 12.205 -12.215 1.00 74.31 553 LEU A CA 1
ATOM 4364 C C . LEU A 1 553 ? 15.337 12.458 -12.040 1.00 74.31 553 LEU A C 1
ATOM 4366 O O . LEU A 1 553 ? 14.550 11.539 -12.311 1.00 74.31 553 LEU A O 1
ATOM 4370 N N . PRO A 1 554 ? 14.925 13.679 -11.651 1.00 83.94 554 PRO A N 1
ATOM 4371 C CA . PRO A 1 554 ? 13.520 14.013 -11.557 1.00 83.94 554 PRO A CA 1
ATOM 4372 C C . PRO A 1 554 ? 12.896 13.870 -12.944 1.00 83.94 554 PRO A C 1
ATOM 4374 O O . PRO A 1 554 ? 13.510 14.229 -13.954 1.00 83.94 554 PRO A O 1
ATOM 4377 N N . SER A 1 555 ? 11.690 13.324 -13.007 1.00 88.06 555 SER A N 1
ATOM 4378 C CA . SER A 1 555 ? 10.880 13.344 -14.218 1.00 88.06 555 SER A CA 1
ATOM 4379 C C . SER A 1 555 ? 9.633 14.176 -13.974 1.00 88.06 555 SER A C 1
ATOM 4381 O O . SER A 1 555 ? 9.099 14.207 -12.867 1.00 88.06 555 SER A O 1
ATOM 4383 N N . MET A 1 556 ? 9.190 14.876 -15.012 1.00 89.31 556 MET A N 1
ATOM 4384 C CA . MET A 1 556 ? 8.003 15.717 -14.953 1.00 89.31 556 MET A CA 1
ATOM 4385 C C . MET A 1 556 ? 7.106 15.390 -16.131 1.00 89.31 556 MET A C 1
ATOM 4387 O O . MET A 1 556 ? 7.577 15.276 -17.262 1.00 89.31 556 MET A O 1
ATOM 4391 N N . ASN A 1 557 ? 5.816 15.248 -15.849 1.00 93.12 557 ASN A N 1
ATOM 4392 C CA . ASN A 1 557 ? 4.804 15.224 -16.887 1.00 93.12 557 ASN A CA 1
ATOM 4393 C C . ASN A 1 557 ? 4.674 16.632 -17.474 1.00 93.12 557 ASN A C 1
ATOM 4395 O O . ASN A 1 557 ? 4.617 17.607 -16.733 1.00 93.12 557 ASN A O 1
ATOM 4399 N N . THR A 1 558 ? 4.600 16.739 -18.797 1.00 93.75 558 THR A N 1
ATOM 4400 C CA . THR A 1 558 ? 4.343 18.024 -19.471 1.00 93.75 558 THR A CA 1
ATOM 4401 C C . THR A 1 558 ? 2.869 18.437 -19.423 1.00 93.75 558 THR A C 1
ATOM 4403 O O . THR A 1 558 ? 2.527 19.528 -19.869 1.00 93.75 558 THR A O 1
ATOM 4406 N N . VAL A 1 559 ? 1.996 17.571 -18.898 1.00 94.31 559 VAL A N 1
ATOM 4407 C CA . VAL A 1 559 ? 0.556 17.791 -18.747 1.00 94.31 559 VAL A CA 1
ATOM 4408 C C . VAL A 1 559 ? 0.199 17.887 -17.265 1.00 94.31 559 VAL A C 1
ATOM 4410 O O . VAL A 1 559 ? 0.419 16.937 -16.515 1.00 94.31 559 VAL A O 1
ATOM 4413 N N . GLU A 1 560 ? -0.401 19.011 -16.872 1.00 90.38 560 GLU A N 1
ATOM 4414 C CA . GLU A 1 560 ? -0.952 19.226 -15.522 1.00 90.38 560 GLU A CA 1
ATOM 4415 C C . GLU A 1 560 ? -2.423 18.795 -15.399 1.00 90.38 560 GLU A C 1
ATOM 4417 O O . GLU A 1 560 ? -2.923 18.617 -14.293 1.00 90.38 560 GLU A O 1
ATOM 4422 N N . GLN A 1 561 ? -3.121 18.598 -16.525 1.00 90.19 561 GLN A N 1
ATOM 4423 C CA . GLN A 1 561 ? -4.509 18.138 -16.538 1.00 90.19 561 GLN A CA 1
ATOM 4424 C C . GLN A 1 561 ? -4.644 16.772 -15.851 1.00 90.19 561 GLN A C 1
ATOM 4426 O O . GLN A 1 561 ? -3.924 15.813 -16.155 1.00 90.19 561 GLN A O 1
ATOM 4431 N N . THR A 1 562 ? -5.639 16.672 -14.975 1.00 90.94 562 THR A N 1
ATOM 4432 C CA . THR A 1 562 ? -6.017 15.445 -14.281 1.00 90.94 562 THR A CA 1
ATOM 4433 C C . THR A 1 562 ? -7.519 15.208 -14.390 1.00 90.94 562 THR A C 1
ATOM 4435 O O . THR A 1 562 ? -8.307 16.141 -14.520 1.00 90.94 562 THR A O 1
ATOM 4438 N N . ILE A 1 563 ? -7.920 13.938 -14.377 1.00 92.62 563 ILE A N 1
ATOM 4439 C CA . ILE A 1 563 ? -9.324 13.525 -14.386 1.00 92.62 563 ILE A CA 1
ATOM 4440 C C . ILE A 1 563 ? -9.526 12.594 -13.192 1.00 92.62 563 ILE A C 1
ATOM 4442 O O . ILE A 1 563 ? -8.893 11.536 -13.154 1.00 92.62 563 ILE A O 1
ATOM 4446 N N . PRO A 1 564 ? -10.376 12.923 -12.210 1.00 91.31 564 PRO A N 1
ATOM 4447 C CA . PRO A 1 564 ? -10.720 11.967 -11.166 1.00 91.31 564 PRO A CA 1
ATOM 4448 C C . PRO A 1 564 ? -11.285 10.685 -11.788 1.00 91.31 564 PRO A C 1
ATOM 4450 O O . PRO A 1 564 ? -12.147 10.746 -12.659 1.00 91.31 564 PRO A O 1
ATOM 4453 N N . ARG A 1 565 ? -10.821 9.508 -11.350 1.00 90.81 565 ARG A N 1
ATOM 4454 C CA . ARG A 1 565 ? -11.164 8.207 -11.960 1.00 90.81 565 ARG A CA 1
ATOM 4455 C C . ARG A 1 565 ? -12.663 7.986 -12.141 1.00 90.81 565 ARG A C 1
ATOM 4457 O O . ARG A 1 565 ? -13.067 7.414 -13.148 1.00 90.81 565 ARG A O 1
ATOM 4464 N N . LEU A 1 566 ? -13.463 8.439 -11.179 1.00 89.06 566 LEU A N 1
ATOM 4465 C CA . LEU A 1 566 ? -14.922 8.309 -11.205 1.00 89.06 566 LEU A CA 1
ATOM 4466 C C . LEU A 1 566 ? -15.590 9.145 -12.304 1.00 89.06 566 LEU A C 1
ATOM 4468 O O . LEU A 1 566 ? -16.703 8.819 -12.679 1.00 89.06 566 LEU A O 1
ATOM 4472 N N . TRP A 1 567 ? -14.897 10.162 -12.819 1.00 92.19 567 TRP A N 1
ATOM 4473 C CA . TRP A 1 567 ? -15.388 11.124 -13.806 1.00 92.19 567 TRP A CA 1
ATOM 4474 C C . TRP A 1 567 ? -14.768 10.936 -15.201 1.00 92.19 567 TRP A C 1
ATOM 4476 O O . TRP A 1 567 ? -14.948 11.760 -16.098 1.00 92.19 567 TRP A O 1
ATOM 4486 N N . LEU A 1 568 ? -13.979 9.871 -15.400 1.00 92.06 568 LEU A N 1
ATOM 4487 C CA . LEU A 1 568 ? -13.402 9.558 -16.708 1.00 92.06 568 LEU A CA 1
ATOM 4488 C C . LEU A 1 568 ? -14.470 9.287 -17.787 1.00 92.06 568 LEU A C 1
ATOM 4490 O O . LEU A 1 568 ? -14.282 9.769 -18.906 1.00 92.06 568 LEU A O 1
ATOM 4494 N N . PRO A 1 569 ? -15.570 8.553 -17.515 1.00 92.06 569 PRO A N 1
ATOM 4495 C CA . PRO A 1 569 ? -16.637 8.375 -18.498 1.00 92.06 569 PRO A CA 1
ATOM 4496 C C . PRO A 1 569 ? -17.241 9.706 -18.965 1.00 92.06 569 PRO A C 1
ATOM 4498 O O . PRO A 1 569 ? -17.372 9.919 -20.167 1.00 92.06 569 PRO A O 1
ATOM 4501 N N . GLU A 1 570 ? -17.545 10.614 -18.041 1.00 92.75 570 GLU A N 1
ATOM 4502 C CA . GLU A 1 570 ? -18.086 11.951 -18.300 1.00 92.75 570 GLU A CA 1
ATOM 4503 C C . GLU A 1 570 ? -17.092 12.783 -19.112 1.00 92.75 570 GLU A C 1
ATOM 4505 O O . GLU A 1 570 ? -17.457 13.348 -20.140 1.00 92.75 570 GLU A O 1
ATOM 4510 N N . ALA A 1 571 ? -15.805 12.751 -18.747 1.00 91.81 571 ALA A N 1
ATOM 4511 C CA . ALA A 1 571 ? -14.756 13.420 -19.513 1.00 91.81 571 ALA A CA 1
ATOM 4512 C C . ALA A 1 571 ? -14.703 12.950 -20.979 1.00 91.81 571 ALA A C 1
ATOM 4514 O O . ALA A 1 571 ? -14.467 13.758 -21.876 1.00 91.81 571 ALA A O 1
ATOM 4515 N N . ILE A 1 572 ? -14.941 11.657 -21.233 1.00 88.88 572 ILE A N 1
ATOM 4516 C CA . ILE A 1 572 ? -14.966 11.084 -22.587 1.00 88.88 572 ILE A CA 1
ATOM 4517 C C . ILE A 1 572 ? -16.262 11.442 -23.326 1.00 88.88 572 ILE A C 1
ATOM 4519 O O . ILE A 1 572 ? -16.209 11.791 -24.504 1.00 88.88 572 ILE A O 1
ATOM 4523 N N . MET A 1 573 ? -17.420 11.319 -22.672 1.00 90.06 573 MET A N 1
ATOM 4524 C CA . MET A 1 573 ? -18.733 11.485 -23.310 1.00 90.06 573 MET A CA 1
ATOM 4525 C C . MET A 1 573 ? -19.106 12.953 -23.530 1.00 90.06 573 MET A C 1
ATOM 4527 O O . MET A 1 573 ? -19.711 13.286 -24.547 1.00 90.06 573 MET A O 1
ATOM 4531 N N . GLU A 1 574 ? -18.742 13.825 -22.594 1.00 92.06 574 GLU A N 1
ATOM 4532 C CA . GLU A 1 574 ? -19.115 15.243 -22.587 1.00 92.06 574 GLU A CA 1
ATOM 4533 C C . GLU A 1 574 ? -17.963 16.158 -23.025 1.00 92.06 574 GLU A C 1
ATOM 4535 O O . GLU A 1 574 ? -18.157 17.358 -23.227 1.00 92.06 574 GLU A O 1
ATOM 4540 N N . GLY A 1 575 ? -16.750 15.610 -23.165 1.00 86.00 575 GLY A N 1
ATOM 4541 C CA . GLY A 1 575 ? -15.538 16.364 -23.494 1.00 86.00 575 GLY A CA 1
ATOM 4542 C C . GLY A 1 575 ? -14.998 17.218 -22.342 1.00 86.00 575 GLY A C 1
ATOM 4543 O O . GLY A 1 575 ? -14.050 17.977 -22.542 1.00 86.00 575 GLY A O 1
ATOM 4544 N N . LYS A 1 576 ? -15.591 17.118 -21.145 1.00 88.69 576 LYS A N 1
ATOM 4545 C CA . LYS A 1 576 ? -15.160 17.803 -19.922 1.00 88.69 576 LYS A CA 1
ATOM 4546 C C . LYS A 1 576 ? -15.595 17.031 -18.677 1.00 88.69 576 LYS A C 1
ATOM 4548 O O . LYS A 1 576 ? -16.585 16.312 -18.708 1.00 88.69 576 LYS A O 1
ATOM 4553 N N . ALA A 1 577 ? -14.876 17.230 -17.581 1.00 87.19 577 ALA A N 1
ATOM 4554 C CA . ALA A 1 577 ? -15.279 16.813 -16.244 1.00 87.19 577 ALA A CA 1
ATOM 4555 C C . ALA A 1 577 ? -14.710 17.803 -15.222 1.00 87.19 577 ALA A C 1
ATOM 4557 O O . ALA A 1 577 ? -13.628 18.350 -15.431 1.00 87.19 577 ALA A O 1
ATOM 4558 N N . GLU A 1 578 ? -15.424 18.013 -14.121 1.00 82.69 578 GLU A N 1
ATOM 4559 C CA . GLU A 1 578 ? -14.967 18.818 -12.988 1.00 82.69 578 GLU A CA 1
ATOM 4560 C C . GLU A 1 578 ? -15.013 17.961 -11.725 1.00 82.69 578 GLU A C 1
ATOM 4562 O O . GLU A 1 578 ? -15.955 17.202 -11.505 1.00 82.69 578 GLU A O 1
ATOM 4567 N N . GLY A 1 579 ? -13.990 18.072 -10.886 1.00 71.19 579 GLY A N 1
ATOM 4568 C CA . GLY A 1 579 ? -13.952 17.376 -9.611 1.00 71.19 579 GLY A CA 1
ATOM 4569 C C . GLY A 1 579 ? -12.907 17.967 -8.681 1.00 71.19 579 GLY A C 1
ATOM 4570 O O . GLY A 1 579 ? -12.022 18.710 -9.102 1.00 71.19 579 GLY A O 1
ATOM 4571 N N . TYR A 1 580 ? -13.033 17.635 -7.402 1.00 62.69 580 TYR A N 1
ATOM 4572 C CA . TYR A 1 580 ? -12.052 17.988 -6.386 1.00 62.69 580 TYR A CA 1
ATOM 4573 C C . TYR A 1 580 ? -10.929 16.947 -6.439 1.00 62.69 580 TYR A C 1
ATOM 4575 O O . TYR A 1 580 ? -11.196 15.755 -6.269 1.00 62.69 580 TYR A O 1
ATOM 4583 N N . ALA A 1 581 ? -9.716 17.393 -6.763 1.00 51.97 581 ALA A N 1
ATOM 4584 C CA . ALA A 1 581 ? -8.512 16.568 -6.841 1.00 51.97 581 ALA A CA 1
ATOM 4585 C C . ALA A 1 581 ? -7.663 16.722 -5.580 1.00 51.97 581 ALA A C 1
ATOM 4587 O O . ALA A 1 581 ? -7.535 17.876 -5.106 1.00 51.97 581 ALA A O 1
#

Secondary structure (DSSP, 8-state):
-HHHHHHHHHHHHHHHHHHHHHH-HHHHHHTTS--EEEEEEETTSSSEEEEEEETTEEEEEES--TT-SEEEEES-HHHHHHHHSSSP-HHHHHHHHHTTSEEEES-HHHHHHHHHHHHHHHHTTPPPSEE-STTEEEEEEEETTEEEEEEEETTEEEEEEPPBP-TTSPPPP-EEETTEEE---SB----HHHHTHHHHHT-TT---S-EEETT--TTS---GGGTTTS-EEE--HHHHHHHHHHHHHHHHHHH-GGG-EE---S---S-TTTSIIIIIHHHHHHH--EEEEPP-TTTHHIIIIIHHHH--GGGTTPPP-TTHHHHHHHH-SEEEEES--HHHH-TTT-TTTTHHHHHHHHHTT-EEEEE-SS--HHHHHH-SEEE-PPTT-HHHHHHHHHHHHHHTT-S-HHHHHHH-SSHHHHHHHHHTTTTS----HHHHHHHH-S-HHHHHHHHHHHHTS-EEEEESTTSBS--GGGSSTTHHHHHHHHHHHHHHTTTTSTT-EE--SSS-----TTS----GGG-TT--BSSSSS--HHHHTTSS---B--S---EEEGGGHHHHHHHS------